Protein AF-G2XHV9-F1 (afdb_monomer)

pLDDT: mean 75.75, std 23.92, range [23.5, 98.88]

Organism: Verticillium dahliae (strain VdLs.17 / ATCC MYA-4575 / FGSC 10137) (NCBI:txid498257)

Nearest PDB structures (foldseek):
  3bu7-assembly1_B  TM=8.803E-01  e=2.864E-28  unclassified
  2d40-assembly1_A  TM=8.297E-01  e=6.440E-25  Escherichia coli O157:H7
  8ch4-assembly1_C  TM=7.086E-01  e=7.562E-09  Bradyrhizobium sp. JS329
  3ibm-assembly1_A  TM=8.107E-01  e=2.939E-05  Halorhodospira halophila SL1
  6a55-assembly1_B  TM=5.838E-01  e=1.700E-05  Candidatus Pelagibacter ubique HTCC1062

Sequence (527 aa):
MGSYISTEAHTQAADDSETKEMQDFLSELPSQHLEPLWSQMNVMVPPSPNPTAKAHMWKYAEALPQLQKAGALVPEERAERRVLMLVNPSMQSPYTTDTIYGGLQLVNPGETAPAHRHLAFACRFIIDGEGFTAVEGKKMPL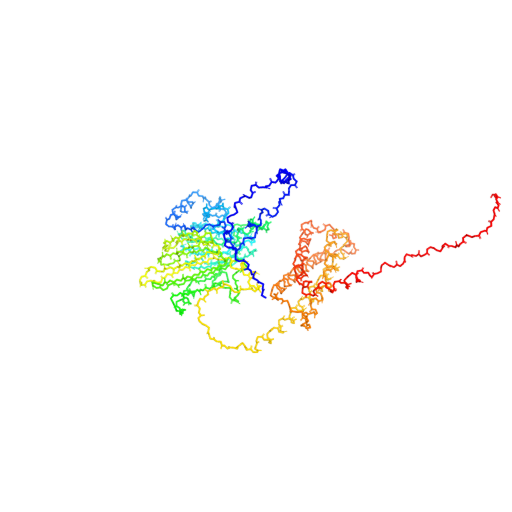VRGDVVTTPIWHWHDHGNESREPVIWLDMLNLPLFRFAPVHFAEGYADPRYPSTPCDPCEWRHPWAPVEEALNAAAGPHAVHHYRNADGRPLSTTLGVQAERLAPGAEAASRDSCSYIYHCYEGTGRTEVETPAGEKSVFRWTARDTFAVPAWSSVRHVNESPDQRAYLVACHDAFLSDAPKAIGRRTTSIYRQRDGSNANMAEIVGLVASSIALAQVVGKIGGGVLKLKRMWDEVKDVPEAIQDLFKRLELILPMVARIARDIETGATLFEDMEAVESCILSCQQVISDEATMMNDLIVQIDATKRARRVRDFVRVALKRDVLERHEKKLEVMIQILLPVHSEYSRFVGYPNLRRWVQVADVRSGPAPRLSRRPLSSICQPRDM

Solvent-accessible surface area (backbone atoms only — not comparable to full-atom values): 29843 Å² total; per-residue (Å²): 141,80,84,80,80,81,84,74,79,80,78,72,68,79,72,96,70,73,48,69,67,53,52,54,53,61,67,52,29,60,84,72,78,43,81,69,59,86,86,40,44,69,78,79,60,50,98,57,71,80,62,71,30,46,71,46,74,50,55,37,86,68,47,48,64,53,52,53,49,45,65,74,71,53,55,60,96,80,28,74,66,54,58,52,68,48,54,20,93,71,52,57,84,68,22,26,33,78,48,38,22,39,26,47,34,54,41,47,51,73,39,64,32,48,14,27,28,30,57,51,40,36,39,32,40,32,66,40,52,38,32,35,42,30,46,76,33,38,28,27,79,41,48,61,61,17,40,39,54,45,57,62,65,40,45,32,27,36,37,13,87,44,91,48,54,22,34,30,42,42,42,27,45,51,33,46,37,74,76,46,86,74,71,51,73,48,75,48,97,46,60,61,64,77,60,45,84,34,82,89,44,88,49,54,47,63,33,67,69,52,50,54,53,43,69,69,42,73,73,51,52,31,78,47,72,57,53,35,96,86,68,44,66,74,45,77,55,45,45,44,36,40,34,34,28,32,44,62,21,70,49,74,52,56,46,76,32,34,36,42,37,33,26,66,38,42,43,29,36,38,40,37,34,39,66,87,66,53,72,47,75,47,78,44,43,55,60,20,34,34,30,41,31,30,46,21,40,38,33,42,32,25,69,32,86,82,46,58,25,32,39,34,34,42,30,34,44,51,62,55,43,69,58,54,82,63,85,63,90,75,72,85,72,95,68,91,86,86,86,83,84,90,65,84,66,65,66,62,58,56,62,57,53,37,52,56,49,24,56,52,44,53,48,43,54,54,43,54,54,50,50,49,54,61,50,70,70,44,55,84,63,56,67,70,54,54,51,49,50,55,53,46,62,69,46,42,67,52,50,57,46,52,23,50,28,36,60,68,65,76,44,78,64,95,55,56,64,61,49,47,52,39,51,52,51,44,41,49,55,47,51,56,49,51,49,54,51,49,52,50,50,50,55,58,62,71,63,75,68,82,92,65,63,64,74,48,59,65,74,67,57,48,68,7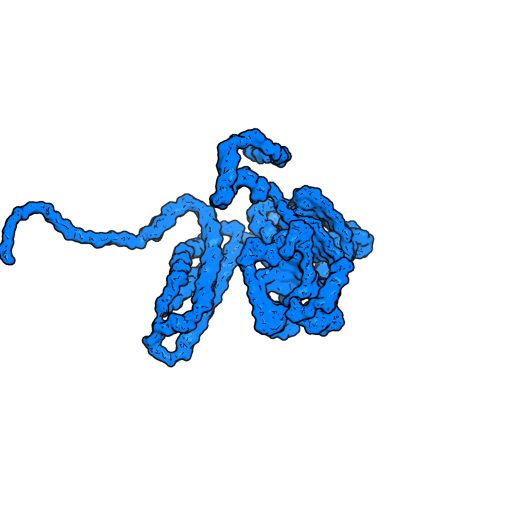3,55,53,54,50,53,44,53,51,52,50,50,43,51,62,49,49,47,58,57,49,54,52,51,52,59,72,71,36,74,84,59,51,75,62,57,68,59,69,77,66,79,70,87,66,80,76,82,78,77,83,76,76,86,88,79,87,82,81,90,85,82,88,134

Structure (mmCIF, N/CA/C/O backbone):
data_AF-G2XHV9-F1
#
_entry.id   AF-G2XHV9-F1
#
loop_
_atom_site.group_PDB
_atom_site.id
_atom_site.type_symbol
_atom_site.label_atom_id
_atom_site.label_alt_id
_atom_site.label_comp_id
_atom_site.label_asym_id
_atom_site.label_entity_id
_atom_site.label_seq_id
_atom_site.pdbx_PDB_ins_code
_atom_site.Cartn_x
_atom_site.Cartn_y
_atom_site.Cartn_z
_atom_site.occupancy
_atom_site.B_iso_or_equiv
_atom_site.auth_seq_id
_atom_site.auth_comp_id
_atom_site.auth_asym_id
_atom_site.auth_atom_id
_atom_site.pdbx_PDB_model_num
ATOM 1 N N . MET A 1 1 ? -6.909 1.057 45.673 1.00 31.86 1 MET A N 1
ATOM 2 C CA . MET A 1 1 ? -8.167 1.424 44.991 1.00 31.86 1 MET A CA 1
ATOM 3 C C . MET A 1 1 ? -8.098 2.908 44.678 1.00 31.86 1 MET A C 1
ATOM 5 O O . MET A 1 1 ? -8.356 3.709 45.561 1.00 31.86 1 MET A O 1
ATOM 9 N N . GLY A 1 2 ? -7.635 3.271 43.482 1.00 26.59 2 GLY A N 1
ATOM 10 C CA . GLY A 1 2 ? -7.676 4.647 42.986 1.00 26.59 2 GLY A CA 1
ATOM 11 C C . GLY A 1 2 ? -8.672 4.682 41.837 1.00 26.59 2 GLY A C 1
ATOM 12 O O . GLY A 1 2 ? -8.455 4.009 40.832 1.00 26.59 2 GLY A O 1
ATOM 13 N N . SER A 1 3 ? -9.800 5.356 42.038 1.00 26.56 3 SER A N 1
ATOM 14 C CA . SER A 1 3 ? -10.865 5.499 41.050 1.00 26.56 3 SER A CA 1
ATOM 15 C C . SER A 1 3 ? -10.399 6.414 39.920 1.00 26.56 3 SER A C 1
ATOM 17 O O . SER A 1 3 ? -10.171 7.601 40.144 1.00 26.56 3 SER A O 1
ATOM 19 N N . TYR A 1 4 ? -10.279 5.870 38.711 1.00 28.48 4 TYR A N 1
ATOM 20 C CA . TYR A 1 4 ? -10.262 6.684 37.501 1.00 28.48 4 TYR A CA 1
ATOM 21 C C . TYR A 1 4 ? -11.660 7.278 37.326 1.00 28.48 4 TYR A C 1
ATOM 23 O O . TYR A 1 4 ? -12.638 6.541 37.210 1.00 28.48 4 TYR A O 1
ATOM 31 N N . ILE A 1 5 ? -11.749 8.604 37.384 1.00 32.09 5 ILE A N 1
ATOM 32 C CA . ILE A 1 5 ? -12.979 9.346 37.119 1.00 32.09 5 ILE A CA 1
ATOM 33 C C . ILE A 1 5 ? -13.310 9.164 35.635 1.00 32.09 5 ILE A C 1
ATOM 35 O O . ILE A 1 5 ? -12.487 9.455 34.769 1.00 32.09 5 ILE A O 1
ATOM 39 N N . SER A 1 6 ? -14.503 8.641 35.361 1.00 29.41 6 SER A N 1
ATOM 40 C CA . SER A 1 6 ? -15.098 8.570 34.031 1.00 29.41 6 SER A CA 1
ATOM 41 C C . SER A 1 6 ? -15.374 9.982 33.520 1.00 29.41 6 SER A C 1
ATOM 43 O O . SER A 1 6 ? -16.179 10.705 34.106 1.00 29.41 6 SER A O 1
ATOM 45 N N . THR A 1 7 ? -14.733 10.379 32.427 1.00 33.97 7 THR A N 1
ATOM 46 C CA . THR A 1 7 ? -15.060 11.606 31.697 1.00 33.97 7 THR A CA 1
ATOM 47 C C . THR A 1 7 ? -16.247 11.353 30.771 1.00 33.97 7 THR A C 1
ATOM 49 O O . THR A 1 7 ? -16.101 11.169 29.566 1.00 33.97 7 THR A O 1
ATOM 52 N N . GLU A 1 8 ? -17.449 11.347 31.344 1.00 32.28 8 GLU A N 1
ATOM 53 C CA . GLU A 1 8 ? -18.640 11.719 30.583 1.00 32.28 8 GLU A CA 1
ATOM 54 C C . GLU A 1 8 ? -18.649 13.247 30.427 1.00 32.28 8 GLU A C 1
ATOM 56 O O . GLU A 1 8 ? -18.565 13.981 31.407 1.00 32.28 8 GLU A O 1
ATOM 61 N N . ALA A 1 9 ? -18.715 13.704 29.175 1.00 36.19 9 ALA A N 1
ATOM 62 C CA . ALA A 1 9 ? -19.190 15.022 28.756 1.00 36.19 9 ALA A CA 1
ATOM 63 C C . ALA A 1 9 ? -18.717 16.245 29.577 1.00 36.19 9 ALA A C 1
ATOM 65 O O . ALA A 1 9 ? -19.517 16.932 30.208 1.00 36.19 9 ALA A O 1
ATOM 66 N N . HIS A 1 10 ? -17.447 16.631 29.433 1.00 32.66 10 HIS A N 1
ATOM 67 C CA . HIS A 1 10 ? -17.104 18.055 29.494 1.00 32.66 10 HIS A CA 1
ATOM 68 C C . HIS A 1 10 ? -17.181 18.646 28.085 1.00 32.66 10 HIS A C 1
ATOM 70 O O . HIS A 1 10 ? -16.179 18.891 27.422 1.00 32.66 10 HIS A O 1
ATOM 76 N N . THR A 1 11 ? -18.410 18.902 27.630 1.00 33.50 11 THR A N 1
ATOM 77 C CA . THR A 1 11 ? -18.680 20.097 26.824 1.00 33.50 11 THR A CA 1
ATOM 78 C C . THR A 1 11 ? -18.222 21.276 27.668 1.00 33.50 11 THR A C 1
ATOM 80 O O . THR A 1 11 ? -18.921 21.708 28.585 1.00 33.50 11 THR A O 1
ATOM 83 N N . GLN A 1 12 ? -16.990 21.717 27.440 1.00 36.91 12 GLN A N 1
ATOM 84 C CA . GLN A 1 12 ? -16.448 22.894 28.087 1.00 36.91 12 GLN A CA 1
ATOM 85 C C . GLN A 1 12 ? -17.166 24.086 27.461 1.00 36.91 12 GLN A C 1
ATOM 87 O O . GLN A 1 12 ? -16.832 24.552 26.374 1.00 36.91 12 GLN A O 1
ATOM 92 N N . ALA A 1 13 ? -18.225 24.525 28.141 1.00 33.50 13 ALA A N 1
ATOM 93 C CA . ALA A 1 13 ? -18.545 25.936 28.167 1.00 33.50 13 ALA A CA 1
ATOM 94 C C . ALA A 1 13 ? -17.228 26.666 28.457 1.00 33.50 13 ALA A C 1
ATOM 96 O O . ALA A 1 13 ? -16.530 26.313 29.412 1.00 33.50 13 ALA A O 1
ATOM 97 N N . ALA A 1 14 ? -16.857 27.599 27.583 1.00 39.34 14 ALA A N 1
ATOM 98 C CA . ALA A 1 14 ? -15.828 28.571 27.895 1.00 39.34 14 ALA A CA 1
ATOM 99 C C . ALA A 1 14 ? -16.180 29.169 29.262 1.00 39.34 14 ALA A C 1
ATOM 101 O O . ALA A 1 14 ? -17.298 29.645 29.461 1.00 39.34 14 ALA A O 1
ATOM 102 N N . ASP A 1 15 ? -15.276 29.032 30.225 1.00 43.84 15 ASP A N 1
ATOM 103 C CA . ASP A 1 15 ? -15.422 29.702 31.504 1.00 43.84 15 ASP A CA 1
ATOM 104 C C . ASP A 1 15 ? -15.222 31.195 31.216 1.00 43.84 15 ASP A C 1
ATOM 106 O O . ASP A 1 15 ? -14.114 31.629 30.900 1.00 43.84 15 ASP A O 1
ATOM 110 N N . ASP A 1 16 ? -16.311 31.964 31.243 1.00 46.97 16 ASP A N 1
ATOM 111 C CA . ASP A 1 16 ? -16.383 33.413 30.989 1.00 46.97 16 ASP A CA 1
ATOM 112 C C . ASP A 1 16 ? -15.660 34.244 32.085 1.00 46.97 16 ASP A C 1
ATOM 114 O O . ASP A 1 16 ? -16.070 35.350 32.439 1.00 46.97 16 ASP A O 1
ATOM 118 N N . SER A 1 17 ? -14.565 33.729 32.654 1.00 50.34 17 SER A N 1
ATOM 119 C CA . SER A 1 17 ? -13.788 34.376 33.714 1.00 50.34 17 SER A CA 1
ATOM 120 C C . SER A 1 17 ? -12.277 34.415 33.441 1.00 50.34 17 SER A C 1
ATOM 122 O O . SER A 1 17 ? -11.476 34.488 34.377 1.00 50.34 17 SER A O 1
ATOM 124 N N . GLU A 1 18 ? -11.835 34.408 32.182 1.00 62.56 18 GLU A N 1
ATOM 125 C CA . GLU A 1 18 ? -10.449 34.805 31.910 1.00 62.56 18 GLU A CA 1
ATOM 126 C C . GLU A 1 18 ? -10.270 36.282 32.269 1.00 62.56 18 GLU A C 1
ATOM 128 O O . GLU A 1 18 ? -10.924 37.175 31.724 1.00 62.56 18 GLU A O 1
ATOM 133 N N . THR A 1 19 ? -9.395 36.551 33.239 1.00 84.06 19 THR A N 1
ATOM 134 C CA . THR A 1 19 ? -9.033 37.921 33.590 1.00 84.06 19 THR A CA 1
ATOM 135 C C . THR A 1 19 ? -8.434 38.602 32.363 1.00 84.06 19 THR A C 1
ATOM 137 O O . THR A 1 19 ? -7.754 37.969 31.556 1.00 84.06 19 THR A O 1
ATOM 140 N N . LYS A 1 20 ? -8.635 39.916 32.232 1.00 88.12 20 LYS A N 1
ATOM 141 C CA . LYS A 1 20 ? -7.999 40.698 31.162 1.00 88.12 20 LYS A CA 1
ATOM 142 C C . LYS A 1 20 ? -6.480 40.471 31.111 1.00 88.12 20 LYS A C 1
ATOM 144 O O . LYS A 1 20 ? -5.914 40.373 30.036 1.00 88.12 20 LYS A O 1
ATOM 149 N N . GLU A 1 21 ? -5.852 40.312 32.274 1.00 88.88 21 GLU A N 1
ATOM 150 C CA . GLU A 1 21 ? -4.434 39.961 32.400 1.00 88.88 21 GLU A CA 1
ATOM 151 C C . GLU A 1 21 ? -4.088 38.616 31.736 1.00 88.88 21 GLU A C 1
ATOM 153 O O . GLU A 1 21 ? -3.082 38.529 31.038 1.00 88.88 21 GLU A O 1
ATOM 158 N N . MET A 1 22 ? -4.927 37.585 31.895 1.00 87.69 22 MET A N 1
ATOM 159 C CA . MET A 1 22 ? -4.749 36.301 31.208 1.00 87.69 22 MET A CA 1
ATOM 160 C C . MET A 1 22 ? -4.929 36.451 29.694 1.00 87.69 22 MET A C 1
ATOM 162 O O . MET A 1 22 ? -4.123 35.922 28.938 1.00 87.69 22 MET A O 1
ATOM 166 N N . GLN A 1 23 ? -5.935 37.201 29.238 1.00 88.81 23 GLN A N 1
ATOM 167 C CA . GLN A 1 23 ? -6.163 37.432 27.804 1.00 88.81 23 GLN A CA 1
ATOM 168 C C . GLN A 1 23 ? -5.002 38.191 27.153 1.00 88.81 23 GLN A C 1
ATOM 170 O O . GLN A 1 23 ? -4.518 37.781 26.097 1.00 88.81 23 GLN A O 1
ATOM 175 N N . ASP A 1 24 ? -4.528 39.256 27.804 1.00 91.12 24 ASP A N 1
ATOM 176 C CA . ASP A 1 24 ? -3.383 40.044 27.351 1.00 91.12 24 ASP A CA 1
ATOM 177 C C . ASP A 1 24 ? -2.138 39.136 27.274 1.00 91.12 24 ASP A C 1
ATOM 179 O O . ASP A 1 24 ? -1.532 39.025 26.206 1.00 91.12 24 ASP A O 1
ATOM 183 N N . PHE A 1 25 ? -1.845 38.365 28.332 1.00 92.44 25 PHE A N 1
ATOM 184 C CA . PHE A 1 25 ? -0.762 37.373 28.348 1.00 92.44 25 PHE A CA 1
ATOM 185 C C . PHE A 1 25 ? -0.865 36.357 27.199 1.00 92.44 25 PHE A C 1
ATOM 187 O O . PHE A 1 25 ? 0.096 36.178 26.452 1.00 92.44 25 PHE A O 1
ATOM 194 N N . LEU A 1 26 ? -2.024 35.710 27.019 1.00 91.69 26 LEU A N 1
ATOM 195 C CA . LEU A 1 26 ? -2.246 34.711 25.967 1.00 91.69 26 LEU A CA 1
ATOM 196 C C . LEU A 1 26 ? -2.085 35.306 24.560 1.00 91.69 26 LEU A C 1
ATOM 198 O O . LEU A 1 26 ? -1.590 34.622 23.665 1.00 91.69 26 LEU A O 1
ATOM 202 N N . SER A 1 27 ? -2.465 36.573 24.364 1.00 91.56 27 SER A N 1
ATOM 203 C CA . SER A 1 27 ? -2.354 37.267 23.075 1.00 91.56 27 SER A CA 1
ATOM 204 C C . SER A 1 27 ? -0.915 37.637 22.691 1.00 91.56 27 SER A C 1
ATOM 206 O O . SER A 1 27 ? -0.607 37.762 21.504 1.00 91.56 27 SER A O 1
ATOM 208 N N . GLU A 1 28 ? -0.015 37.768 23.671 1.00 94.31 28 GLU A N 1
ATOM 209 C CA . GLU A 1 28 ? 1.398 38.090 23.446 1.00 94.31 28 GLU A CA 1
ATOM 210 C C . GLU A 1 28 ? 2.224 36.864 23.027 1.00 94.31 28 GLU A C 1
ATOM 212 O O . GLU A 1 28 ? 3.191 37.000 22.269 1.00 94.31 28 GLU A O 1
ATOM 217 N N . LEU A 1 29 ? 1.848 35.664 23.485 1.00 94.12 29 LEU A N 1
ATOM 218 C CA . LEU A 1 29 ? 2.612 34.427 23.272 1.00 94.12 29 LEU A CA 1
ATOM 219 C C . LEU A 1 29 ? 2.889 34.100 21.788 1.00 94.12 29 LEU A C 1
ATOM 221 O O . LEU A 1 29 ? 4.047 33.795 21.473 1.00 94.12 29 LEU A O 1
ATOM 225 N N . PRO A 1 30 ? 1.929 34.227 20.843 1.00 93.38 30 PRO A N 1
ATOM 226 C CA . PRO A 1 30 ? 2.179 33.918 19.434 1.00 93.38 30 PRO A CA 1
ATOM 227 C C . PRO A 1 30 ? 3.277 34.780 18.800 1.00 93.38 30 PRO A C 1
ATOM 229 O O . PRO A 1 30 ? 4.016 34.295 17.943 1.00 93.38 30 PRO A O 1
ATOM 232 N N . SER A 1 31 ? 3.447 36.034 19.248 1.00 94.06 31 SER A N 1
ATOM 233 C CA . SER A 1 31 ? 4.520 36.922 18.763 1.00 94.06 31 SER A CA 1
ATOM 234 C C . SER A 1 31 ? 5.926 36.429 19.134 1.00 94.06 31 SER A C 1
ATOM 236 O O . SER A 1 31 ? 6.909 36.810 18.502 1.00 94.06 31 SER A O 1
ATOM 238 N N . GLN A 1 32 ? 6.009 35.549 20.135 1.00 94.75 32 GLN A N 1
ATOM 239 C CA . GLN A 1 32 ? 7.228 34.901 20.613 1.00 94.75 32 GLN A CA 1
ATOM 240 C C . GLN A 1 32 ? 7.308 33.427 20.192 1.00 94.75 32 GLN A C 1
ATOM 242 O O . GLN A 1 32 ? 8.205 32.716 20.640 1.00 94.75 32 GLN A O 1
ATOM 247 N N . HIS A 1 33 ? 6.389 32.959 19.340 1.00 92.25 33 HIS A N 1
ATOM 248 C CA . HIS A 1 33 ? 6.264 31.552 18.946 1.00 92.25 33 HIS A CA 1
ATOM 249 C C . HIS A 1 33 ? 6.003 30.605 20.130 1.00 92.25 33 HIS A C 1
ATOM 251 O O . HIS A 1 33 ? 6.520 29.487 20.172 1.00 92.25 33 HIS A O 1
ATOM 257 N N . LEU A 1 34 ? 5.205 31.058 21.099 1.00 92.25 34 LEU A N 1
ATOM 258 C CA . LEU A 1 34 ? 4.772 30.271 22.248 1.00 92.25 34 LEU A CA 1
ATOM 259 C C . LEU A 1 34 ? 3.267 30.003 22.168 1.00 92.25 34 LEU A C 1
ATOM 261 O O . LEU A 1 34 ? 2.492 30.878 21.789 1.00 92.25 34 LEU A O 1
ATOM 265 N N . GLU A 1 35 ? 2.860 28.803 22.581 1.00 89.31 35 GLU A N 1
ATOM 266 C CA . GLU A 1 35 ? 1.457 28.429 22.745 1.00 89.31 35 GLU A CA 1
ATOM 267 C C . GLU A 1 35 ? 1.265 27.647 24.055 1.00 89.31 35 GLU A C 1
ATOM 269 O O . GLU A 1 35 ? 2.100 26.808 24.414 1.00 89.31 35 GLU A O 1
ATOM 274 N N . PRO A 1 36 ? 0.185 27.909 24.802 1.00 88.12 36 PRO A N 1
ATOM 275 C CA . PRO A 1 36 ? -0.050 27.265 26.083 1.00 88.12 36 PRO A CA 1
ATOM 276 C C . PRO A 1 36 ? -0.655 25.871 25.908 1.00 88.12 36 PRO A C 1
ATOM 278 O O . PRO A 1 36 ? -1.793 25.714 25.479 1.00 88.12 36 PRO A O 1
ATOM 281 N N . LEU A 1 37 ? 0.074 24.835 26.330 1.00 82.62 37 LEU A N 1
ATOM 282 C CA . LEU A 1 37 ? -0.390 23.447 26.218 1.00 82.62 37 LEU A CA 1
ATOM 283 C C . LEU A 1 37 ? -1.713 23.189 26.966 1.00 82.62 37 LEU A C 1
ATOM 285 O O . LEU A 1 37 ? -2.532 22.403 26.496 1.00 82.62 37 LEU A O 1
ATOM 289 N N . TRP A 1 38 ? -1.956 23.851 28.104 1.00 83.25 38 TRP A N 1
ATOM 290 C CA . TRP A 1 38 ? -3.166 23.633 28.912 1.00 83.25 38 TRP A CA 1
ATOM 291 C C . TRP A 1 38 ? -4.467 24.024 28.197 1.00 83.25 38 TRP A C 1
ATOM 293 O O . TRP A 1 38 ? -5.509 23.473 28.542 1.00 83.25 38 TRP A O 1
ATOM 303 N N . SER A 1 39 ? -4.421 24.894 27.180 1.00 79.75 39 SER A N 1
ATOM 304 C CA . SER A 1 39 ? -5.587 25.205 26.339 1.00 79.75 39 SER A CA 1
ATOM 305 C C . SER A 1 39 ? -5.765 24.232 25.164 1.00 79.75 39 SER A C 1
ATOM 307 O O . SER A 1 39 ? -6.807 24.245 24.514 1.00 79.75 39 SER A O 1
ATOM 309 N N . GLN A 1 40 ? -4.783 23.355 24.911 1.00 73.62 40 GLN A N 1
ATOM 310 C CA . GLN A 1 40 ? -4.738 22.430 23.768 1.00 73.62 40 GLN A CA 1
ATOM 311 C C . GLN A 1 40 ? -4.677 20.944 24.176 1.00 73.62 40 GLN A C 1
ATOM 313 O O . GLN A 1 40 ? -4.574 20.070 23.315 1.00 73.62 40 GLN A O 1
ATOM 318 N N . MET A 1 41 ? -4.759 20.617 25.472 1.00 76.00 41 MET A N 1
ATOM 319 C CA . MET A 1 41 ? -4.564 19.247 25.981 1.00 76.00 41 MET A CA 1
ATOM 320 C C . MET A 1 41 ? -5.463 18.203 25.309 1.00 76.00 41 MET A C 1
ATOM 322 O O . MET A 1 41 ? -4.981 17.138 24.931 1.00 76.00 41 MET A O 1
ATOM 326 N N . ASN A 1 42 ? -6.748 18.514 25.117 1.00 71.44 42 ASN A N 1
ATOM 327 C CA . ASN A 1 42 ? -7.709 17.581 24.515 1.00 71.44 42 ASN A CA 1
ATOM 328 C C . ASN A 1 42 ? -7.435 17.322 23.026 1.00 71.44 42 ASN A C 1
ATOM 330 O O . ASN A 1 42 ? -7.799 16.268 22.510 1.00 71.44 42 ASN A O 1
ATOM 334 N N . VAL A 1 43 ? -6.796 18.276 22.343 1.00 70.50 43 VAL A N 1
ATOM 335 C CA . VAL A 1 43 ? -6.401 18.155 20.934 1.00 70.50 43 VAL A CA 1
ATOM 336 C C . VAL A 1 43 ? -5.098 17.364 20.817 1.00 70.50 43 VAL A C 1
ATOM 338 O O . VAL A 1 43 ? -4.979 16.498 19.956 1.00 70.50 43 VAL A O 1
ATOM 341 N N . MET A 1 44 ? -4.140 17.624 21.711 1.00 71.19 44 MET A N 1
ATOM 342 C CA . MET A 1 44 ? -2.815 16.999 21.685 1.00 71.19 44 MET A CA 1
ATOM 343 C C . MET A 1 44 ? -2.798 15.565 22.229 1.00 71.19 44 MET A C 1
ATOM 345 O O . MET A 1 44 ? -1.976 14.757 21.800 1.00 71.19 44 MET A O 1
ATOM 349 N N . VAL A 1 45 ? -3.678 15.238 23.181 1.00 75.38 45 VAL A N 1
ATOM 350 C CA . VAL A 1 45 ? -3.732 13.926 23.847 1.00 75.38 45 VAL A CA 1
ATOM 351 C C . VAL A 1 45 ? -5.186 13.439 23.919 1.00 75.38 45 VAL A C 1
ATOM 353 O O . VAL A 1 45 ? -5.793 13.433 24.994 1.00 75.38 45 VAL A O 1
ATOM 356 N N . PRO A 1 46 ? -5.790 13.054 22.780 1.00 75.94 46 PRO A N 1
ATOM 357 C CA . PRO A 1 46 ? -7.171 12.596 22.766 1.00 75.94 46 PRO A CA 1
ATOM 358 C C . PRO A 1 46 ? -7.311 11.213 23.439 1.00 75.94 46 PRO A C 1
ATOM 360 O O . PRO A 1 46 ? -6.386 10.397 23.393 1.00 75.94 46 PRO A O 1
ATOM 363 N N . PRO A 1 47 ? -8.479 10.892 24.030 1.00 72.94 47 PRO A N 1
ATOM 364 C CA . PRO A 1 47 ? -8.727 9.602 24.689 1.00 72.94 47 PRO A CA 1
ATOM 365 C C . PRO A 1 47 ? -8.826 8.417 23.711 1.00 72.94 47 PRO A C 1
ATOM 367 O O . PRO A 1 47 ? -8.802 7.259 24.128 1.00 72.94 47 PRO A O 1
ATOM 370 N N . SER A 1 48 ? -8.954 8.696 22.413 1.00 73.25 48 SER A N 1
ATOM 371 C CA . SER A 1 48 ? -8.976 7.717 21.328 1.00 73.25 48 SER A CA 1
ATOM 372 C C . SER A 1 48 ? -8.332 8.304 20.071 1.00 73.25 48 SER A C 1
ATOM 374 O O . SER A 1 48 ? -8.310 9.530 19.935 1.00 73.25 48 SER A O 1
ATOM 376 N N . PRO A 1 49 ? -7.864 7.467 19.124 1.00 81.25 49 PRO A N 1
ATOM 377 C CA . PRO A 1 49 ? -7.390 7.949 17.832 1.00 81.25 49 PRO A CA 1
ATOM 378 C C . PRO A 1 49 ? -8.411 8.873 17.159 1.00 81.25 49 PRO A C 1
ATOM 380 O O . PRO A 1 49 ? -9.610 8.586 17.161 1.00 81.25 49 PRO A O 1
ATOM 383 N N . ASN A 1 50 ? -7.918 9.971 16.590 1.00 83.31 50 ASN A N 1
ATOM 384 C CA . ASN A 1 50 ? -8.713 10.992 15.915 1.00 83.31 50 ASN A CA 1
ATOM 385 C C . ASN A 1 50 ? -8.185 11.179 14.479 1.00 83.31 50 ASN A C 1
ATOM 387 O O . ASN A 1 50 ? -7.443 12.130 14.231 1.00 83.31 50 ASN A O 1
ATOM 391 N N . PRO A 1 51 ? -8.451 10.224 13.566 1.00 91.19 51 PRO A N 1
ATOM 392 C CA . PRO A 1 51 ? -7.943 10.296 12.199 1.00 91.19 51 PRO A CA 1
ATOM 393 C C . PRO A 1 51 ? -8.557 11.477 11.441 1.00 91.19 51 PRO A C 1
ATOM 395 O O . PRO A 1 51 ? -9.735 11.793 11.610 1.00 91.19 51 PRO A O 1
ATOM 398 N N . THR A 1 52 ? -7.767 12.097 10.564 1.00 93.31 52 THR A N 1
ATOM 399 C CA . THR A 1 52 ? -8.254 13.150 9.660 1.00 93.31 52 THR A CA 1
ATOM 400 C C . THR A 1 52 ? -9.018 12.540 8.492 1.00 93.31 52 THR A C 1
ATOM 402 O O . THR A 1 52 ? -9.983 13.132 7.997 1.00 93.31 52 THR A O 1
ATOM 405 N N . ALA A 1 53 ? -8.598 11.356 8.033 1.00 96.00 53 ALA A N 1
ATOM 406 C CA . ALA A 1 53 ? -9.257 10.641 6.954 1.00 96.00 53 ALA A CA 1
ATOM 407 C C . ALA A 1 53 ? -10.706 10.297 7.317 1.00 96.00 53 ALA A C 1
ATOM 409 O O . ALA A 1 53 ? -11.003 9.828 8.417 1.00 96.00 53 ALA A O 1
ATOM 410 N N . LYS A 1 54 ? -11.610 10.462 6.350 1.00 96.75 54 LYS A N 1
ATOM 411 C CA . LYS A 1 54 ? -12.980 9.951 6.436 1.00 96.75 54 LYS A CA 1
ATOM 412 C C . LYS A 1 54 ? -13.101 8.585 5.782 1.00 96.75 54 LYS A C 1
ATOM 414 O O . LYS A 1 54 ? -12.336 8.244 4.880 1.00 96.75 54 LYS A O 1
ATOM 419 N N . ALA A 1 55 ? -14.096 7.812 6.209 1.00 98.25 55 ALA A N 1
ATOM 420 C CA . ALA A 1 55 ? -14.482 6.617 5.476 1.00 98.25 55 ALA A CA 1
ATOM 421 C C . ALA A 1 55 ? -14.990 7.039 4.088 1.00 98.25 55 ALA A C 1
ATOM 423 O O . ALA A 1 55 ? -15.861 7.903 3.979 1.00 98.25 55 ALA A O 1
ATOM 424 N N . HIS A 1 56 ? -14.439 6.459 3.023 1.00 98.69 56 HIS A N 1
ATOM 425 C CA . HIS A 1 56 ? -14.784 6.852 1.656 1.00 98.69 56 HIS A CA 1
ATOM 426 C C . HIS A 1 56 ? -14.606 5.697 0.670 1.00 98.69 56 HIS A C 1
ATOM 428 O O . HIS A 1 56 ? -13.736 4.854 0.868 1.00 98.69 56 HIS A O 1
ATOM 434 N N . MET A 1 57 ? -15.407 5.665 -0.397 1.00 98.75 57 MET A N 1
ATOM 435 C CA . MET A 1 57 ? -15.348 4.634 -1.436 1.00 98.75 57 MET A CA 1
ATOM 436 C C . MET A 1 57 ? -15.204 5.266 -2.818 1.00 98.75 57 MET A C 1
ATOM 438 O O . MET A 1 57 ? -15.940 6.187 -3.162 1.00 98.75 57 MET A O 1
ATOM 442 N N . TRP A 1 58 ? -14.313 4.696 -3.625 1.00 98.75 58 TRP A N 1
ATOM 443 C CA . TRP A 1 58 ? -14.133 4.999 -5.038 1.00 98.75 58 TRP A CA 1
ATOM 444 C C . TRP A 1 58 ? -14.688 3.848 -5.874 1.00 98.75 58 TRP A C 1
ATOM 446 O O . TRP A 1 58 ? -14.231 2.705 -5.773 1.00 98.75 58 TRP A O 1
ATOM 456 N N . LYS A 1 59 ? -15.679 4.159 -6.713 1.00 98.56 59 LYS A N 1
ATOM 457 C CA . LYS A 1 59 ? -16.272 3.198 -7.641 1.00 98.56 59 LYS A CA 1
ATOM 458 C C . LYS A 1 59 ? -15.360 2.970 -8.835 1.00 98.56 59 LYS A C 1
ATOM 460 O O . LYS A 1 59 ? -15.016 3.913 -9.549 1.00 98.56 59 LYS A O 1
ATOM 465 N N . TYR A 1 60 ? -15.030 1.713 -9.114 1.00 98.31 60 TYR A N 1
ATOM 466 C CA . TYR A 1 60 ? -14.161 1.397 -10.249 1.00 98.31 60 TYR A CA 1
ATOM 467 C C . TYR A 1 60 ? -14.800 1.777 -11.586 1.00 98.31 60 TYR A C 1
ATOM 469 O O . TYR A 1 60 ? -14.134 2.320 -12.463 1.00 98.31 60 TYR A O 1
ATOM 477 N N . ALA A 1 61 ? -16.114 1.574 -11.709 1.00 97.88 61 ALA A N 1
ATOM 478 C CA . ALA A 1 61 ? -16.882 1.956 -12.893 1.00 97.88 61 ALA A CA 1
ATOM 479 C C . ALA A 1 61 ? -16.827 3.469 -13.195 1.00 97.88 61 ALA A C 1
ATOM 481 O O . ALA A 1 61 ? -16.968 3.867 -14.348 1.00 97.88 61 ALA A O 1
ATOM 482 N N . GLU A 1 62 ? -16.600 4.306 -12.179 1.00 98.19 62 GLU A N 1
ATOM 483 C CA . GLU A 1 62 ? -16.461 5.760 -12.328 1.00 98.19 62 GLU A CA 1
ATOM 484 C C . GLU A 1 62 ? -15.005 6.166 -12.601 1.00 98.19 62 GLU A C 1
ATOM 486 O O . GLU A 1 62 ? -14.747 7.079 -13.390 1.00 98.19 62 GLU A O 1
ATOM 491 N N . ALA A 1 63 ? -14.044 5.467 -11.987 1.00 97.69 63 ALA A N 1
ATOM 492 C CA . ALA A 1 63 ? -12.618 5.736 -12.148 1.00 97.69 63 ALA A CA 1
ATOM 493 C C . ALA A 1 63 ? -12.058 5.253 -13.498 1.00 97.69 63 ALA A C 1
ATOM 495 O O . ALA A 1 63 ? -11.221 5.935 -14.094 1.00 97.69 63 ALA A O 1
ATOM 496 N N . LEU A 1 64 ? -12.522 4.107 -14.010 1.00 97.38 64 LEU A N 1
ATOM 497 C CA . LEU A 1 64 ? -11.989 3.480 -15.224 1.00 97.38 64 LEU A CA 1
ATOM 498 C C . LEU A 1 64 ? -12.048 4.397 -16.464 1.00 97.38 64 LEU A C 1
ATOM 500 O O . LEU A 1 64 ? -11.012 4.550 -17.115 1.00 97.38 64 LEU A O 1
ATOM 504 N N . PRO A 1 65 ? -13.169 5.079 -16.784 1.00 98.00 65 PRO A N 1
ATOM 505 C CA . PRO A 1 65 ? -13.197 6.013 -17.910 1.00 98.00 65 PRO A CA 1
ATOM 506 C C . PRO A 1 65 ? -12.194 7.167 -17.766 1.00 98.00 65 PRO A C 1
ATOM 508 O O . PRO A 1 65 ? -11.645 7.635 -18.763 1.00 98.00 65 PRO A O 1
ATOM 511 N N . GLN A 1 66 ? -11.921 7.623 -16.536 1.00 97.69 66 GLN A N 1
ATOM 512 C CA . GLN A 1 66 ? -10.925 8.671 -16.285 1.00 97.69 66 GLN A CA 1
ATOM 513 C C . GLN A 1 66 ? -9.498 8.146 -16.463 1.00 97.69 66 GLN A C 1
ATOM 515 O O . GLN A 1 66 ? -8.672 8.843 -17.050 1.00 97.69 66 GLN A O 1
ATOM 520 N N . LEU A 1 67 ? -9.215 6.912 -16.026 1.00 95.25 67 LEU A N 1
ATOM 521 C CA . LEU A 1 67 ? -7.929 6.245 -16.259 1.00 95.25 67 LEU A CA 1
ATOM 522 C C . LEU A 1 67 ? -7.658 6.063 -17.751 1.00 95.25 67 LEU A C 1
ATOM 524 O O . LEU A 1 67 ? -6.586 6.422 -18.228 1.00 95.25 67 LEU A O 1
ATOM 528 N N . GLN A 1 68 ? -8.643 5.571 -18.503 1.00 95.25 68 GLN A N 1
ATOM 529 C CA . GLN A 1 68 ? -8.539 5.402 -19.954 1.00 95.25 68 GLN A CA 1
ATOM 530 C C . GLN A 1 68 ? -8.331 6.745 -20.660 1.00 95.25 68 GLN A C 1
ATOM 532 O O . GLN A 1 68 ? -7.476 6.870 -21.537 1.00 95.25 68 GLN A O 1
ATOM 537 N N . LYS A 1 69 ? -9.066 7.781 -20.239 1.00 96.00 69 LYS A N 1
ATOM 538 C CA . LYS A 1 69 ? -8.890 9.140 -20.757 1.00 96.00 69 LYS A CA 1
ATOM 539 C C . LYS A 1 69 ? -7.490 9.681 -20.462 1.00 96.00 69 LYS A C 1
ATOM 541 O O . LYS A 1 69 ? -6.863 10.232 -21.361 1.00 96.00 69 LYS A O 1
ATOM 546 N N . ALA A 1 70 ? -6.976 9.505 -19.245 1.00 93.88 70 ALA A N 1
ATOM 547 C CA . ALA A 1 70 ? -5.593 9.850 -18.920 1.00 93.88 70 ALA A CA 1
ATOM 548 C C . ALA A 1 70 ? -4.610 9.064 -19.801 1.00 93.88 70 ALA A C 1
ATOM 550 O O . ALA A 1 70 ? -3.654 9.643 -20.312 1.00 93.88 70 ALA A O 1
ATOM 551 N N . GLY A 1 71 ? -4.898 7.779 -20.035 1.00 91.94 71 GLY A N 1
ATOM 552 C CA . GLY A 1 71 ? -4.142 6.878 -20.902 1.00 91.94 71 GLY A CA 1
ATOM 553 C C . GLY A 1 71 ? -3.996 7.368 -22.340 1.00 91.94 71 GLY A C 1
ATOM 554 O O . GLY A 1 71 ? -2.959 7.135 -22.951 1.00 91.94 71 GLY A O 1
ATOM 555 N N . ALA A 1 72 ? -5.002 8.074 -22.859 1.00 92.06 72 ALA A N 1
ATOM 556 C CA . ALA A 1 72 ? -4.986 8.650 -24.201 1.00 92.06 72 ALA A CA 1
ATOM 557 C C . ALA A 1 72 ? -4.402 10.075 -24.261 1.00 92.06 72 ALA A C 1
ATOM 559 O O . ALA A 1 72 ? -3.918 10.493 -25.310 1.00 92.06 72 ALA A O 1
ATOM 560 N N . LEU A 1 73 ? -4.485 10.846 -23.169 1.00 91.69 73 LEU A N 1
ATOM 561 C CA . LEU A 1 73 ? -4.127 12.272 -23.157 1.00 91.69 73 LEU A CA 1
ATOM 562 C C . LEU A 1 73 ? -2.716 12.567 -22.643 1.00 91.69 73 LEU A C 1
ATOM 564 O O . LEU A 1 73 ? -2.140 13.590 -23.014 1.00 91.69 73 LEU A O 1
ATOM 568 N N . VAL A 1 74 ? -2.183 11.730 -21.753 1.00 87.75 74 VAL A N 1
ATOM 569 C CA . VAL A 1 74 ? -0.910 11.983 -21.074 1.00 87.75 74 VAL A CA 1
ATOM 570 C C . VAL A 1 74 ? 0.124 10.988 -21.595 1.00 87.75 74 VAL A C 1
ATOM 572 O O . VAL A 1 74 ? 0.087 9.836 -21.166 1.00 87.75 74 VAL A O 1
ATOM 575 N N . PRO A 1 75 ? 1.027 11.385 -22.508 1.00 75.69 75 PRO A N 1
ATOM 576 C CA . PRO A 1 75 ? 2.027 10.473 -23.060 1.00 75.69 75 PRO A CA 1
ATOM 577 C C . PRO A 1 75 ? 3.005 10.003 -21.973 1.00 75.69 75 PRO A C 1
ATOM 579 O O . PRO A 1 75 ? 3.204 10.705 -20.977 1.00 75.69 75 PRO A O 1
ATOM 582 N N . GLU A 1 76 ? 3.592 8.821 -22.163 1.00 71.00 76 GLU A N 1
ATOM 583 C CA . GLU A 1 76 ? 4.522 8.182 -21.219 1.00 71.00 76 GLU A CA 1
ATOM 584 C C . GLU A 1 76 ? 5.654 9.126 -20.797 1.00 71.00 76 GLU A C 1
ATOM 586 O O . GLU A 1 76 ? 5.909 9.297 -19.610 1.00 71.00 76 GLU A O 1
ATOM 591 N N . GLU A 1 77 ? 6.263 9.845 -21.743 1.00 66.38 77 GLU A N 1
ATOM 592 C CA . GLU A 1 77 ? 7.417 10.713 -21.477 1.00 66.38 77 GLU A CA 1
ATOM 593 C C . GLU A 1 77 ? 7.073 11.913 -20.580 1.00 66.38 77 GLU A C 1
ATOM 595 O O . GLU A 1 77 ? 7.964 12.583 -20.057 1.00 66.38 77 GLU A O 1
ATOM 600 N N . ARG A 1 78 ? 5.779 12.218 -20.413 1.00 59.91 78 ARG A N 1
ATOM 601 C CA . ARG A 1 78 ? 5.277 13.276 -19.521 1.00 59.91 78 ARG A CA 1
ATOM 602 C C . ARG A 1 78 ? 4.717 12.743 -18.205 1.00 59.91 78 ARG A C 1
ATOM 604 O O . ARG A 1 78 ? 4.371 13.548 -17.343 1.00 59.91 78 ARG A O 1
ATOM 611 N N . ALA A 1 79 ? 4.609 11.429 -18.048 1.00 59.47 79 ALA A N 1
ATOM 612 C CA . ALA A 1 79 ? 4.127 10.787 -16.840 1.00 59.47 79 ALA A CA 1
ATOM 613 C C . ALA A 1 79 ? 5.169 9.776 -16.364 1.00 59.47 79 ALA A C 1
ATOM 615 O O . ALA A 1 79 ? 5.122 8.620 -16.765 1.00 59.47 79 ALA A O 1
ATOM 616 N N . GLU A 1 80 ? 6.055 10.180 -15.442 1.00 64.44 80 GLU A N 1
ATOM 617 C CA . GLU A 1 80 ? 6.932 9.226 -14.735 1.00 64.44 80 GLU A CA 1
ATOM 618 C C . GLU A 1 80 ? 6.121 8.023 -14.211 1.00 64.44 80 GLU A C 1
ATOM 620 O O . GLU A 1 80 ? 6.558 6.877 -14.301 1.00 64.44 80 GLU A O 1
ATOM 625 N N . ARG A 1 81 ? 4.886 8.276 -13.746 1.00 75.50 81 ARG A N 1
ATOM 626 C CA . ARG A 1 81 ? 3.827 7.272 -13.571 1.00 75.50 81 ARG A CA 1
ATOM 627 C C . ARG A 1 81 ? 2.456 7.875 -13.894 1.00 75.50 81 ARG A C 1
ATOM 629 O O . ARG A 1 81 ? 2.106 8.936 -13.375 1.00 75.50 81 ARG A O 1
ATOM 636 N N . ARG A 1 82 ? 1.642 7.190 -14.708 1.00 90.69 82 ARG A N 1
ATOM 637 C CA . ARG A 1 82 ? 0.255 7.597 -15.004 1.00 90.69 82 ARG A CA 1
ATOM 638 C C . ARG A 1 82 ? -0.705 7.020 -13.959 1.00 90.69 82 ARG A C 1
ATOM 640 O O . ARG A 1 82 ? -1.252 5.933 -14.135 1.00 90.69 82 ARG A O 1
ATOM 647 N N . VAL A 1 83 ? -0.893 7.758 -12.865 1.00 94.25 83 VAL A N 1
ATOM 648 C CA . VAL A 1 83 ? -1.690 7.323 -11.706 1.00 94.25 83 VAL A CA 1
ATOM 649 C C . VAL A 1 83 ? -2.796 8.323 -11.391 1.00 94.25 83 VAL A C 1
ATOM 651 O O . VAL A 1 83 ? -2.550 9.528 -11.346 1.00 94.25 83 VAL A O 1
ATOM 654 N N . LEU A 1 84 ? -4.004 7.829 -11.112 1.00 96.69 84 LEU A N 1
ATOM 655 C CA . LEU A 1 84 ? -5.039 8.608 -10.433 1.00 96.69 84 LEU A CA 1
ATOM 656 C C . LEU A 1 84 ? -5.011 8.279 -8.940 1.00 96.69 84 LEU A C 1
ATOM 658 O O . LEU A 1 84 ? -5.347 7.168 -8.529 1.00 96.69 84 LEU A O 1
ATOM 662 N N . MET A 1 85 ? -4.584 9.252 -8.135 1.00 98.00 85 MET A N 1
ATOM 663 C CA . MET A 1 85 ? -4.519 9.122 -6.678 1.00 98.00 85 MET A CA 1
ATOM 664 C C . MET A 1 85 ? -5.931 9.056 -6.086 1.00 98.00 85 MET A C 1
ATOM 666 O O . MET A 1 85 ? -6.790 9.874 -6.420 1.00 98.00 85 MET A O 1
ATOM 670 N N . LEU A 1 86 ? -6.161 8.122 -5.167 1.00 98.62 86 LEU A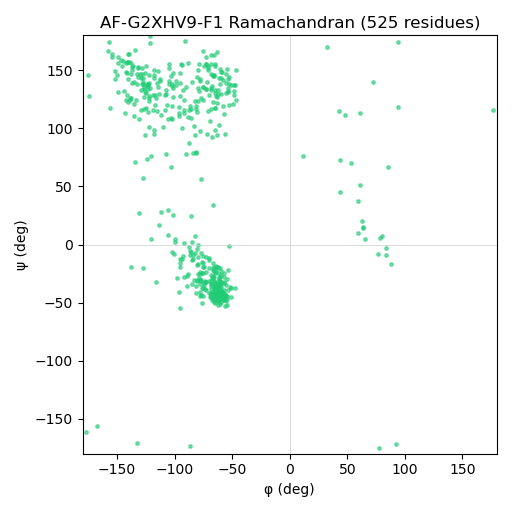 N 1
ATOM 671 C CA . LEU A 1 86 ? -7.411 7.991 -4.423 1.00 98.62 86 LEU A CA 1
ATOM 672 C C . LEU A 1 86 ? -7.385 8.949 -3.227 1.00 98.62 86 LEU A C 1
ATOM 674 O O . LEU A 1 86 ? -7.064 8.561 -2.107 1.00 98.62 86 LEU A O 1
ATOM 678 N N . VAL A 1 87 ? -7.646 10.232 -3.474 1.00 98.56 87 VAL A N 1
ATOM 679 C CA . VAL A 1 87 ? -7.529 11.282 -2.449 1.00 98.56 87 VAL A CA 1
ATOM 680 C C . VAL A 1 87 ? -8.750 11.288 -1.535 1.00 98.56 87 VAL A C 1
ATOM 682 O O . VAL A 1 87 ? -9.881 11.423 -2.006 1.00 98.56 87 VAL A O 1
ATOM 685 N N . ASN A 1 88 ? -8.524 11.151 -0.228 1.00 98.44 88 ASN A N 1
ATOM 686 C CA . ASN A 1 88 ? -9.576 11.209 0.781 1.00 98.44 88 ASN A CA 1
ATOM 687 C C . ASN A 1 88 ? -10.256 12.592 0.771 1.00 98.44 88 ASN A C 1
ATOM 689 O O . ASN A 1 88 ? -9.550 13.599 0.793 1.00 98.44 88 ASN A O 1
ATOM 693 N N . PRO A 1 89 ? -11.597 12.693 0.784 1.00 97.38 89 PRO A N 1
ATOM 694 C CA . PRO A 1 89 ? -12.296 13.976 0.648 1.00 97.38 89 PRO A CA 1
ATOM 695 C C . PRO A 1 89 ? -12.044 14.976 1.786 1.00 97.38 89 PRO A C 1
ATOM 697 O O . PRO A 1 89 ? -12.320 16.162 1.613 1.00 97.38 89 PRO A O 1
ATOM 700 N N . SER A 1 90 ? -11.553 14.534 2.948 1.00 96.62 90 SER A N 1
ATOM 701 C CA . SER A 1 90 ? -11.167 15.424 4.053 1.00 96.62 90 SER A CA 1
ATOM 702 C C . SER A 1 90 ? -9.695 15.845 4.021 1.00 96.62 90 SER A C 1
ATOM 704 O O . SER A 1 90 ? -9.251 16.563 4.915 1.00 96.62 90 SER A O 1
ATOM 706 N N . MET A 1 91 ? -8.926 15.404 3.023 1.00 96.44 91 MET A N 1
ATOM 707 C CA . MET A 1 91 ? -7.479 15.590 2.962 1.00 96.44 91 MET A CA 1
ATOM 708 C C . MET A 1 91 ? -7.034 16.055 1.571 1.00 96.44 91 MET A C 1
ATOM 710 O O . MET A 1 91 ? -7.785 16.034 0.599 1.00 96.44 91 MET A O 1
ATOM 714 N N . GLN A 1 92 ? -5.785 16.503 1.469 1.00 95.00 92 GLN A N 1
ATOM 715 C CA . GLN A 1 92 ? -5.160 16.811 0.181 1.00 95.00 92 GLN A CA 1
ATOM 716 C C . GLN A 1 92 ? -4.424 15.583 -0.374 1.00 95.00 92 GLN A C 1
ATOM 718 O O . GLN A 1 92 ? -4.313 14.550 0.279 1.00 95.00 92 GLN A O 1
ATOM 723 N N . SER A 1 93 ? -3.885 15.657 -1.588 1.00 93.44 93 SER A N 1
ATOM 724 C CA . SER A 1 93 ? -2.931 14.637 -2.038 1.00 93.44 93 SER A CA 1
ATOM 725 C C . SER A 1 93 ? -1.689 14.634 -1.126 1.00 93.44 93 SER A C 1
ATOM 727 O O . SER A 1 93 ? -1.236 15.720 -0.749 1.00 93.44 93 SER A O 1
ATOM 729 N N . PRO A 1 94 ? -1.080 13.476 -0.814 1.00 94.44 94 PRO A N 1
ATOM 730 C CA . PRO A 1 94 ? -1.305 12.157 -1.411 1.00 94.44 94 PRO A CA 1
ATOM 731 C C . PRO A 1 94 ? -2.098 11.195 -0.491 1.00 94.44 94 PRO A C 1
ATOM 733 O O . PRO A 1 94 ? -1.860 9.992 -0.511 1.00 94.44 94 PRO A O 1
ATOM 736 N N . TYR A 1 95 ? -2.984 11.698 0.370 1.00 97.25 95 TYR A N 1
ATOM 737 C CA . TYR A 1 95 ? -3.577 10.906 1.455 1.00 97.25 95 TYR A CA 1
ATOM 738 C C . TYR A 1 95 ? -4.826 10.130 1.001 1.00 97.25 95 TYR A C 1
ATOM 740 O O . TYR A 1 95 ? -5.826 10.740 0.622 1.00 97.25 95 TYR A O 1
ATOM 748 N N . THR A 1 96 ? -4.795 8.796 1.084 1.00 98.44 96 THR A N 1
ATOM 749 C CA . THR A 1 96 ? -6.001 7.942 0.997 1.00 98.44 96 THR A CA 1
ATOM 750 C C . THR A 1 96 ? -6.511 7.602 2.395 1.00 98.44 96 THR A C 1
ATOM 752 O O . THR A 1 96 ? -7.712 7.687 2.664 1.00 98.44 96 THR A O 1
ATOM 755 N N . THR A 1 97 ? -5.576 7.312 3.301 1.00 97.56 97 THR A N 1
ATOM 756 C CA . THR A 1 97 ? -5.720 7.451 4.755 1.00 97.56 97 THR A CA 1
ATOM 757 C C . THR A 1 97 ? -4.627 8.399 5.271 1.00 97.56 97 THR A C 1
ATOM 759 O O . THR A 1 97 ? -3.802 8.883 4.490 1.00 97.56 97 THR A O 1
ATOM 762 N N . ASP A 1 98 ? -4.585 8.667 6.578 1.00 94.12 98 ASP A N 1
ATOM 763 C CA . ASP A 1 98 ? -3.550 9.505 7.202 1.00 94.12 98 ASP A CA 1
ATOM 764 C C . ASP A 1 98 ? -2.109 9.000 6.944 1.00 94.12 98 ASP A C 1
ATOM 766 O O . ASP A 1 98 ? -1.160 9.784 6.954 1.00 94.12 98 ASP A O 1
ATOM 770 N N . THR A 1 99 ? -1.938 7.704 6.674 1.00 94.06 99 THR A N 1
ATOM 771 C CA . THR A 1 99 ? -0.636 7.011 6.592 1.00 94.06 99 THR A CA 1
ATOM 772 C C . THR A 1 99 ? -0.438 6.222 5.293 1.00 94.06 99 THR A C 1
ATOM 774 O O . THR A 1 99 ? 0.709 5.948 4.927 1.00 94.06 99 THR A O 1
ATOM 777 N N . ILE A 1 100 ? -1.519 5.876 4.581 1.00 97.75 100 ILE A N 1
ATOM 778 C CA . ILE A 1 100 ? -1.493 5.039 3.376 1.00 97.75 100 ILE A CA 1
ATOM 779 C C . ILE A 1 100 ? -1.905 5.864 2.151 1.00 97.75 100 ILE A C 1
ATOM 781 O O . ILE A 1 100 ? -2.935 6.543 2.129 1.00 97.75 100 ILE A O 1
ATOM 785 N N . TYR A 1 101 ? -1.083 5.788 1.110 1.00 98.38 101 TYR A N 1
ATOM 786 C CA . TYR A 1 101 ? -1.393 6.237 -0.241 1.00 98.38 101 TYR A CA 1
ATOM 787 C C . TYR A 1 101 ? -2.014 5.089 -1.028 1.00 98.38 101 TYR A C 1
ATOM 789 O O . TYR A 1 101 ? -1.479 3.984 -1.013 1.00 98.38 101 TYR A O 1
ATOM 797 N N . GLY A 1 102 ? -3.086 5.382 -1.754 1.00 98.50 102 GLY A N 1
ATOM 798 C CA . GLY A 1 102 ? -3.716 4.529 -2.748 1.00 98.50 102 GLY A CA 1
ATOM 799 C C . GLY A 1 102 ? -3.775 5.240 -4.099 1.00 98.50 102 GLY A C 1
ATOM 800 O O . GLY A 1 102 ? -4.125 6.420 -4.174 1.00 98.50 102 GLY A O 1
ATOM 801 N N . GLY A 1 103 ? -3.481 4.533 -5.185 1.00 98.19 103 GLY A N 1
ATOM 802 C CA . GLY A 1 103 ? -3.622 5.077 -6.534 1.00 98.19 103 GLY A CA 1
ATOM 803 C C . GLY A 1 103 ? -3.911 3.997 -7.561 1.00 98.19 103 GLY A C 1
ATOM 804 O O . GLY A 1 103 ? -3.374 2.899 -7.470 1.00 98.19 103 GLY A O 1
ATOM 805 N N . LEU A 1 104 ? -4.764 4.300 -8.536 1.00 98.38 104 LEU A N 1
ATOM 806 C CA . LEU A 1 104 ? -4.983 3.418 -9.678 1.00 98.38 104 LEU A CA 1
ATOM 807 C C . LEU A 1 104 ? -4.026 3.821 -10.794 1.00 98.38 104 LEU A C 1
ATOM 809 O O . LEU A 1 104 ? -4.108 4.941 -11.304 1.00 98.38 104 LEU A O 1
ATOM 813 N N . GLN A 1 105 ? -3.115 2.924 -11.151 1.00 96.81 105 GLN A N 1
ATOM 814 C CA . GLN A 1 105 ? -2.152 3.145 -12.224 1.00 96.81 105 GLN A CA 1
ATOM 815 C C . GLN A 1 105 ? -2.555 2.350 -13.462 1.00 96.81 105 GLN A C 1
ATOM 817 O O . GLN A 1 105 ? -3.005 1.211 -13.352 1.00 96.81 105 GLN A O 1
ATOM 822 N N . LEU A 1 106 ? -2.383 2.965 -14.633 1.00 95.75 106 LEU A N 1
ATOM 823 C CA . LEU A 1 106 ? -2.607 2.350 -15.938 1.00 95.75 106 LEU A CA 1
ATOM 824 C C . LEU A 1 106 ? -1.325 2.433 -16.768 1.00 95.75 106 LEU A C 1
ATOM 826 O O . LEU A 1 106 ? -0.713 3.498 -16.847 1.00 95.75 106 LEU A O 1
ATOM 830 N N . VAL A 1 107 ? -0.949 1.326 -17.411 1.00 95.31 107 VAL A N 1
ATOM 831 C CA . VAL A 1 107 ? 0.167 1.270 -18.372 1.00 95.31 107 VAL A CA 1
ATOM 832 C C . VAL A 1 107 ? -0.352 0.699 -19.692 1.00 95.31 107 VAL A C 1
ATOM 834 O O . VAL A 1 107 ? -0.830 -0.439 -19.731 1.00 95.31 107 VAL A O 1
ATOM 837 N N . ASN A 1 108 ? -0.302 1.489 -20.768 1.00 95.75 108 ASN A N 1
ATOM 838 C CA . ASN A 1 108 ? -0.754 1.058 -22.095 1.00 95.75 108 ASN A CA 1
ATOM 839 C C . ASN A 1 108 ? 0.224 0.047 -22.715 1.00 95.75 108 ASN A C 1
ATOM 841 O O . ASN A 1 108 ? 1.391 -0.000 -22.324 1.00 95.75 108 ASN A O 1
ATOM 845 N N . PRO A 1 109 ? -0.216 -0.716 -23.730 1.00 95.38 109 PRO A N 1
ATOM 846 C CA . PRO A 1 109 ? 0.664 -1.565 -24.527 1.00 95.38 109 PRO A CA 1
ATOM 847 C C . PRO A 1 109 ? 1.917 -0.832 -25.020 1.00 95.38 109 PRO A C 1
ATOM 849 O O . PRO A 1 109 ? 1.824 0.231 -25.632 1.00 95.38 109 PRO A O 1
ATOM 852 N N . GLY A 1 110 ? 3.083 -1.425 -24.773 1.00 93.19 110 GLY A N 1
ATOM 853 C CA . GLY A 1 110 ? 4.390 -0.898 -25.163 1.00 93.19 110 GLY A CA 1
ATOM 854 C C . GLY A 1 110 ? 5.000 0.124 -24.200 1.00 93.19 110 GLY A C 1
ATOM 855 O O . GLY A 1 110 ? 6.173 0.451 -24.371 1.00 93.19 110 GLY A O 1
ATOM 856 N N . GLU A 1 111 ? 4.261 0.606 -23.194 1.00 93.38 111 GLU A N 1
ATOM 857 C CA . GLU A 1 111 ? 4.754 1.664 -22.306 1.00 93.38 111 GLU A CA 1
ATOM 858 C C . GLU A 1 111 ? 5.715 1.155 -21.218 1.00 93.38 111 GLU A C 1
ATOM 860 O O . GLU A 1 111 ? 5.619 0.025 -20.712 1.00 93.38 111 GLU A O 1
ATOM 865 N N . THR A 1 112 ? 6.631 2.040 -20.817 1.00 91.75 112 THR A N 1
ATOM 866 C CA . THR A 1 112 ? 7.559 1.872 -19.694 1.00 91.75 112 THR A CA 1
ATOM 867 C C . THR A 1 112 ? 7.301 2.906 -18.595 1.00 91.75 112 THR A C 1
ATOM 869 O O . THR A 1 112 ? 7.349 4.104 -18.818 1.00 91.75 112 THR A O 1
ATOM 872 N N . ALA A 1 113 ? 7.101 2.458 -17.355 1.00 92.00 113 ALA A N 1
ATOM 873 C CA . ALA A 1 113 ? 7.249 3.333 -16.192 1.00 92.00 113 ALA A CA 1
ATOM 874 C C . ALA A 1 113 ? 8.726 3.299 -15.751 1.00 92.00 113 ALA A C 1
ATOM 876 O O . ALA A 1 113 ? 9.180 2.216 -15.357 1.00 92.00 113 ALA A O 1
ATOM 877 N N . PRO A 1 114 ? 9.475 4.419 -15.825 1.00 93.50 114 PRO A N 1
ATOM 878 C CA . PRO A 1 114 ? 10.930 4.415 -15.694 1.00 93.50 114 PRO A CA 1
ATOM 879 C C . PRO A 1 114 ? 11.474 3.890 -14.362 1.00 93.50 114 PRO A C 1
ATOM 881 O O . PRO A 1 114 ? 10.862 4.057 -13.302 1.00 93.50 114 PRO A O 1
ATOM 884 N N . ALA A 1 115 ? 12.675 3.318 -14.426 1.00 96.06 115 ALA A N 1
ATOM 885 C CA . ALA A 1 115 ? 13.396 2.774 -13.287 1.00 96.06 115 ALA A CA 1
ATOM 886 C C . ALA A 1 115 ? 13.799 3.835 -12.261 1.00 96.06 115 ALA A C 1
ATOM 888 O O . ALA A 1 115 ? 14.412 4.855 -12.578 1.00 96.06 115 ALA A O 1
ATOM 889 N N . HIS A 1 116 ? 13.493 3.559 -10.998 1.00 95.25 116 HIS A N 1
ATOM 890 C CA . HIS A 1 116 ? 13.892 4.384 -9.863 1.00 95.25 116 HIS A CA 1
ATOM 891 C C . HIS A 1 116 ? 13.901 3.566 -8.570 1.00 95.25 116 HIS A C 1
ATOM 893 O O . HIS A 1 116 ? 13.498 2.404 -8.538 1.00 95.25 116 HIS A O 1
ATOM 899 N N . ARG A 1 117 ? 14.366 4.178 -7.484 1.00 93.50 117 ARG A N 1
ATOM 900 C CA . ARG A 1 117 ? 14.257 3.651 -6.122 1.00 93.50 117 ARG A CA 1
ATOM 901 C C . ARG A 1 117 ? 13.865 4.759 -5.161 1.00 93.50 117 ARG A C 1
ATOM 903 O O . ARG A 1 117 ? 14.172 5.925 -5.394 1.00 93.50 117 ARG A O 1
ATOM 910 N N . HIS A 1 118 ? 13.200 4.403 -4.072 1.00 92.56 118 HIS A N 1
ATOM 911 C CA . HIS A 1 118 ? 12.800 5.352 -3.038 1.00 92.56 118 HIS A CA 1
ATOM 912 C C . HIS A 1 118 ? 12.635 4.667 -1.682 1.00 92.56 118 HIS A C 1
ATOM 914 O O . HIS A 1 118 ? 12.552 3.440 -1.603 1.00 92.56 118 HIS A O 1
ATOM 920 N N . LEU A 1 119 ? 12.594 5.457 -0.605 1.00 87.75 119 LEU A N 1
ATOM 921 C CA . LEU A 1 119 ? 12.399 4.915 0.745 1.00 87.75 119 LEU A CA 1
ATOM 922 C C . LEU A 1 119 ? 10.965 4.470 1.034 1.00 87.75 119 LEU A C 1
ATOM 924 O O . LEU A 1 119 ? 10.754 3.690 1.960 1.00 87.75 119 LEU A O 1
ATOM 928 N N . ALA A 1 120 ? 9.982 4.942 0.266 1.00 90.06 120 ALA A N 1
ATOM 929 C CA . ALA A 1 120 ? 8.630 4.426 0.392 1.00 90.06 120 ALA A CA 1
ATOM 930 C C . ALA A 1 120 ? 8.586 2.940 0.010 1.00 90.06 120 ALA A C 1
ATOM 932 O O . ALA A 1 120 ? 9.039 2.554 -1.067 1.00 90.06 120 ALA A O 1
ATOM 933 N N . PHE A 1 121 ? 8.031 2.116 0.896 1.00 95.06 121 PHE A N 1
ATOM 934 C CA . PHE A 1 121 ? 7.619 0.763 0.554 1.00 95.06 121 PHE A CA 1
ATOM 935 C C . PHE A 1 121 ? 6.372 0.851 -0.326 1.00 95.06 121 PHE A C 1
ATOM 937 O O . PHE A 1 121 ? 5.479 1.658 -0.046 1.00 95.06 121 PHE A O 1
ATOM 944 N N . ALA A 1 122 ? 6.293 0.002 -1.351 1.00 96.81 122 ALA A N 1
ATOM 945 C CA . ALA A 1 122 ? 5.083 -0.141 -2.146 1.00 96.81 122 ALA A CA 1
ATOM 946 C C . ALA A 1 122 ? 4.680 -1.602 -2.309 1.00 96.81 122 ALA A C 1
ATOM 948 O O . ALA A 1 122 ? 5.521 -2.489 -2.473 1.00 96.81 122 ALA A O 1
ATOM 949 N N . CYS A 1 123 ? 3.375 -1.819 -2.364 1.00 96.94 123 CYS A N 1
ATOM 950 C CA . CYS A 1 123 ? 2.779 -3.040 -2.875 1.00 96.94 123 CYS A CA 1
ATOM 951 C C . CYS A 1 123 ? 1.730 -2.696 -3.933 1.00 96.94 123 CYS A C 1
ATOM 953 O O . CYS A 1 123 ? 1.152 -1.609 -3.931 1.00 96.94 123 CYS A O 1
ATOM 955 N N . ARG A 1 124 ? 1.532 -3.617 -4.872 1.00 98.19 124 ARG A N 1
ATOM 956 C CA . ARG A 1 124 ? 0.636 -3.468 -6.015 1.00 98.19 124 ARG A CA 1
ATOM 957 C C . ARG A 1 124 ? -0.302 -4.645 -6.049 1.00 98.19 124 ARG A C 1
ATOM 959 O O . ARG A 1 124 ? 0.169 -5.778 -6.047 1.00 98.19 124 ARG A O 1
ATOM 966 N N . PHE A 1 125 ? -1.595 -4.370 -6.101 1.00 98.69 125 PHE A N 1
ATOM 967 C CA . PHE A 1 125 ? -2.603 -5.392 -6.329 1.00 98.69 125 PHE A CA 1
ATOM 968 C C . PHE A 1 125 ? -3.085 -5.325 -7.776 1.00 98.69 125 PHE A C 1
ATOM 970 O O . PHE A 1 125 ? -3.591 -4.285 -8.206 1.00 98.69 125 PHE A O 1
ATOM 977 N N . ILE A 1 126 ? -2.899 -6.403 -8.537 1.00 98.56 126 ILE A N 1
ATOM 978 C CA . ILE A 1 126 ? -3.164 -6.402 -9.980 1.00 98.56 126 ILE A CA 1
ATOM 979 C C . ILE A 1 126 ? -4.658 -6.596 -10.242 1.00 98.56 126 ILE A C 1
ATOM 981 O O . ILE A 1 126 ? -5.239 -7.618 -9.877 1.00 98.56 126 ILE A O 1
ATOM 985 N N . ILE A 1 127 ? -5.280 -5.609 -10.892 1.00 98.25 127 ILE A N 1
ATOM 986 C CA . ILE A 1 127 ? -6.731 -5.559 -11.095 1.00 98.25 127 ILE A CA 1
ATOM 987 C C . ILE A 1 127 ? -7.097 -6.146 -12.458 1.00 98.25 127 ILE A C 1
ATOM 989 O O . ILE A 1 127 ? -7.912 -7.063 -12.521 1.00 98.25 127 ILE A O 1
ATOM 993 N N . ASP A 1 128 ? -6.504 -5.639 -13.538 1.00 95.62 128 ASP A N 1
ATOM 994 C CA . ASP A 1 128 ? -6.818 -6.043 -14.913 1.00 95.62 128 ASP A CA 1
ATOM 995 C C . ASP A 1 128 ? -5.576 -6.017 -15.805 1.00 95.62 128 ASP A C 1
ATOM 997 O O . ASP A 1 128 ? -4.655 -5.235 -15.573 1.00 95.62 128 ASP A O 1
ATOM 1001 N N . GLY A 1 129 ? -5.593 -6.835 -16.858 1.00 94.56 129 GLY A N 1
ATOM 1002 C CA . GLY A 1 129 ? -4.545 -6.889 -17.876 1.00 94.56 129 GLY A CA 1
ATOM 1003 C C . GLY A 1 129 ? -3.285 -7.641 -17.449 1.00 94.56 129 GLY A C 1
ATOM 1004 O O . GLY A 1 129 ? -3.215 -8.241 -16.375 1.00 94.56 129 GLY A O 1
ATOM 1005 N N . GLU A 1 130 ? -2.291 -7.608 -18.333 1.00 93.88 130 GLU A N 1
ATOM 1006 C CA . GLU A 1 130 ? -1.001 -8.277 -18.173 1.00 93.88 130 GLU A CA 1
ATOM 1007 C C . GLU A 1 130 ? 0.132 -7.273 -18.382 1.00 93.88 130 GLU A C 1
ATOM 1009 O O . GLU A 1 130 ? 0.072 -6.389 -19.237 1.00 93.88 130 GLU A O 1
ATOM 1014 N N . GLY A 1 131 ? 1.198 -7.422 -17.609 1.00 96.19 131 GLY A N 1
ATOM 1015 C CA . GLY A 1 131 ? 2.374 -6.569 -17.703 1.00 96.19 131 GLY A CA 1
ATOM 1016 C C . GLY A 1 131 ? 3.531 -7.168 -16.928 1.00 96.19 131 GLY A C 1
ATOM 1017 O O . GLY A 1 131 ? 3.566 -8.371 -16.673 1.00 96.19 131 GLY A O 1
ATOM 1018 N N . PHE A 1 132 ? 4.475 -6.332 -16.519 1.00 97.56 132 PHE A N 1
ATOM 1019 C CA . PHE A 1 132 ? 5.553 -6.759 -15.642 1.00 97.56 132 PHE A CA 1
ATOM 1020 C C . PHE A 1 132 ? 5.969 -5.673 -14.655 1.00 97.56 132 PHE A C 1
ATOM 1022 O O . PHE A 1 132 ? 5.793 -4.476 -14.883 1.00 97.56 132 PHE A O 1
ATOM 1029 N N . THR A 1 133 ? 6.582 -6.119 -13.564 1.00 98.00 133 THR A N 1
ATOM 1030 C CA . THR A 1 133 ? 7.392 -5.285 -12.676 1.00 98.00 133 THR A CA 1
ATOM 1031 C C . THR A 1 133 ? 8.765 -5.920 -12.543 1.00 98.00 133 THR A C 1
ATOM 1033 O O . THR A 1 133 ? 8.867 -7.117 -12.279 1.00 98.00 133 THR A O 1
ATOM 1036 N N . ALA A 1 134 ? 9.818 -5.133 -12.731 1.00 98.06 134 ALA A N 1
ATOM 1037 C CA . ALA A 1 134 ? 11.182 -5.546 -12.443 1.00 98.06 134 ALA A CA 1
ATOM 1038 C C . ALA A 1 134 ? 11.627 -4.957 -11.104 1.00 98.06 134 ALA A C 1
ATOM 1040 O O . ALA A 1 134 ? 11.383 -3.781 -10.850 1.00 98.06 134 ALA A O 1
ATOM 1041 N N . VAL A 1 135 ? 12.265 -5.767 -10.257 1.00 97.94 135 VAL A N 1
ATOM 1042 C CA . VAL A 1 135 ? 12.859 -5.335 -8.979 1.00 97.94 135 VAL A CA 1
ATOM 1043 C C . VAL A 1 135 ? 14.255 -5.928 -8.874 1.00 97.94 135 VAL A C 1
ATOM 1045 O O . VAL A 1 135 ? 14.401 -7.137 -9.040 1.00 97.94 135 VAL A O 1
ATOM 1048 N N . GLU A 1 136 ? 15.279 -5.096 -8.672 1.00 96.12 136 GLU A N 1
ATOM 1049 C CA . GLU A 1 136 ? 16.698 -5.512 -8.612 1.00 96.12 136 GLU A CA 1
ATOM 1050 C C . GLU A 1 136 ? 17.082 -6.516 -9.716 1.00 96.12 136 GLU A C 1
ATOM 1052 O O . GLU A 1 136 ? 17.695 -7.560 -9.489 1.00 96.12 136 GLU A O 1
ATOM 1057 N N . GLY A 1 137 ? 16.641 -6.231 -10.941 1.00 95.06 137 GLY A N 1
ATOM 1058 C CA . GLY A 1 137 ? 16.934 -7.054 -12.111 1.00 95.06 137 GLY A CA 1
ATOM 1059 C C . GLY A 1 137 ? 16.109 -8.339 -12.255 1.00 95.06 137 GLY A C 1
ATOM 1060 O O . GLY A 1 137 ? 16.339 -9.105 -13.194 1.00 95.06 137 GLY A O 1
ATOM 1061 N N . LYS A 1 138 ? 15.110 -8.582 -11.400 1.00 97.88 138 LYS A N 1
ATOM 1062 C CA . LYS A 1 138 ? 14.171 -9.708 -11.536 1.00 97.88 138 LYS A CA 1
ATOM 1063 C C . LYS A 1 138 ? 12.839 -9.222 -12.089 1.00 97.88 138 LYS A C 1
ATOM 1065 O O . LYS A 1 138 ? 12.076 -8.553 -11.395 1.00 97.88 138 LYS A O 1
ATOM 1070 N N . LYS A 1 139 ? 12.566 -9.557 -13.347 1.00 98.00 139 LYS A N 1
ATOM 1071 C CA . LYS A 1 139 ? 11.362 -9.165 -14.083 1.00 98.00 139 LYS A CA 1
ATOM 1072 C C . LYS A 1 139 ? 10.245 -10.183 -13.862 1.00 98.00 139 LYS A C 1
ATOM 1074 O O . LYS A 1 139 ? 10.313 -11.297 -14.373 1.00 98.00 139 LYS A O 1
ATOM 1079 N N . MET A 1 140 ? 9.219 -9.784 -13.123 1.00 97.81 140 MET A N 1
ATOM 1080 C CA . MET A 1 140 ? 8.086 -10.624 -12.730 1.00 97.81 140 MET A CA 1
ATOM 1081 C C . MET A 1 140 ? 6.846 -10.273 -13.554 1.00 97.81 140 MET A C 1
ATOM 1083 O O . MET A 1 140 ? 6.582 -9.080 -13.744 1.00 97.81 140 MET A O 1
ATOM 1087 N N . PRO A 1 141 ? 6.061 -11.262 -14.012 1.00 97.50 141 PRO A N 1
ATOM 1088 C CA . PRO A 1 141 ? 4.797 -10.986 -14.682 1.00 97.50 141 PRO A CA 1
ATOM 1089 C C . PRO A 1 141 ? 3.772 -10.410 -13.694 1.00 97.50 141 PRO A C 1
ATOM 1091 O O . PRO A 1 141 ? 3.748 -10.776 -12.518 1.00 97.50 141 PRO A O 1
ATOM 1094 N N . LEU A 1 142 ? 2.914 -9.517 -14.184 1.00 97.31 142 LEU A N 1
ATOM 1095 C CA . LEU A 1 142 ? 1.731 -9.038 -13.473 1.00 97.31 142 LEU A CA 1
ATOM 1096 C C . LEU A 1 142 ? 0.529 -9.858 -13.931 1.00 97.31 142 LEU A C 1
ATOM 1098 O O . LEU A 1 142 ? 0.180 -9.823 -15.110 1.00 97.31 142 LEU A O 1
ATOM 1102 N N . VAL A 1 143 ? -0.089 -10.579 -12.998 1.00 95.69 143 VAL A N 1
ATOM 1103 C CA . VAL A 1 143 ? -1.274 -11.410 -13.238 1.00 95.69 143 VAL A CA 1
ATOM 1104 C C . VAL A 1 143 ? -2.376 -10.967 -12.286 1.00 95.69 143 VAL A C 1
ATOM 1106 O O . VAL A 1 143 ? -2.104 -10.676 -11.123 1.00 95.69 143 VAL A O 1
ATOM 1109 N N . ARG A 1 144 ? -3.617 -10.888 -12.779 1.00 96.94 144 ARG A N 1
ATOM 1110 C CA . ARG A 1 144 ? -4.789 -10.484 -11.989 1.00 96.94 144 ARG A CA 1
ATOM 1111 C C . ARG A 1 144 ? -4.858 -11.239 -10.654 1.00 96.94 144 ARG A C 1
ATOM 1113 O O . ARG A 1 144 ? -4.762 -12.461 -10.627 1.00 96.94 144 ARG A O 1
ATOM 1120 N N . GLY A 1 145 ? -5.078 -10.488 -9.577 1.00 98.00 145 GLY A N 1
ATOM 1121 C CA . GLY A 1 145 ? -5.163 -10.995 -8.207 1.00 98.00 145 GLY A CA 1
ATOM 1122 C C . GLY A 1 145 ? -3.821 -11.069 -7.476 1.00 98.00 145 GLY A C 1
ATOM 1123 O O . GLY A 1 145 ? -3.808 -11.161 -6.250 1.00 98.00 145 GLY A O 1
ATOM 1124 N N . ASP A 1 146 ? -2.692 -11.009 -8.182 1.00 98.06 146 ASP A N 1
ATOM 1125 C CA . ASP A 1 146 ? -1.388 -11.084 -7.530 1.00 98.06 146 ASP A CA 1
ATOM 1126 C C . ASP A 1 146 ? -1.085 -9.815 -6.728 1.00 98.06 146 ASP A C 1
ATOM 1128 O O . ASP A 1 146 ? -1.479 -8.698 -7.088 1.00 98.06 146 ASP A O 1
ATOM 1132 N N . VAL A 1 147 ? -0.301 -9.996 -5.664 1.00 98.50 147 VAL A N 1
ATOM 1133 C CA . VAL A 1 147 ? 0.371 -8.901 -4.964 1.00 98.50 147 VAL A CA 1
ATOM 1134 C C . VAL A 1 147 ? 1.831 -8.868 -5.398 1.00 98.50 147 VAL A C 1
ATOM 1136 O O . VAL A 1 147 ? 2.536 -9.870 -5.294 1.00 98.50 147 VAL A O 1
ATOM 1139 N N . VAL A 1 148 ? 2.310 -7.710 -5.849 1.00 98.06 148 VAL A N 1
ATOM 1140 C CA . VAL A 1 148 ? 3.728 -7.486 -6.168 1.00 98.06 148 VAL A CA 1
ATOM 1141 C C . VAL A 1 148 ? 4.290 -6.387 -5.282 1.00 98.06 148 VAL A C 1
ATOM 1143 O O . VAL A 1 148 ? 3.722 -5.298 -5.200 1.00 98.06 148 VAL A O 1
ATOM 1146 N N . THR A 1 149 ? 5.413 -6.648 -4.621 1.00 97.69 149 THR A N 1
ATOM 1147 C CA . THR A 1 149 ? 6.075 -5.688 -3.735 1.00 97.69 149 THR A CA 1
ATOM 1148 C C . THR A 1 149 ? 7.271 -5.026 -4.411 1.00 97.69 149 THR A C 1
ATOM 1150 O O . THR A 1 149 ? 7.956 -5.610 -5.246 1.00 97.69 149 THR A O 1
ATOM 1153 N N . THR A 1 150 ? 7.528 -3.771 -4.056 1.00 96.62 150 THR A N 1
ATOM 1154 C CA . THR A 1 150 ? 8.810 -3.100 -4.301 1.00 96.62 150 THR A CA 1
ATOM 1155 C C . THR A 1 150 ? 9.339 -2.634 -2.953 1.00 96.62 150 THR A C 1
ATOM 1157 O O . THR A 1 150 ? 8.828 -1.640 -2.419 1.00 96.62 150 THR A O 1
ATOM 1160 N N . PRO A 1 151 ? 10.301 -3.373 -2.369 1.00 93.44 151 PRO A N 1
ATOM 1161 C CA . PRO A 1 151 ? 10.856 -3.044 -1.069 1.00 93.44 151 PRO A CA 1
ATOM 1162 C C . PRO A 1 151 ? 11.574 -1.696 -1.047 1.00 93.44 151 PRO A C 1
ATOM 1164 O O . PRO A 1 151 ? 11.918 -1.109 -2.076 1.00 93.44 151 PRO A O 1
ATOM 1167 N N . ILE A 1 152 ? 11.835 -1.231 0.171 1.00 90.94 152 ILE A N 1
ATOM 1168 C CA . ILE A 1 152 ? 12.542 0.020 0.441 1.00 90.94 152 ILE A CA 1
ATOM 1169 C C . ILE A 1 152 ? 13.901 0.014 -0.270 1.00 90.94 152 ILE A C 1
ATOM 1171 O O . ILE A 1 152 ? 14.678 -0.929 -0.135 1.00 90.94 152 ILE A O 1
ATOM 1175 N N . TRP A 1 153 ? 14.198 1.092 -0.996 1.00 92.75 153 TRP A N 1
ATOM 1176 C CA . TRP A 1 153 ? 15.497 1.357 -1.628 1.00 92.75 153 TRP A CA 1
ATOM 1177 C C . TRP A 1 153 ? 15.959 0.367 -2.713 1.00 92.75 153 TRP A C 1
ATOM 1179 O O . TRP A 1 153 ? 17.144 0.333 -3.040 1.00 92.75 153 TRP A O 1
ATOM 1189 N N . HIS A 1 154 ? 15.030 -0.386 -3.304 1.00 94.88 154 HIS A N 1
ATOM 1190 C CA . HIS A 1 154 ? 15.315 -1.279 -4.429 1.00 94.88 154 HIS A CA 1
ATOM 1191 C C . HIS A 1 154 ? 15.010 -0.598 -5.770 1.00 94.88 154 HIS A C 1
ATOM 1193 O O . HIS A 1 154 ? 13.992 0.094 -5.899 1.00 94.88 154 HIS A O 1
ATOM 1199 N N . TRP A 1 155 ? 15.870 -0.800 -6.770 1.00 97.25 155 TRP A N 1
ATOM 1200 C CA . TRP A 1 155 ? 15.604 -0.392 -8.149 1.00 97.25 155 TRP A CA 1
ATOM 1201 C C . TRP A 1 155 ? 14.390 -1.127 -8.684 1.00 97.25 155 TRP A C 1
ATOM 1203 O O . TRP A 1 155 ? 14.322 -2.355 -8.600 1.00 97.25 155 TRP A O 1
ATOM 1213 N N . HIS A 1 156 ? 13.446 -0.384 -9.249 1.00 97.75 156 HIS A N 1
ATOM 1214 C CA . HIS A 1 156 ? 12.266 -0.975 -9.845 1.00 97.75 156 HIS A CA 1
ATOM 1215 C C . HIS A 1 156 ? 11.699 -0.163 -11.005 1.00 97.75 156 HIS A C 1
ATOM 1217 O O . HIS A 1 156 ? 11.717 1.067 -10.985 1.00 97.75 156 HIS A O 1
ATOM 1223 N N . ASP A 1 157 ? 11.152 -0.879 -11.985 1.00 96.75 157 ASP A N 1
ATOM 1224 C CA . ASP A 1 157 ? 10.438 -0.349 -13.147 1.00 96.75 157 ASP A CA 1
ATOM 1225 C C . ASP A 1 157 ? 9.225 -1.220 -13.493 1.00 96.75 157 ASP A C 1
ATOM 1227 O O . ASP A 1 157 ? 9.093 -2.357 -13.028 1.00 96.75 157 ASP A O 1
ATOM 1231 N N . HIS A 1 158 ? 8.317 -0.673 -14.302 1.00 96.25 158 HIS A N 1
ATOM 1232 C CA . HIS A 1 158 ? 7.095 -1.368 -14.720 1.00 96.25 158 HIS A CA 1
ATOM 1233 C C . HIS A 1 158 ? 6.910 -1.265 -16.220 1.00 96.25 158 HIS A C 1
ATOM 1235 O O . HIS A 1 158 ? 7.380 -0.323 -16.857 1.00 96.25 158 HIS A O 1
ATOM 1241 N N . GLY A 1 159 ? 6.247 -2.237 -16.823 1.00 95.00 159 GLY A N 1
ATOM 1242 C CA . GLY A 1 159 ? 6.022 -2.212 -18.257 1.00 95.00 159 GLY A CA 1
ATOM 1243 C C . GLY A 1 159 ? 4.849 -3.049 -18.690 1.00 95.00 159 GLY A C 1
ATOM 1244 O O . GLY A 1 159 ? 4.347 -3.886 -17.940 1.00 95.00 159 GLY A O 1
ATOM 1245 N N . ASN A 1 160 ? 4.444 -2.828 -19.931 1.00 95.75 160 ASN A N 1
ATOM 1246 C CA . ASN A 1 160 ? 3.399 -3.605 -20.563 1.00 95.75 160 ASN A CA 1
ATOM 1247 C C . ASN A 1 160 ? 3.865 -4.074 -21.944 1.00 95.75 160 ASN A C 1
ATOM 1249 O O . ASN A 1 160 ? 3.969 -3.295 -22.884 1.00 95.75 160 ASN A O 1
ATOM 1253 N N . GLU A 1 161 ? 4.145 -5.369 -22.051 1.00 95.50 161 GLU A N 1
ATOM 1254 C CA . GLU A 1 161 ? 4.518 -6.037 -23.308 1.00 95.50 161 GLU A CA 1
ATOM 1255 C C . GLU A 1 161 ? 3.332 -6.781 -23.940 1.00 95.50 161 GLU A C 1
ATOM 1257 O O . GLU A 1 161 ? 3.490 -7.482 -24.940 1.00 95.50 161 GLU A O 1
ATOM 1262 N N . SER A 1 162 ? 2.144 -6.647 -23.346 1.00 95.31 162 SER A N 1
ATOM 1263 C CA . SER A 1 162 ? 0.910 -7.249 -23.831 1.00 95.31 162 SER A CA 1
ATOM 1264 C C . SER A 1 162 ? 0.219 -6.349 -24.868 1.00 95.31 162 SER A C 1
ATOM 1266 O O . SER A 1 162 ? 0.771 -5.350 -25.334 1.00 95.31 162 SER A O 1
ATOM 1268 N N . ARG A 1 163 ? -0.995 -6.736 -25.280 1.00 95.88 163 ARG A N 1
ATOM 1269 C CA . ARG A 1 163 ? -1.806 -6.009 -26.273 1.00 95.88 163 ARG A CA 1
ATOM 1270 C C . ARG A 1 163 ? -2.911 -5.153 -25.665 1.00 95.88 163 ARG A C 1
ATOM 1272 O O . ARG A 1 163 ? -3.515 -4.379 -26.396 1.00 95.88 163 ARG A O 1
ATOM 1279 N N . GLU A 1 164 ? -3.150 -5.273 -24.364 1.00 95.06 164 GLU A N 1
ATOM 1280 C CA . GLU A 1 164 ? -4.200 -4.545 -23.651 1.00 95.06 164 GLU A CA 1
ATOM 1281 C C . GLU A 1 164 ? -3.592 -3.764 -22.477 1.00 95.06 164 GLU A C 1
ATOM 1283 O O . GLU A 1 164 ? -2.543 -4.157 -21.963 1.00 95.06 164 GLU A O 1
ATOM 1288 N N . PRO A 1 165 ? -4.196 -2.652 -22.028 1.00 95.25 165 PRO A N 1
ATOM 1289 C CA . PRO A 1 165 ? -3.720 -1.939 -20.848 1.00 95.25 165 PRO A CA 1
ATOM 1290 C C . PRO A 1 165 ? -3.732 -2.817 -19.591 1.00 95.25 165 PRO A C 1
ATOM 1292 O O . PRO A 1 165 ? -4.663 -3.591 -19.372 1.00 95.25 165 PRO A O 1
ATOM 1295 N N . VAL A 1 166 ? -2.728 -2.634 -18.733 1.00 97.12 166 VAL A N 1
ATOM 1296 C CA . VAL A 1 166 ? -2.692 -3.218 -17.386 1.00 97.12 166 VAL A CA 1
ATOM 1297 C C . VAL A 1 166 ? -3.047 -2.149 -16.358 1.00 97.12 166 VAL A C 1
ATOM 1299 O O . VAL A 1 166 ? -2.615 -0.999 -16.478 1.00 97.12 166 VAL A O 1
ATOM 1302 N N . ILE A 1 167 ? -3.860 -2.522 -15.368 1.00 98.00 167 ILE A N 1
ATOM 1303 C CA . ILE A 1 167 ? -4.324 -1.648 -14.290 1.00 98.00 167 ILE A CA 1
ATOM 1304 C C . ILE A 1 167 ? -4.077 -2.326 -12.945 1.00 98.00 167 ILE A C 1
ATOM 1306 O O . ILE A 1 167 ? -4.440 -3.488 -12.741 1.00 98.00 167 ILE A O 1
ATOM 1310 N N . TRP A 1 168 ? -3.512 -1.583 -11.999 1.00 98.50 168 TRP A N 1
ATOM 1311 C CA . TRP A 1 168 ? -3.313 -2.046 -10.628 1.00 98.50 168 TRP A CA 1
ATOM 1312 C C . TRP A 1 168 ? -3.612 -0.953 -9.603 1.00 98.50 168 TRP A C 1
ATOM 1314 O O . TRP A 1 168 ? -3.684 0.234 -9.929 1.00 98.50 168 TRP A O 1
ATOM 1324 N N . LEU A 1 169 ? -3.785 -1.375 -8.351 1.00 98.75 169 LEU A N 1
ATOM 1325 C CA . LEU A 1 169 ? -3.841 -0.499 -7.186 1.00 98.75 169 LEU A CA 1
ATOM 1326 C C . LEU A 1 169 ? -2.456 -0.434 -6.535 1.00 98.75 169 LEU A C 1
ATOM 1328 O O . LEU A 1 169 ? -1.987 -1.433 -5.990 1.00 98.75 169 LEU A O 1
ATOM 1332 N N . ASP A 1 170 ? -1.818 0.732 -6.580 1.00 98.31 170 ASP A N 1
ATOM 1333 C CA . ASP A 1 170 ? -0.620 1.044 -5.801 1.00 98.31 170 ASP A CA 1
ATOM 1334 C C . ASP A 1 170 ? -1.008 1.375 -4.360 1.00 98.31 170 ASP A C 1
ATOM 1336 O O . ASP A 1 170 ? -1.890 2.203 -4.131 1.00 98.31 170 ASP A O 1
ATOM 1340 N N . MET A 1 171 ? -0.317 0.768 -3.394 1.00 98.25 171 MET A N 1
ATOM 1341 C CA . MET A 1 171 ? -0.466 1.034 -1.962 1.00 98.25 171 MET A CA 1
ATOM 1342 C C . MET A 1 171 ? 0.907 1.290 -1.337 1.00 98.25 171 MET A C 1
ATOM 1344 O O . MET A 1 171 ? 1.782 0.419 -1.355 1.00 98.25 171 MET A O 1
ATOM 1348 N N . LEU A 1 172 ? 1.118 2.512 -0.839 1.00 97.44 172 LEU A N 1
ATOM 1349 C CA . LEU A 1 172 ? 2.417 2.999 -0.360 1.00 97.44 172 LEU A CA 1
ATOM 1350 C C . LEU A 1 172 ? 2.303 3.658 1.012 1.00 97.44 172 LEU A C 1
ATOM 1352 O O . LEU A 1 172 ? 1.302 4.295 1.325 1.00 97.44 172 LEU A O 1
ATOM 1356 N N . ASN A 1 173 ? 3.389 3.637 1.784 1.00 94.31 173 ASN A N 1
ATOM 1357 C CA . ASN A 1 173 ? 3.516 4.432 3.012 1.00 94.31 173 ASN A CA 1
ATOM 1358 C C . ASN A 1 173 ? 4.017 5.866 2.744 1.00 94.31 173 ASN A C 1
ATOM 1360 O O . ASN A 1 173 ? 4.607 6.504 3.615 1.00 94.31 173 ASN A O 1
ATOM 1364 N N . LEU A 1 174 ? 3.802 6.374 1.525 1.00 92.75 174 LEU A N 1
ATOM 1365 C CA . LEU A 1 174 ? 4.245 7.697 1.082 1.00 92.75 174 LEU A CA 1
ATOM 1366 C C . LEU A 1 174 ? 3.793 8.847 2.014 1.00 92.75 174 LEU A C 1
ATOM 1368 O O . LEU A 1 174 ? 4.612 9.734 2.273 1.00 92.75 174 LEU A O 1
ATOM 1372 N N . PRO A 1 175 ? 2.560 8.850 2.572 1.00 93.81 175 PRO A N 1
ATOM 1373 C CA . PRO A 1 175 ? 2.115 9.880 3.511 1.00 93.81 175 PRO A CA 1
ATOM 1374 C C . PRO A 1 175 ? 2.996 10.042 4.752 1.00 93.81 175 PRO A C 1
ATOM 1376 O O . PRO A 1 175 ? 3.175 11.165 5.225 1.00 93.81 175 PRO A O 1
ATOM 1379 N N . LEU A 1 176 ? 3.617 8.961 5.243 1.00 86.00 176 LEU A N 1
ATOM 1380 C CA . LEU A 1 176 ? 4.507 9.029 6.408 1.00 86.00 176 LEU A CA 1
ATOM 1381 C C . LEU A 1 176 ? 5.686 9.967 6.172 1.00 86.00 176 LEU A C 1
ATOM 1383 O O . LEU A 1 176 ? 6.119 10.655 7.092 1.00 86.00 176 LEU A O 1
ATOM 1387 N N . PHE A 1 177 ? 6.171 10.053 4.934 1.00 84.19 177 PHE A N 1
ATOM 1388 C CA . PHE A 1 177 ? 7.298 10.918 4.616 1.00 84.19 177 PHE A CA 1
ATOM 1389 C C . PHE A 1 177 ? 6.916 12.387 4.385 1.00 84.19 177 PHE A C 1
ATOM 1391 O O . PHE A 1 177 ? 7.784 13.247 4.235 1.00 84.19 177 PHE A O 1
ATOM 1398 N N . ARG A 1 178 ? 5.613 12.697 4.355 1.00 80.12 178 ARG A N 1
ATOM 1399 C CA . ARG A 1 178 ? 5.118 14.078 4.456 1.00 80.12 178 ARG A CA 1
ATOM 1400 C C . ARG A 1 178 ? 5.096 14.547 5.907 1.00 80.12 178 ARG A C 1
ATOM 1402 O O . ARG A 1 178 ? 5.299 15.731 6.149 1.00 80.12 178 ARG A O 1
ATOM 1409 N N . PHE A 1 179 ? 4.866 13.625 6.841 1.00 77.75 179 PHE A N 1
ATOM 1410 C CA . PHE A 1 179 ? 4.957 13.884 8.275 1.00 77.75 179 PHE A CA 1
ATOM 1411 C C . PHE A 1 179 ? 6.418 13.953 8.744 1.00 77.75 179 PHE A C 1
ATOM 1413 O O . PHE A 1 179 ? 6.825 14.926 9.371 1.00 77.75 179 PHE A O 1
ATOM 1420 N N . ALA A 1 180 ? 7.225 12.949 8.394 1.00 75.75 180 ALA A N 1
ATOM 1421 C CA . ALA A 1 180 ? 8.656 12.907 8.670 1.00 75.75 180 ALA A CA 1
ATOM 1422 C C . ALA A 1 180 ? 9.436 13.172 7.370 1.00 75.75 180 ALA A C 1
ATOM 1424 O O . ALA A 1 180 ? 9.468 12.287 6.514 1.00 75.75 180 ALA A O 1
ATOM 1425 N N . PRO A 1 181 ? 10.086 14.340 7.191 1.00 74.81 181 PRO A N 1
ATOM 1426 C CA . PRO A 1 181 ? 10.709 14.743 5.926 1.00 74.81 181 PRO A CA 1
ATOM 1427 C C . PRO A 1 181 ? 12.053 14.031 5.679 1.00 74.81 181 PRO A C 1
ATOM 1429 O O . PRO A 1 181 ? 13.093 14.655 5.493 1.00 74.81 181 PRO A O 1
ATOM 1432 N N . VAL A 1 182 ? 12.028 12.700 5.688 1.00 77.94 182 VAL A N 1
ATOM 1433 C CA . VAL A 1 182 ? 13.175 11.808 5.487 1.00 77.94 182 VAL A CA 1
ATOM 1434 C C . VAL A 1 182 ? 13.046 11.003 4.193 1.00 77.94 182 VAL A C 1
ATOM 1436 O O . VAL A 1 182 ? 13.727 9.998 4.040 1.00 77.94 182 VAL A O 1
ATOM 1439 N N . HIS A 1 183 ? 12.173 11.406 3.258 1.00 80.62 183 HIS A N 1
ATOM 1440 C CA . HIS A 1 183 ? 12.022 10.718 1.971 1.00 80.62 183 HIS A CA 1
ATOM 1441 C C . HIS A 1 183 ? 13.262 10.908 1.094 1.00 80.62 183 HIS A C 1
ATOM 1443 O O . HIS A 1 183 ? 13.694 12.037 0.867 1.00 80.62 183 HIS A O 1
ATOM 1449 N N . PHE A 1 184 ? 13.764 9.820 0.516 1.00 82.62 184 PHE A N 1
ATOM 1450 C CA . PHE A 1 184 ? 14.747 9.864 -0.562 1.00 82.62 184 PHE A CA 1
ATOM 1451 C C . PHE A 1 184 ? 14.191 9.126 -1.777 1.00 82.62 184 PHE A C 1
ATOM 1453 O O . PHE A 1 184 ? 13.492 8.121 -1.623 1.00 82.62 184 PHE A O 1
ATOM 1460 N N . ALA A 1 185 ? 14.535 9.616 -2.964 1.00 88.44 185 ALA A N 1
ATOM 1461 C CA . ALA A 1 185 ? 14.274 8.971 -4.241 1.00 88.44 185 ALA A CA 1
ATOM 1462 C C . ALA A 1 185 ? 15.462 9.199 -5.184 1.00 88.44 185 ALA A C 1
ATOM 1464 O O . ALA A 1 185 ? 16.135 10.228 -5.101 1.00 88.44 185 ALA A O 1
ATOM 1465 N N . GLU A 1 186 ? 15.716 8.239 -6.065 1.00 90.75 186 GLU A N 1
ATOM 1466 C CA . GLU A 1 186 ? 16.780 8.289 -7.064 1.00 90.75 186 GLU A CA 1
ATOM 1467 C C . GLU A 1 186 ? 16.280 7.652 -8.361 1.00 90.75 186 GLU A C 1
ATOM 1469 O O . GLU A 1 186 ? 15.812 6.512 -8.353 1.00 90.75 186 GLU A O 1
ATOM 1474 N N . GLY A 1 187 ? 16.359 8.398 -9.463 1.00 93.12 187 GLY A N 1
ATOM 1475 C CA . GLY A 1 187 ? 16.082 7.884 -10.803 1.00 93.12 187 GLY A CA 1
ATOM 1476 C C . GLY A 1 187 ? 17.282 7.119 -11.350 1.00 93.12 187 GLY A C 1
ATOM 1477 O O . GLY A 1 187 ? 18.430 7.483 -11.087 1.00 93.12 187 GLY A O 1
ATOM 1478 N N . TYR A 1 188 ? 17.022 6.058 -12.106 1.00 95.25 188 TYR A N 1
ATOM 1479 C CA . TYR A 1 188 ? 18.071 5.362 -12.839 1.00 95.25 188 TYR A CA 1
ATOM 1480 C C . TYR A 1 188 ? 18.420 6.137 -14.118 1.00 95.25 188 TYR A C 1
ATOM 1482 O O . TYR A 1 188 ? 17.610 6.915 -14.619 1.00 95.25 188 TYR A O 1
ATOM 1490 N N . ALA A 1 189 ? 19.639 5.958 -14.636 1.00 94.06 189 ALA A N 1
ATOM 1491 C CA . ALA A 1 189 ? 20.095 6.697 -15.817 1.00 94.06 189 ALA A CA 1
ATOM 1492 C C . ALA A 1 189 ? 19.296 6.336 -17.082 1.00 94.06 189 ALA A C 1
ATOM 1494 O O . ALA A 1 189 ? 19.014 7.208 -17.901 1.00 94.06 189 ALA A O 1
ATOM 1495 N N . ASP A 1 190 ? 18.918 5.064 -17.208 1.00 94.06 190 ASP A N 1
ATOM 1496 C CA . ASP A 1 190 ? 18.091 4.547 -18.293 1.00 94.06 190 ASP A CA 1
ATOM 1497 C C . ASP A 1 190 ? 16.650 4.290 -17.811 1.00 94.06 190 ASP A C 1
ATOM 1499 O O . ASP A 1 190 ? 16.439 3.999 -16.631 1.00 94.06 190 ASP A O 1
ATOM 1503 N N . PRO A 1 191 ? 15.638 4.297 -18.704 1.00 91.56 191 PRO A N 1
ATOM 1504 C CA . PRO A 1 191 ? 14.255 3.990 -18.326 1.00 91.56 191 PRO A CA 1
ATOM 1505 C C . PRO A 1 191 ? 14.055 2.585 -17.743 1.00 91.56 191 PRO A C 1
ATOM 1507 O O . PRO A 1 191 ? 13.054 2.331 -17.082 1.00 91.56 191 PRO A O 1
ATOM 1510 N N . ARG A 1 192 ? 14.981 1.655 -17.994 1.00 94.94 192 ARG A N 1
ATOM 1511 C CA . ARG A 1 192 ? 14.922 0.272 -17.515 1.00 94.94 192 ARG A CA 1
ATOM 1512 C C . ARG A 1 192 ? 16.140 -0.044 -16.673 1.00 94.94 192 ARG A C 1
ATOM 1514 O O . ARG A 1 192 ? 17.265 0.213 -17.099 1.00 94.94 192 ARG A O 1
ATOM 1521 N N . TYR A 1 193 ? 15.918 -0.685 -15.532 1.00 95.56 193 TYR A N 1
ATOM 1522 C CA . TYR A 1 193 ? 17.001 -1.339 -14.823 1.00 95.56 193 TYR A CA 1
ATOM 1523 C C . TYR A 1 193 ? 17.273 -2.698 -15.496 1.00 95.56 193 TYR A C 1
ATOM 1525 O O . TYR A 1 193 ? 16.315 -3.419 -15.807 1.00 95.56 193 TYR A O 1
ATOM 1533 N N . PRO A 1 194 ? 18.540 -3.080 -15.760 1.00 96.69 194 PRO A N 1
ATOM 1534 C CA . PRO A 1 194 ? 18.851 -4.350 -16.410 1.00 96.69 194 PRO A CA 1
ATOM 1535 C C . PRO A 1 194 ? 18.190 -5.523 -15.684 1.00 96.69 194 PRO A C 1
ATOM 1537 O O . PRO A 1 194 ? 18.445 -5.743 -14.502 1.00 96.69 194 PRO A O 1
ATOM 1540 N N . SER A 1 195 ? 17.331 -6.269 -16.382 1.00 97.06 195 SER A N 1
ATOM 1541 C CA . SER A 1 195 ? 16.531 -7.325 -15.764 1.00 97.06 195 SER A CA 1
ATOM 1542 C C . SER A 1 195 ? 16.356 -8.562 -16.639 1.00 97.06 195 SER A C 1
ATOM 1544 O O . SER A 1 195 ? 16.457 -8.514 -17.865 1.00 97.06 195 SER A O 1
ATOM 1546 N N . THR A 1 196 ? 16.096 -9.695 -15.985 1.00 97.56 196 THR A N 1
ATOM 1547 C CA . THR A 1 196 ? 15.805 -10.991 -16.614 1.00 97.56 196 THR A CA 1
ATOM 1548 C C . THR A 1 196 ? 14.486 -11.556 -16.085 1.00 97.56 196 THR A C 1
ATOM 1550 O O . THR A 1 196 ? 14.146 -11.288 -14.929 1.00 97.56 196 THR A O 1
ATOM 1553 N N . PRO A 1 197 ? 13.719 -12.310 -16.898 1.00 97.62 197 PRO A N 1
ATOM 1554 C CA . PRO A 1 197 ? 12.481 -12.943 -16.443 1.00 97.62 197 PRO A CA 1
ATOM 1555 C C . PRO A 1 197 ? 12.692 -13.807 -15.193 1.00 97.62 197 PRO A C 1
ATOM 1557 O O . PRO A 1 197 ? 13.643 -14.585 -15.129 1.00 97.62 197 PRO A O 1
ATOM 1560 N N . CYS A 1 198 ? 11.799 -13.682 -14.213 1.00 96.44 198 CYS A N 1
ATOM 1561 C CA . CYS A 1 198 ? 11.855 -14.408 -12.949 1.00 96.44 198 CYS A CA 1
ATOM 1562 C C . CYS A 1 198 ? 10.443 -14.787 -12.483 1.00 96.44 198 CYS A C 1
ATOM 1564 O O . CYS A 1 198 ? 9.638 -13.918 -12.146 1.00 96.44 198 CYS A O 1
ATOM 1566 N N . ASP A 1 199 ? 10.157 -16.091 -12.476 1.00 91.19 199 ASP A N 1
ATOM 1567 C CA . ASP A 1 199 ? 8.926 -16.678 -11.948 1.00 91.19 199 ASP A CA 1
ATOM 1568 C C . ASP A 1 199 ? 9.183 -18.153 -11.557 1.00 91.19 199 ASP A C 1
ATOM 1570 O O . ASP A 1 199 ? 9.560 -18.939 -12.432 1.00 91.19 199 ASP A O 1
ATOM 1574 N N . PRO A 1 200 ? 9.053 -18.556 -10.277 1.00 90.56 200 PRO A N 1
ATOM 1575 C CA . PRO A 1 200 ? 8.670 -17.739 -9.124 1.00 90.56 200 PRO A CA 1
ATOM 1576 C C . PRO A 1 200 ? 9.745 -16.709 -8.745 1.00 90.56 200 PRO A C 1
ATOM 1578 O O . PRO A 1 200 ? 10.933 -16.899 -9.004 1.00 90.56 200 PRO A O 1
ATOM 1581 N N . CYS A 1 201 ? 9.322 -15.626 -8.093 1.00 93.44 201 CYS A N 1
ATOM 1582 C CA . CYS A 1 201 ? 10.195 -14.564 -7.595 1.00 93.44 201 CYS A CA 1
ATOM 1583 C C . CYS A 1 201 ? 9.765 -14.135 -6.187 1.00 93.44 201 CYS A C 1
ATOM 1585 O O . CYS A 1 201 ? 8.585 -14.191 -5.858 1.00 93.44 201 CYS A O 1
ATOM 1587 N N . GLU A 1 202 ? 10.710 -13.677 -5.367 1.00 92.94 202 GLU A N 1
ATOM 1588 C CA . GLU A 1 202 ? 10.487 -13.364 -3.947 1.00 92.94 202 GLU A CA 1
ATOM 1589 C C . GLU A 1 202 ? 9.518 -12.195 -3.695 1.00 92.94 202 GLU A C 1
ATOM 1591 O O . GLU A 1 202 ? 8.891 -12.145 -2.641 1.00 92.94 202 GLU A O 1
ATOM 1596 N N . TRP A 1 203 ? 9.369 -11.284 -4.663 1.00 96.31 203 TRP A N 1
ATOM 1597 C CA . TRP A 1 203 ? 8.523 -10.090 -4.538 1.00 96.31 203 TRP A CA 1
ATOM 1598 C C . TRP A 1 203 ? 7.155 -10.228 -5.207 1.00 96.31 203 TRP A C 1
ATOM 1600 O O . TRP A 1 203 ? 6.373 -9.276 -5.204 1.00 96.31 203 TRP A O 1
ATOM 1610 N N . ARG A 1 204 ? 6.855 -11.394 -5.788 1.00 97.12 204 ARG A N 1
ATOM 1611 C CA . ARG A 1 204 ? 5.545 -11.717 -6.353 1.00 97.12 204 ARG A CA 1
ATOM 1612 C C . ARG A 1 204 ? 4.858 -12.734 -5.453 1.00 97.12 204 ARG A C 1
ATOM 1614 O O . ARG A 1 204 ? 5.406 -13.794 -5.171 1.00 97.12 204 ARG A O 1
ATOM 1621 N N . HIS A 1 205 ? 3.625 -12.435 -5.071 1.00 97.81 205 HIS A N 1
ATOM 1622 C CA . HIS A 1 205 ? 2.778 -13.296 -4.257 1.00 97.81 205 HIS A CA 1
ATOM 1623 C C . HIS A 1 205 ? 1.532 -13.667 -5.075 1.00 97.81 205 HIS A C 1
ATOM 1625 O O . HIS A 1 205 ? 0.615 -12.845 -5.184 1.00 97.81 205 HIS A O 1
ATOM 1631 N N . PRO A 1 206 ? 1.511 -14.863 -5.695 1.00 97.44 206 PRO A N 1
ATOM 1632 C CA . PRO A 1 206 ? 0.421 -15.264 -6.576 1.00 97.44 206 PRO A CA 1
ATOM 1633 C C . PRO A 1 206 ? -0.915 -15.439 -5.849 1.00 97.44 206 PRO A C 1
ATOM 1635 O O . PRO A 1 206 ? -0.942 -15.931 -4.720 1.00 97.44 206 PRO A O 1
ATOM 1638 N N . TRP A 1 207 ? -2.025 -15.118 -6.518 1.00 98.06 207 TRP A N 1
ATOM 1639 C CA . TRP A 1 207 ? -3.370 -15.259 -5.941 1.00 98.06 207 TRP A CA 1
ATOM 1640 C C . TRP A 1 207 ? -3.792 -16.711 -5.694 1.00 98.06 207 TRP A C 1
ATOM 1642 O O . TRP A 1 207 ? -4.356 -17.013 -4.647 1.00 98.06 207 TRP A O 1
ATOM 1652 N N . ALA A 1 208 ? -3.520 -17.626 -6.629 1.00 97.69 208 ALA A N 1
ATOM 1653 C CA . ALA A 1 208 ? -4.080 -18.981 -6.572 1.00 97.69 208 ALA A CA 1
ATOM 1654 C C . ALA A 1 208 ? -3.766 -19.737 -5.256 1.00 97.69 208 ALA A C 1
ATOM 1656 O O . ALA A 1 208 ? -4.704 -20.237 -4.633 1.00 97.69 208 ALA A O 1
ATOM 1657 N N . PRO A 1 209 ? -2.518 -19.753 -4.737 1.00 97.75 209 PRO A N 1
ATOM 1658 C CA . PRO A 1 209 ? -2.232 -20.353 -3.429 1.00 97.75 209 PRO A CA 1
ATOM 1659 C C . PRO A 1 209 ? -2.950 -19.661 -2.259 1.00 97.75 209 PRO A C 1
ATOM 1661 O O . PRO A 1 209 ? -3.303 -20.306 -1.270 1.00 97.75 209 PRO A O 1
ATOM 1664 N N . VAL A 1 210 ? -3.166 -18.345 -2.353 1.00 98.31 210 VAL A N 1
ATOM 1665 C CA . VAL A 1 210 ? -3.879 -17.561 -1.333 1.00 98.31 210 VAL A CA 1
ATOM 1666 C C . VAL A 1 210 ? -5.358 -17.924 -1.325 1.00 98.31 210 VAL A C 1
ATOM 1668 O O . VAL A 1 210 ? -5.928 -18.167 -0.261 1.00 98.31 210 VAL A O 1
ATOM 1671 N N . GLU A 1 211 ? -5.974 -18.021 -2.501 1.00 98.56 211 GLU A N 1
ATOM 1672 C CA . GLU A 1 211 ? -7.360 -18.447 -2.654 1.00 98.56 211 GLU A CA 1
ATOM 1673 C C . GLU A 1 211 ? -7.584 -19.866 -2.128 1.00 98.56 211 GLU A C 1
ATOM 1675 O O . GLU A 1 211 ? -8.526 -20.100 -1.368 1.00 98.56 211 GLU A O 1
ATOM 1680 N N . GLU A 1 212 ? -6.703 -20.805 -2.479 1.00 98.56 212 GLU A N 1
ATOM 1681 C CA . GLU A 1 212 ? -6.747 -22.175 -1.966 1.00 98.56 212 GLU A CA 1
ATOM 1682 C C . GLU A 1 212 ? -6.691 -22.196 -0.433 1.00 98.56 212 GLU A C 1
ATOM 1684 O O . GLU A 1 212 ? -7.533 -22.830 0.210 1.00 98.56 212 GLU A O 1
ATOM 1689 N N . ALA A 1 213 ? -5.763 -21.443 0.168 1.00 98.25 213 ALA A N 1
ATOM 1690 C CA . ALA A 1 213 ? -5.638 -21.341 1.620 1.00 98.25 213 ALA A CA 1
ATOM 1691 C C . ALA A 1 213 ? -6.887 -20.721 2.275 1.00 98.25 213 ALA A C 1
ATOM 1693 O O . ALA A 1 213 ? -7.382 -21.232 3.283 1.00 98.25 213 ALA A O 1
ATOM 1694 N N . LEU A 1 214 ? -7.434 -19.649 1.694 1.00 98.50 214 LEU A N 1
ATOM 1695 C CA . LEU A 1 214 ? -8.657 -18.995 2.172 1.00 98.50 214 LEU A CA 1
ATOM 1696 C C . LEU A 1 214 ? -9.886 -19.906 2.076 1.00 98.50 214 LEU A C 1
ATOM 1698 O O . LEU A 1 214 ? -10.764 -19.863 2.944 1.00 98.50 214 LEU A O 1
ATOM 1702 N N . ASN A 1 215 ? -9.963 -20.716 1.022 1.00 98.19 215 ASN A N 1
ATOM 1703 C CA . ASN A 1 215 ? -11.062 -21.646 0.782 1.00 98.19 215 ASN A CA 1
ATOM 1704 C C . ASN A 1 215 ? -10.974 -22.899 1.656 1.00 98.19 215 ASN A C 1
ATOM 1706 O O . ASN A 1 215 ? -12.015 -23.444 2.027 1.00 98.19 215 ASN A O 1
ATOM 1710 N N . ALA A 1 216 ? -9.763 -23.327 2.013 1.00 98.06 216 ALA A N 1
ATOM 1711 C CA . ALA A 1 216 ? -9.529 -24.412 2.960 1.00 98.06 216 ALA A CA 1
ATOM 1712 C C . ALA A 1 216 ? -9.756 -23.990 4.425 1.00 98.06 216 ALA A C 1
ATOM 1714 O O . ALA A 1 216 ? -10.051 -24.835 5.273 1.00 98.06 216 ALA A O 1
ATOM 1715 N N . ALA A 1 217 ? -9.629 -22.697 4.740 1.00 97.25 217 ALA A N 1
ATOM 1716 C CA . ALA A 1 217 ? -9.829 -22.179 6.088 1.00 97.25 217 ALA A CA 1
ATOM 1717 C C . ALA A 1 217 ? -11.286 -22.339 6.567 1.00 97.25 217 ALA A C 1
ATOM 1719 O O . ALA A 1 217 ? -12.247 -21.993 5.875 1.00 97.25 217 ALA A O 1
ATOM 1720 N N . ALA A 1 218 ? -11.447 -22.835 7.795 1.00 94.81 218 ALA A N 1
ATOM 1721 C CA . ALA A 1 218 ? -12.752 -23.083 8.397 1.00 94.81 218 ALA A CA 1
ATOM 1722 C C . ALA A 1 218 ? -13.503 -21.788 8.758 1.00 94.81 218 ALA A C 1
ATOM 1724 O O . ALA A 1 218 ? -12.905 -20.774 9.111 1.00 94.81 218 ALA A O 1
ATOM 1725 N N . GLY A 1 219 ? -14.835 -21.871 8.780 1.00 95.94 219 GLY A N 1
ATOM 1726 C CA . GLY A 1 219 ? -15.716 -20.793 9.233 1.00 95.94 219 GLY A CA 1
ATOM 1727 C C . GLY A 1 219 ? -16.233 -19.887 8.109 1.00 95.94 219 GLY A C 1
ATOM 1728 O O . GLY A 1 219 ? -15.860 -20.038 6.947 1.00 95.94 219 GLY A O 1
ATOM 1729 N N . PRO A 1 220 ? -17.143 -18.952 8.424 1.00 96.44 220 PRO A N 1
ATOM 1730 C CA . PRO A 1 220 ? -17.782 -18.099 7.422 1.00 96.44 220 PRO A CA 1
ATOM 1731 C C . PRO A 1 220 ? -16.860 -16.984 6.904 1.00 96.44 220 PRO A C 1
ATOM 1733 O O . PRO A 1 220 ? -17.016 -16.560 5.761 1.00 96.44 220 PRO A O 1
ATOM 1736 N N . HIS A 1 221 ? -15.862 -16.577 7.691 1.00 98.25 221 HIS A N 1
ATOM 1737 C CA . HIS A 1 221 ? -14.858 -15.568 7.353 1.00 98.25 221 HIS A CA 1
ATOM 1738 C C . HIS A 1 221 ? -13.452 -16.124 7.586 1.00 98.25 221 HIS A C 1
ATOM 1740 O O . HIS A 1 221 ? -13.227 -16.819 8.577 1.00 98.25 221 HIS A O 1
ATOM 1746 N N . ALA A 1 222 ? -12.532 -15.845 6.668 1.00 98.19 222 ALA A N 1
ATOM 1747 C CA . ALA A 1 222 ? -11.126 -16.218 6.775 1.00 98.19 222 ALA A CA 1
ATOM 1748 C C . ALA A 1 222 ? -10.239 -15.060 6.315 1.00 98.19 222 ALA A C 1
ATOM 1750 O O . ALA A 1 222 ? -10.610 -14.343 5.389 1.00 98.19 222 ALA A O 1
ATOM 1751 N N . VAL A 1 223 ? -9.067 -14.918 6.937 1.00 97.62 223 VAL A N 1
ATOM 1752 C CA . VAL A 1 223 ? -8.071 -13.886 6.623 1.00 97.62 223 VAL A CA 1
ATOM 1753 C C . VAL A 1 223 ? -6.727 -14.559 6.362 1.00 97.62 223 VAL A C 1
ATOM 1755 O O . VAL A 1 223 ? -6.300 -15.427 7.123 1.00 97.62 223 VAL A O 1
ATOM 1758 N N . HIS A 1 224 ? -6.063 -14.152 5.289 1.00 97.94 224 HIS A N 1
ATOM 1759 C CA . HIS A 1 224 ? -4.713 -14.541 4.917 1.00 97.94 224 HIS A CA 1
ATOM 1760 C C . HIS A 1 224 ? -3.828 -13.295 4.919 1.00 97.94 224 HIS A C 1
ATOM 1762 O O . HIS A 1 224 ? -4.074 -12.368 4.154 1.00 97.94 224 HIS A O 1
ATOM 1768 N N . HIS A 1 225 ? -2.784 -13.273 5.745 1.00 96.62 225 HIS A N 1
ATOM 1769 C CA . HIS A 1 225 ? -1.791 -12.199 5.724 1.00 96.62 225 HIS A CA 1
ATOM 1770 C C . HIS A 1 225 ? -0.642 -12.578 4.796 1.00 96.62 225 HIS A C 1
ATOM 1772 O O . HIS A 1 225 ? -0.000 -13.610 5.008 1.00 96.62 225 HIS A O 1
ATOM 1778 N N . TYR A 1 226 ? -0.359 -11.729 3.812 1.00 96.31 226 TYR A N 1
ATOM 1779 C CA . TYR A 1 226 ? 0.767 -11.936 2.913 1.00 96.31 226 TYR A CA 1
ATOM 1780 C C . TYR A 1 226 ? 2.085 -11.787 3.677 1.00 96.31 226 TYR A C 1
ATOM 1782 O O . TYR A 1 226 ? 2.262 -10.877 4.494 1.00 96.31 226 TYR A O 1
ATOM 1790 N N . ARG A 1 227 ? 3.015 -12.703 3.412 1.00 93.56 227 ARG A N 1
ATOM 1791 C CA . ARG A 1 227 ? 4.326 -12.791 4.061 1.00 93.56 227 ARG A CA 1
ATOM 1792 C C . ARG A 1 227 ? 5.393 -13.134 3.031 1.00 93.56 227 ARG A C 1
ATOM 1794 O O . ARG A 1 227 ? 5.097 -13.721 1.988 1.00 93.56 227 ARG A O 1
ATOM 1801 N N . ASN A 1 228 ? 6.631 -12.782 3.351 1.00 87.94 228 ASN A N 1
ATOM 1802 C CA . ASN A 1 228 ? 7.796 -13.244 2.610 1.00 87.94 228 ASN A CA 1
ATOM 1803 C C . ASN A 1 228 ? 7.954 -14.763 2.781 1.00 87.94 228 ASN A C 1
ATOM 1805 O O . ASN A 1 228 ? 7.386 -15.365 3.696 1.00 87.94 228 ASN A O 1
ATOM 1809 N N . ALA A 1 229 ? 8.746 -15.391 1.910 1.00 86.75 229 ALA A N 1
ATOM 1810 C CA . ALA A 1 229 ? 8.968 -16.840 1.935 1.00 86.75 229 ALA A CA 1
ATOM 1811 C C . ALA A 1 229 ? 9.574 -17.349 3.262 1.00 86.75 229 ALA A C 1
ATOM 1813 O O . ALA A 1 229 ? 9.402 -18.512 3.615 1.00 86.75 229 ALA A O 1
ATOM 1814 N N . ASP A 1 230 ? 10.252 -16.477 4.011 1.00 84.75 230 ASP A N 1
ATOM 1815 C CA . ASP A 1 230 ? 10.806 -16.745 5.343 1.00 84.75 230 ASP A CA 1
ATOM 1816 C C . ASP A 1 230 ? 9.788 -16.554 6.490 1.00 84.75 230 ASP A C 1
ATOM 1818 O O . ASP A 1 230 ? 10.132 -16.698 7.662 1.00 84.75 230 ASP A O 1
ATOM 1822 N N . GLY A 1 231 ? 8.533 -16.223 6.170 1.00 85.62 231 GLY A N 1
ATOM 1823 C CA . GLY A 1 231 ? 7.452 -15.986 7.125 1.00 85.62 231 GLY A CA 1
ATOM 1824 C C . GLY A 1 231 ? 7.417 -14.574 7.716 1.00 85.62 231 GLY A C 1
ATOM 1825 O O . GLY A 1 231 ? 6.485 -14.254 8.467 1.00 85.62 231 GLY A O 1
ATOM 1826 N N . ARG A 1 232 ? 8.372 -13.698 7.384 1.00 83.69 232 ARG A N 1
ATOM 1827 C CA . ARG A 1 232 ? 8.370 -12.310 7.866 1.00 83.69 232 ARG A CA 1
ATOM 1828 C C . ARG A 1 232 ? 7.283 -11.478 7.173 1.00 83.69 232 ARG A C 1
ATOM 1830 O O . ARG A 1 232 ? 6.864 -11.814 6.061 1.00 83.69 232 ARG A O 1
ATOM 1837 N N . PRO A 1 233 ? 6.799 -10.394 7.807 1.00 86.25 233 PRO A N 1
ATOM 1838 C CA . PRO A 1 233 ? 5.947 -9.417 7.133 1.00 86.25 233 PRO A CA 1
ATOM 1839 C C . PRO A 1 233 ? 6.602 -8.869 5.857 1.00 86.25 233 PRO A C 1
ATOM 1841 O O . PRO A 1 233 ? 7.825 -8.759 5.787 1.00 86.25 233 PRO A O 1
ATOM 1844 N N . LEU A 1 234 ? 5.785 -8.480 4.873 1.00 87.62 234 LEU A N 1
ATOM 1845 C CA . LEU A 1 234 ? 6.270 -7.874 3.623 1.00 87.62 234 LEU A CA 1
ATOM 1846 C C . LEU A 1 234 ? 7.031 -6.557 3.849 1.00 87.62 234 LEU A C 1
ATOM 1848 O O . LEU A 1 234 ? 7.911 -6.198 3.069 1.00 87.62 234 LEU A O 1
ATOM 1852 N N . SER A 1 235 ? 6.670 -5.826 4.904 1.00 88.31 235 SER A N 1
ATOM 1853 C CA . SER A 1 235 ? 7.257 -4.552 5.307 1.00 88.31 235 SER A CA 1
ATOM 1854 C C . SER A 1 235 ? 7.073 -4.346 6.809 1.00 88.31 235 SER A C 1
ATOM 1856 O O . SER A 1 235 ? 6.219 -4.969 7.437 1.00 88.31 235 SER A O 1
ATOM 1858 N N . THR A 1 236 ? 7.861 -3.442 7.382 1.00 81.69 236 THR A N 1
ATOM 1859 C CA . THR A 1 236 ? 7.726 -2.982 8.769 1.00 81.69 236 THR A CA 1
ATOM 1860 C C . THR A 1 236 ? 6.731 -1.829 8.925 1.00 81.69 236 THR A C 1
ATOM 1862 O O . THR A 1 236 ? 6.451 -1.422 10.047 1.00 81.69 236 THR A O 1
ATOM 1865 N N . THR A 1 237 ? 6.196 -1.280 7.828 1.00 82.25 237 THR A N 1
ATOM 1866 C CA . THR A 1 237 ? 5.270 -0.131 7.863 1.00 82.25 237 THR A CA 1
ATOM 1867 C C . THR A 1 237 ? 3.872 -0.453 7.353 1.00 82.25 237 THR A C 1
ATOM 1869 O O . THR A 1 237 ? 2.908 0.117 7.856 1.00 82.25 237 THR A O 1
ATOM 1872 N N . LEU A 1 238 ? 3.748 -1.363 6.384 1.00 92.88 238 LEU A N 1
ATOM 1873 C CA . LEU A 1 238 ? 2.472 -1.780 5.804 1.00 92.88 238 LEU A CA 1
ATOM 1874 C C . LEU A 1 238 ? 2.341 -3.301 5.813 1.00 92.88 238 LEU A C 1
ATOM 1876 O O . LEU A 1 238 ? 3.284 -4.020 5.485 1.00 92.88 238 LEU A O 1
ATOM 1880 N N . GLY A 1 239 ? 1.150 -3.777 6.157 1.00 94.38 239 GLY A N 1
ATOM 1881 C CA . GLY A 1 239 ? 0.724 -5.154 5.953 1.00 94.38 239 GLY A CA 1
ATOM 1882 C C . GLY A 1 239 ? -0.250 -5.253 4.786 1.00 94.38 239 GLY A C 1
ATOM 1883 O O . GLY A 1 239 ? -0.973 -4.302 4.488 1.00 94.38 239 GLY A O 1
ATOM 1884 N N . VAL A 1 240 ? -0.272 -6.414 4.133 1.00 97.44 240 VAL A N 1
ATOM 1885 C CA . VAL A 1 240 ? -1.268 -6.751 3.111 1.00 97.44 240 VAL A CA 1
ATOM 1886 C C . VAL A 1 240 ? -1.965 -8.035 3.534 1.00 97.44 240 VAL A C 1
ATOM 1888 O O . VAL A 1 240 ? -1.316 -8.982 3.988 1.00 97.44 240 VAL A O 1
ATOM 1891 N N . GLN A 1 241 ? -3.280 -8.084 3.369 1.00 97.56 241 GLN A N 1
ATOM 1892 C CA . GLN A 1 241 ? -4.087 -9.266 3.641 1.00 97.56 241 GLN A CA 1
ATOM 1893 C C . GLN A 1 241 ? -5.135 -9.495 2.558 1.00 97.56 241 GLN A C 1
ATOM 1895 O O . GLN A 1 241 ? -5.539 -8.572 1.860 1.00 97.56 241 GLN A O 1
ATOM 1900 N N . ALA A 1 242 ? -5.578 -10.737 2.433 1.00 98.69 242 ALA A N 1
ATOM 1901 C CA . ALA A 1 242 ? -6.758 -11.120 1.684 1.00 98.69 242 ALA A CA 1
ATOM 1902 C C . ALA A 1 242 ? -7.770 -11.758 2.630 1.00 98.69 242 ALA A C 1
ATOM 1904 O O . ALA A 1 242 ? -7.407 -12.452 3.577 1.00 98.69 242 ALA A O 1
ATOM 1905 N N . GLU A 1 243 ? -9.045 -11.542 2.367 1.00 98.50 243 GLU A N 1
ATOM 1906 C CA . GLU A 1 243 ? -10.148 -12.028 3.173 1.00 98.50 243 GLU A CA 1
ATOM 1907 C C . GLU A 1 243 ? -11.155 -12.743 2.295 1.00 98.50 243 GLU A C 1
ATOM 1909 O O . GLU A 1 243 ? -11.436 -12.305 1.182 1.00 98.50 243 GLU A O 1
ATOM 1914 N N . ARG A 1 244 ? -11.745 -13.814 2.821 1.00 98.69 244 ARG A N 1
ATOM 1915 C CA . ARG A 1 244 ? -12.855 -14.527 2.193 1.00 98.69 244 ARG A CA 1
ATOM 1916 C C . ARG A 1 244 ? -14.081 -14.446 3.085 1.00 98.69 244 ARG A C 1
ATOM 1918 O O . ARG A 1 244 ? -14.033 -14.864 4.240 1.00 98.69 244 ARG A O 1
ATOM 1925 N N . LEU A 1 245 ? -15.207 -14.038 2.510 1.00 98.75 245 LEU A N 1
ATOM 1926 C CA . LEU A 1 245 ? -16.539 -14.147 3.103 1.00 98.75 245 LEU A CA 1
ATOM 1927 C C . LEU A 1 245 ? -17.327 -15.245 2.380 1.00 98.75 245 LEU A C 1
ATOM 1929 O O . LEU A 1 245 ? -17.394 -15.282 1.151 1.00 98.75 245 LEU A O 1
ATOM 1933 N N . ALA A 1 246 ? -17.910 -16.174 3.137 1.00 98.56 246 ALA A N 1
ATOM 1934 C CA . ALA A 1 246 ? -18.815 -17.190 2.598 1.00 98.56 246 ALA A CA 1
ATOM 1935 C C . ALA A 1 246 ? -20.121 -16.528 2.119 1.00 98.56 246 ALA A C 1
ATOM 1937 O O . ALA A 1 246 ? -20.389 -15.386 2.501 1.00 98.56 246 ALA A O 1
ATOM 1938 N N . PRO A 1 247 ? -20.933 -17.201 1.289 1.00 98.38 247 PRO A N 1
ATOM 1939 C CA . PRO A 1 247 ? -22.241 -16.677 0.908 1.00 98.38 247 PRO A CA 1
ATOM 1940 C C . PRO A 1 247 ? -23.088 -16.321 2.139 1.00 98.38 247 PRO A C 1
ATOM 1942 O O . PRO A 1 247 ? -23.152 -17.101 3.092 1.00 98.38 247 PRO A O 1
ATOM 1945 N N . GLY A 1 248 ? -23.673 -15.122 2.153 1.00 97.81 248 GLY A N 1
ATOM 1946 C CA . GLY A 1 248 ? -24.454 -14.589 3.276 1.00 97.81 248 GLY A CA 1
ATOM 1947 C C . GLY A 1 248 ? -23.672 -14.319 4.571 1.00 97.81 248 GLY A C 1
ATOM 1948 O O . GLY A 1 248 ? -24.284 -14.000 5.590 1.00 97.81 248 GLY A O 1
ATOM 1949 N N . ALA A 1 249 ? -22.345 -14.480 4.577 1.00 98.12 249 ALA A N 1
ATOM 1950 C CA . ALA A 1 249 ? -21.535 -14.294 5.773 1.00 98.12 249 ALA A CA 1
ATOM 1951 C C . ALA A 1 249 ? -21.357 -12.821 6.137 1.00 98.12 249 ALA A C 1
ATOM 1953 O O . ALA A 1 249 ? -21.314 -11.936 5.279 1.00 98.12 249 ALA A O 1
ATOM 1954 N N . GLU A 1 250 ? -21.129 -12.596 7.426 1.00 97.94 250 GLU A N 1
ATOM 1955 C CA . GLU A 1 250 ? -20.767 -11.300 7.973 1.00 97.94 250 GLU A CA 1
ATOM 1956 C C . GLU A 1 250 ? -19.506 -11.416 8.830 1.00 97.94 250 GLU A C 1
ATOM 1958 O O . GLU A 1 250 ? -19.288 -12.432 9.496 1.00 97.94 250 GLU A O 1
ATOM 1963 N N . ALA A 1 251 ? -18.693 -10.364 8.835 1.00 96.56 251 ALA A N 1
ATOM 1964 C CA . ALA A 1 251 ? -17.500 -10.256 9.662 1.00 96.56 251 ALA A CA 1
ATOM 1965 C C . ALA A 1 251 ? -17.404 -8.847 10.239 1.00 96.56 251 ALA A C 1
ATOM 1967 O O . ALA A 1 251 ? -17.450 -7.876 9.488 1.00 96.56 251 ALA A O 1
ATOM 1968 N N . ALA A 1 252 ? -17.277 -8.737 11.561 1.00 94.56 252 ALA A N 1
ATOM 1969 C CA . ALA A 1 252 ? -17.128 -7.462 12.248 1.00 94.56 252 ALA A CA 1
ATOM 1970 C C . ALA A 1 252 ? -15.756 -7.358 12.918 1.00 94.56 252 ALA A C 1
ATOM 1972 O O . ALA A 1 252 ? -15.282 -8.320 13.527 1.00 94.56 252 ALA A O 1
ATOM 1973 N N . SER A 1 253 ? -15.136 -6.187 12.828 1.00 91.50 253 SER A N 1
ATOM 1974 C CA . SER A 1 253 ? -13.819 -5.907 13.395 1.00 91.50 253 SER A CA 1
ATOM 1975 C C . SER A 1 253 ? -13.697 -4.441 13.819 1.00 91.50 253 SER A C 1
ATOM 1977 O O . SER A 1 253 ? -14.475 -3.578 13.419 1.00 91.50 253 SER A O 1
ATOM 1979 N N . ARG A 1 254 ? -12.718 -4.160 14.676 1.00 90.00 254 ARG A N 1
ATOM 1980 C CA . ARG A 1 254 ? -12.255 -2.811 15.007 1.00 90.00 254 ARG A CA 1
ATOM 1981 C C . ARG A 1 254 ? -10.779 -2.913 15.341 1.00 90.00 254 ARG A C 1
ATOM 1983 O O . ARG A 1 254 ? -10.402 -3.772 16.138 1.00 90.00 254 ARG A O 1
ATOM 1990 N N . ASP A 1 255 ? -9.967 -2.047 14.755 1.00 83.06 255 ASP A N 1
ATOM 1991 C CA . ASP A 1 255 ? -8.519 -2.065 14.946 1.00 83.06 255 ASP A CA 1
ATOM 1992 C C . ASP A 1 255 ? -7.963 -0.642 15.054 1.00 83.06 255 ASP A C 1
ATOM 1994 O O . ASP A 1 255 ? -8.582 0.310 14.592 1.00 83.06 255 ASP A O 1
ATOM 1998 N N . SER A 1 256 ? -6.795 -0.488 15.670 1.00 83.12 256 SER A N 1
ATOM 1999 C CA . SER A 1 256 ? -6.049 0.775 15.754 1.00 83.12 256 SER A CA 1
ATOM 2000 C C . SER A 1 256 ? -5.456 1.226 14.428 1.00 83.12 256 SER A C 1
ATOM 2002 O O . SER A 1 256 ? -5.004 2.362 14.343 1.00 83.12 256 SER A O 1
ATOM 2004 N N . CYS A 1 257 ? -5.450 0.357 13.424 1.00 90.38 257 CYS A N 1
ATOM 2005 C CA . CYS A 1 257 ? -4.905 0.634 12.109 1.00 90.38 257 CYS A CA 1
ATOM 2006 C C . CYS A 1 257 ? -5.967 1.141 11.127 1.00 90.38 257 CYS A C 1
ATOM 2008 O O . CYS A 1 257 ? -7.165 0.887 11.283 1.00 90.38 257 CYS A O 1
ATOM 2010 N N . SER A 1 258 ? -5.514 1.893 10.128 1.00 95.81 258 SER A N 1
ATOM 2011 C CA . SER A 1 258 ? -6.305 2.269 8.961 1.00 95.81 258 SER A CA 1
ATOM 2012 C C . SER A 1 258 ? -6.175 1.211 7.864 1.00 95.81 258 SER A C 1
ATOM 2014 O O . SER A 1 258 ? -5.194 0.467 7.817 1.00 95.81 258 SER A O 1
ATOM 2016 N N . TYR A 1 259 ? -7.168 1.146 6.977 1.00 98.25 259 TYR A N 1
ATOM 2017 C CA . TYR A 1 259 ? -7.192 0.199 5.865 1.00 98.25 259 TYR A CA 1
ATOM 2018 C C . TYR A 1 259 ? -7.529 0.892 4.547 1.00 98.25 259 TYR A C 1
ATOM 2020 O O . TYR A 1 259 ? -8.404 1.757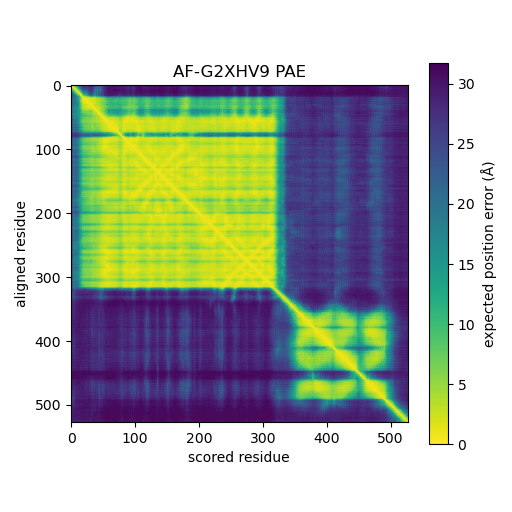 4.489 1.00 98.25 259 TYR A O 1
ATOM 2028 N N . ILE A 1 260 ? -6.909 0.421 3.469 1.00 98.50 260 ILE A N 1
ATOM 2029 C CA . ILE A 1 260 ? -7.441 0.527 2.110 1.00 98.50 260 ILE A CA 1
ATOM 2030 C C . ILE A 1 260 ? -7.878 -0.877 1.706 1.00 98.50 260 ILE A C 1
ATOM 2032 O O . ILE A 1 260 ? -7.037 -1.763 1.591 1.00 98.50 260 ILE A O 1
ATOM 2036 N N . TYR A 1 261 ? -9.176 -1.073 1.489 1.00 98.81 261 TYR A N 1
ATOM 2037 C CA . TYR A 1 261 ? -9.744 -2.312 0.968 1.00 98.81 261 TYR A CA 1
ATOM 2038 C C . TYR A 1 261 ? -10.006 -2.192 -0.527 1.00 98.81 261 TYR A C 1
ATOM 2040 O O . TYR A 1 261 ? -10.518 -1.179 -0.997 1.00 98.81 261 TYR A O 1
ATOM 2048 N N . HIS A 1 262 ? -9.742 -3.267 -1.252 1.00 98.88 262 HIS A N 1
ATOM 2049 C CA . HIS A 1 262 ? -10.103 -3.478 -2.639 1.00 98.88 262 HIS A CA 1
ATOM 2050 C C . HIS A 1 262 ? -10.963 -4.737 -2.748 1.00 98.88 262 HIS A C 1
ATOM 2052 O O . HIS A 1 262 ? -10.599 -5.809 -2.261 1.00 98.88 262 HIS A O 1
ATOM 2058 N N . CYS A 1 263 ? -12.118 -4.618 -3.388 1.00 98.69 263 CYS A N 1
ATOM 2059 C CA . CYS A 1 263 ? -13.047 -5.723 -3.562 1.00 98.69 263 CYS A CA 1
ATOM 2060 C C . CYS A 1 263 ? -12.583 -6.552 -4.753 1.00 98.69 263 CYS A C 1
ATOM 2062 O O . CYS A 1 263 ? -12.904 -6.218 -5.886 1.00 98.69 263 CYS A O 1
ATOM 2064 N N . TYR A 1 264 ? -11.803 -7.607 -4.530 1.00 98.44 264 TYR A N 1
ATOM 2065 C CA . TYR A 1 264 ? -11.257 -8.394 -5.633 1.00 98.44 264 TYR A CA 1
ATOM 2066 C C . TYR A 1 264 ? -12.375 -9.049 -6.457 1.00 98.44 264 TYR A C 1
ATOM 2068 O O . TYR A 1 264 ? -12.449 -8.846 -7.676 1.00 98.44 264 TYR A O 1
ATOM 2076 N N . GLU A 1 265 ? -13.277 -9.767 -5.777 1.00 97.50 265 GLU A N 1
ATOM 2077 C CA . GLU A 1 265 ? -14.408 -10.482 -6.377 1.00 97.50 265 GLU A CA 1
ATOM 2078 C C . GLU A 1 265 ? -15.619 -10.565 -5.436 1.00 97.50 265 GLU A C 1
ATOM 2080 O O . GLU A 1 265 ? -15.496 -10.496 -4.211 1.00 97.50 265 GLU A O 1
ATOM 2085 N N . GLY A 1 266 ? -16.804 -10.735 -6.025 1.00 96.81 266 GLY A N 1
ATOM 2086 C CA . GLY A 1 266 ? -18.081 -10.801 -5.316 1.00 96.81 266 GLY A CA 1
ATOM 2087 C C . GLY A 1 266 ? -18.790 -9.451 -5.177 1.00 96.81 266 GLY A C 1
ATOM 2088 O O . GLY A 1 266 ? -18.415 -8.441 -5.781 1.00 96.81 266 GLY A O 1
ATOM 2089 N N . THR A 1 267 ? -19.865 -9.456 -4.391 1.00 97.69 267 THR A N 1
ATOM 2090 C CA . THR A 1 267 ? -20.709 -8.285 -4.118 1.00 97.69 267 THR A CA 1
ATOM 2091 C C . THR A 1 267 ? -21.132 -8.272 -2.662 1.00 97.69 267 THR A C 1
ATOM 2093 O O . THR A 1 267 ? -21.465 -9.317 -2.098 1.00 97.69 267 THR A O 1
ATOM 2096 N N . GLY A 1 268 ? -21.198 -7.094 -2.062 1.00 98.38 268 GLY A N 1
ATOM 2097 C CA . GLY A 1 268 ? -21.595 -6.992 -0.672 1.00 98.38 268 GLY A CA 1
ATOM 2098 C C . GLY A 1 268 ? -21.678 -5.566 -0.178 1.00 98.38 268 GLY A C 1
ATOM 2099 O O . GLY A 1 268 ? -21.753 -4.608 -0.953 1.00 98.38 268 GLY A O 1
ATOM 2100 N N . ARG A 1 269 ? -21.660 -5.426 1.144 1.00 98.69 269 ARG A N 1
ATOM 2101 C CA . ARG A 1 269 ? -21.574 -4.123 1.791 1.00 98.69 269 ARG A CA 1
ATOM 2102 C C . ARG A 1 269 ? -20.593 -4.116 2.949 1.00 98.69 269 ARG A C 1
ATOM 2104 O O . ARG A 1 269 ? -20.363 -5.136 3.590 1.00 98.69 269 ARG A O 1
ATOM 2111 N N . THR A 1 270 ? -20.046 -2.944 3.228 1.00 98.81 270 THR A N 1
ATOM 2112 C CA . THR A 1 270 ? -19.250 -2.661 4.419 1.00 98.81 270 THR A CA 1
ATOM 2113 C C . THR A 1 270 ? -19.904 -1.518 5.180 1.00 98.81 270 THR A C 1
ATOM 2115 O O . THR A 1 270 ? -20.120 -0.444 4.625 1.00 98.81 270 THR A O 1
ATOM 2118 N N . GLU A 1 271 ? -20.223 -1.749 6.445 1.00 98.75 271 GLU A N 1
ATOM 2119 C CA . GLU A 1 271 ? -20.697 -0.737 7.388 1.00 98.75 271 GLU A CA 1
ATOM 2120 C C . GLU A 1 271 ? -19.484 -0.234 8.185 1.00 98.75 271 GLU A C 1
ATOM 2122 O O . GLU A 1 271 ? -18.723 -1.044 8.713 1.00 98.75 271 GLU A O 1
ATOM 2127 N N . VAL A 1 272 ? -19.279 1.083 8.244 1.00 98.44 272 VAL A N 1
ATOM 2128 C CA . VAL A 1 272 ? -18.161 1.719 8.959 1.00 98.44 272 VAL A CA 1
ATOM 2129 C C . VAL A 1 272 ? -18.704 2.744 9.945 1.00 98.44 272 VAL A C 1
ATOM 2131 O O . VAL A 1 272 ? -19.512 3.587 9.567 1.00 98.44 272 VAL A O 1
ATOM 2134 N N . GLU A 1 273 ? -18.234 2.696 11.188 1.00 96.75 273 GLU A N 1
ATOM 2135 C CA . GLU A 1 273 ? -18.477 3.718 12.209 1.00 96.75 273 GLU A CA 1
ATOM 2136 C C . GLU A 1 273 ? -17.137 4.252 12.723 1.00 96.75 273 GLU A C 1
ATOM 2138 O O . GLU A 1 273 ? -16.349 3.505 13.308 1.00 96.75 273 GLU A O 1
ATOM 2143 N N . THR A 1 274 ? -16.851 5.529 12.464 1.00 93.50 274 THR A N 1
ATOM 2144 C CA . THR A 1 274 ? -15.570 6.161 12.820 1.00 93.50 274 THR A CA 1
ATOM 2145 C C . THR A 1 274 ? -15.481 6.448 14.327 1.00 93.50 274 THR A C 1
ATOM 2147 O O . THR A 1 274 ? -16.499 6.428 15.023 1.00 93.50 274 THR A O 1
ATOM 2150 N N . PRO A 1 275 ? -14.291 6.770 14.875 1.00 86.62 275 PRO A N 1
ATOM 2151 C CA . PRO A 1 275 ? -14.156 7.192 16.275 1.00 86.62 275 PRO A CA 1
ATOM 2152 C C . PRO A 1 275 ? -15.010 8.410 16.649 1.00 86.62 275 PRO A C 1
ATOM 2154 O O . PRO A 1 275 ? -15.428 8.529 17.796 1.00 86.62 275 PRO A O 1
ATOM 2157 N N . ALA A 1 276 ? -15.306 9.277 15.675 1.00 87.69 276 ALA A N 1
ATOM 2158 C CA . ALA A 1 276 ? -16.189 10.430 15.834 1.00 87.69 276 ALA A CA 1
ATOM 2159 C C . ALA A 1 276 ? -17.692 10.070 15.776 1.00 87.69 276 ALA A C 1
ATOM 2161 O O . ALA A 1 276 ? -18.537 10.956 15.878 1.00 87.69 276 ALA A O 1
ATOM 2162 N N . GLY A 1 277 ? -18.040 8.790 15.589 1.00 90.94 277 GLY A N 1
ATOM 2163 C CA . GLY A 1 277 ? -19.420 8.305 15.483 1.00 90.94 277 GLY A CA 1
ATOM 2164 C C . GLY A 1 277 ? -20.064 8.497 14.104 1.00 90.94 277 GLY A C 1
ATOM 2165 O O . GLY A 1 277 ? -21.261 8.249 13.951 1.00 90.94 277 GLY A O 1
ATOM 2166 N N . GLU A 1 278 ? -19.306 8.928 13.089 1.00 94.75 278 GLU A N 1
ATOM 2167 C CA . GLU A 1 278 ? -19.805 9.048 11.712 1.00 94.75 278 GLU A CA 1
ATOM 2168 C C . GLU A 1 278 ? -20.026 7.652 11.124 1.00 94.75 278 GLU A C 1
ATOM 2170 O O . GLU A 1 278 ? -19.127 6.809 11.158 1.00 94.75 278 GLU A O 1
ATOM 2175 N N . LYS A 1 279 ? -21.220 7.410 10.571 1.00 97.56 279 LYS A N 1
ATOM 2176 C CA . LYS A 1 279 ? -21.605 6.117 9.996 1.00 97.56 279 LYS A CA 1
ATOM 2177 C C . LYS A 1 279 ? -21.649 6.191 8.480 1.00 97.56 279 LYS A C 1
ATOM 2179 O O . LYS A 1 279 ? -22.244 7.104 7.916 1.00 97.56 279 LYS A O 1
ATOM 2184 N N . SER A 1 280 ? -21.055 5.204 7.828 1.00 98.06 280 SER A N 1
ATOM 2185 C CA . SER A 1 280 ? -21.042 5.047 6.375 1.00 98.06 280 SER A CA 1
ATOM 2186 C C . SER A 1 280 ? -21.402 3.617 5.993 1.00 98.06 280 SER A C 1
ATOM 2188 O O . SER A 1 280 ? -21.061 2.671 6.701 1.00 98.06 280 SER A O 1
ATOM 2190 N N . VAL A 1 281 ? -22.083 3.450 4.859 1.00 98.56 281 VAL A N 1
ATOM 2191 C CA . VAL A 1 281 ? -22.376 2.134 4.279 1.00 98.56 281 VAL A CA 1
ATOM 2192 C C . VAL A 1 281 ? -21.905 2.124 2.835 1.00 98.56 281 VAL A C 1
ATOM 2194 O O . VAL A 1 281 ? -22.421 2.858 1.995 1.00 98.56 281 VAL A O 1
ATOM 2197 N N . PHE A 1 282 ? -20.937 1.267 2.540 1.00 98.56 282 PHE A N 1
ATOM 2198 C CA . PHE A 1 282 ? -20.379 1.083 1.207 1.00 98.56 282 PHE A CA 1
ATOM 2199 C C . PHE A 1 282 ? -20.940 -0.190 0.606 1.00 98.56 282 PHE A C 1
ATOM 2201 O O . PHE A 1 282 ? -20.585 -1.274 1.049 1.00 98.56 282 PHE A O 1
ATOM 2208 N N . ARG A 1 283 ? -21.813 -0.080 -0.396 1.00 98.62 283 ARG A N 1
ATOM 2209 C CA . ARG A 1 283 ? -22.212 -1.229 -1.220 1.00 98.62 283 ARG A CA 1
ATOM 2210 C C . ARG A 1 283 ? -21.202 -1.383 -2.339 1.00 98.62 283 ARG A C 1
ATOM 2212 O O . ARG A 1 283 ? -21.095 -0.479 -3.167 1.00 98.62 283 ARG A O 1
ATOM 2219 N N . TRP A 1 284 ? -20.481 -2.488 -2.367 1.00 98.50 284 TRP A N 1
ATOM 2220 C CA . TRP A 1 284 ? -19.363 -2.706 -3.273 1.00 98.50 284 TRP A CA 1
ATOM 2221 C C . TRP A 1 284 ? -19.607 -3.885 -4.211 1.00 98.50 284 TRP A C 1
ATOM 2223 O O . TRP A 1 284 ? -20.302 -4.852 -3.891 1.00 98.50 284 TRP A O 1
ATOM 2233 N N . THR A 1 285 ? -19.011 -3.777 -5.391 1.00 98.25 285 THR A N 1
ATOM 2234 C CA . THR A 1 285 ? -18.867 -4.857 -6.369 1.00 98.25 285 THR A CA 1
ATOM 2235 C C . THR A 1 285 ? -17.385 -5.080 -6.657 1.00 98.25 285 THR A C 1
ATOM 2237 O O . THR A 1 285 ? -16.544 -4.294 -6.219 1.00 98.25 285 THR A O 1
ATOM 2240 N N . ALA A 1 286 ? -17.056 -6.123 -7.422 1.00 97.75 286 ALA A N 1
ATOM 2241 C CA . ALA A 1 286 ? -15.689 -6.365 -7.870 1.00 97.75 286 ALA A CA 1
ATOM 2242 C C . ALA A 1 286 ? -15.030 -5.091 -8.443 1.00 97.75 286 ALA A C 1
ATOM 2244 O O . ALA A 1 286 ? -15.633 -4.367 -9.239 1.00 97.75 286 ALA A O 1
ATOM 2245 N N . ARG A 1 287 ? -13.770 -4.884 -8.061 1.00 98.25 287 ARG A N 1
ATOM 2246 C CA . ARG A 1 287 ? -12.853 -3.770 -8.341 1.00 98.25 287 ARG A CA 1
ATOM 2247 C C . ARG A 1 287 ? -13.069 -2.469 -7.562 1.00 98.25 287 ARG A C 1
ATOM 2249 O O . ARG A 1 287 ? -12.212 -1.592 -7.646 1.00 98.25 287 ARG A O 1
ATOM 2256 N N . ASP A 1 288 ? -14.147 -2.320 -6.792 1.00 98.81 288 ASP A N 1
ATOM 2257 C CA . ASP A 1 288 ? -14.329 -1.122 -5.960 1.00 98.81 288 ASP A CA 1
ATOM 2258 C C . ASP A 1 288 ? -13.278 -1.043 -4.842 1.00 98.81 288 ASP A C 1
ATOM 2260 O O . ASP A 1 288 ? -12.902 -2.060 -4.254 1.00 98.81 288 ASP A O 1
ATOM 2264 N N . THR A 1 289 ? -12.849 0.174 -4.505 1.00 98.88 289 THR A N 1
ATOM 2265 C CA . THR A 1 289 ? -11.861 0.428 -3.445 1.00 98.88 289 THR A CA 1
ATOM 2266 C C . THR A 1 289 ? -12.459 1.353 -2.391 1.00 98.88 289 THR A C 1
ATOM 2268 O O . THR A 1 289 ? -13.134 2.322 -2.735 1.00 98.88 289 THR A O 1
ATOM 2271 N N . PHE A 1 290 ? -12.209 1.107 -1.107 1.00 98.81 290 PHE A N 1
ATOM 2272 C CA . PHE A 1 290 ? -12.645 1.995 -0.030 1.00 98.81 290 PHE A CA 1
ATOM 2273 C C . PHE A 1 290 ? -11.605 2.124 1.082 1.00 98.81 290 PHE A C 1
ATOM 2275 O O . PHE A 1 290 ? -10.867 1.191 1.387 1.00 98.81 290 PHE A O 1
ATOM 2282 N N . ALA A 1 291 ? -11.561 3.303 1.694 1.00 98.62 291 ALA A N 1
ATOM 2283 C CA . ALA A 1 291 ? -10.713 3.622 2.829 1.00 98.62 291 ALA A CA 1
ATOM 2284 C C . ALA A 1 291 ? -11.510 3.522 4.133 1.00 98.62 291 ALA A C 1
ATOM 2286 O O . ALA A 1 291 ? -12.640 4.011 4.232 1.00 98.62 291 ALA A O 1
ATOM 2287 N N . VAL A 1 292 ? -10.889 2.924 5.145 1.00 98.38 292 VAL A N 1
ATOM 2288 C CA . VAL A 1 292 ? -11.389 2.845 6.517 1.00 98.38 292 VAL A CA 1
ATOM 2289 C C . VAL A 1 292 ? -10.381 3.547 7.432 1.00 98.38 292 VAL A C 1
ATOM 2291 O O . VAL A 1 292 ? -9.243 3.083 7.546 1.00 98.38 292 VAL A O 1
ATOM 2294 N N . PRO A 1 293 ? -10.763 4.650 8.096 1.00 96.56 293 PRO A N 1
ATOM 2295 C CA . PRO A 1 293 ? -9.890 5.347 9.034 1.00 96.56 293 PRO A CA 1
ATOM 2296 C C . PRO A 1 293 ? -9.545 4.493 10.255 1.00 96.56 293 PRO A C 1
ATOM 2298 O O . PRO A 1 293 ? -10.323 3.622 10.658 1.00 96.56 293 PRO A O 1
ATOM 2301 N N . ALA A 1 294 ? -8.413 4.800 10.887 1.00 93.19 294 ALA A N 1
ATOM 2302 C CA . ALA A 1 294 ? -7.971 4.135 12.107 1.00 93.19 294 ALA A CA 1
ATOM 2303 C C . ALA A 1 294 ? -9.048 4.146 13.205 1.00 93.19 294 ALA A C 1
ATOM 2305 O O . ALA A 1 294 ? -9.785 5.120 13.367 1.00 93.19 294 ALA A O 1
ATOM 2306 N N . TRP A 1 295 ? -9.128 3.066 13.986 1.00 91.62 295 TRP A N 1
ATOM 2307 C CA . TRP A 1 295 ? -10.055 2.925 15.117 1.00 91.62 295 TRP A CA 1
ATOM 2308 C C . TRP A 1 295 ? -11.548 2.929 14.754 1.00 91.62 295 TRP A C 1
ATOM 2310 O O . TRP A 1 295 ? -12.405 3.036 15.64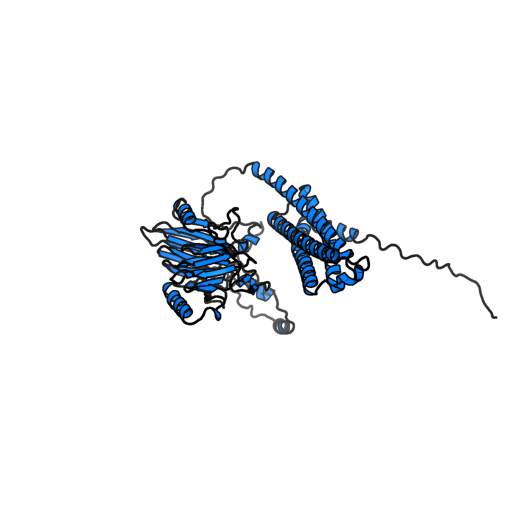2 1.00 91.62 295 TRP A O 1
ATOM 2320 N N . SER A 1 296 ? -11.878 2.746 13.475 1.00 94.62 296 SER A N 1
ATOM 2321 C CA . SER A 1 296 ? -13.259 2.578 13.019 1.00 94.62 296 SER A CA 1
ATOM 2322 C C . SER A 1 296 ? -13.766 1.161 13.294 1.00 94.62 296 SER A C 1
ATOM 2324 O O . SER A 1 296 ? -13.038 0.182 13.125 1.00 94.62 296 SER A O 1
ATOM 2326 N N . SER A 1 297 ? -15.027 1.041 13.707 1.00 95.62 297 SER A N 1
ATOM 2327 C CA . SER A 1 297 ? -15.740 -0.238 13.690 1.00 95.62 297 SER A CA 1
ATOM 2328 C C . SER A 1 297 ? -16.137 -0.558 12.255 1.00 95.62 297 SER A C 1
ATOM 2330 O O . SER A 1 297 ? -16.656 0.309 11.556 1.00 95.62 297 SER A O 1
ATOM 2332 N N . VAL A 1 298 ? -15.929 -1.799 11.834 1.00 97.56 298 VAL A N 1
ATOM 2333 C CA . VAL A 1 298 ? -16.200 -2.283 10.481 1.00 97.56 298 VAL A CA 1
ATOM 2334 C C . VAL A 1 298 ? -17.076 -3.523 10.558 1.00 97.56 298 VAL A C 1
ATOM 2336 O O . VAL A 1 298 ? -16.868 -4.379 11.416 1.00 97.56 298 VAL A O 1
ATOM 2339 N N . ARG A 1 299 ? -18.046 -3.642 9.653 1.00 98.50 299 ARG A N 1
ATOM 2340 C CA . ARG A 1 299 ? -18.789 -4.881 9.413 1.00 98.50 299 ARG A CA 1
ATOM 2341 C C . ARG A 1 299 ? -18.925 -5.129 7.920 1.00 98.50 299 ARG A C 1
ATOM 2343 O O . ARG A 1 299 ? -19.651 -4.414 7.233 1.00 98.50 299 ARG A O 1
ATOM 2350 N N . HIS A 1 300 ? -18.235 -6.148 7.428 1.00 98.62 300 HIS A N 1
ATOM 2351 C CA . HIS A 1 300 ? -18.378 -6.648 6.069 1.00 98.62 300 HIS A CA 1
ATOM 2352 C C . HIS A 1 300 ? -19.529 -7.644 5.999 1.00 98.62 300 HIS A C 1
ATOM 2354 O O . HIS A 1 300 ? -19.688 -8.477 6.891 1.00 98.62 300 HIS A O 1
ATOM 2360 N N . VAL A 1 301 ? -20.306 -7.581 4.925 1.00 98.69 301 VAL A N 1
ATOM 2361 C CA . VAL A 1 301 ? -21.410 -8.496 4.643 1.00 98.69 301 VAL A CA 1
ATOM 2362 C C . VAL A 1 301 ? -21.330 -8.919 3.186 1.00 98.69 301 VAL A C 1
ATOM 2364 O O . VAL A 1 301 ? -21.394 -8.073 2.293 1.00 98.69 301 VAL A O 1
ATOM 2367 N N . ASN A 1 302 ? -21.211 -10.222 2.945 1.00 98.69 302 ASN A N 1
ATOM 2368 C CA . ASN A 1 302 ? -21.382 -10.789 1.615 1.00 98.69 302 ASN A CA 1
ATOM 2369 C C . ASN A 1 302 ? -22.881 -10.931 1.331 1.00 98.69 302 ASN A C 1
ATOM 2371 O O . ASN A 1 302 ? -23.573 -11.703 1.991 1.00 98.69 302 ASN A O 1
ATOM 2375 N N . GLU A 1 303 ? -23.382 -10.172 0.359 1.00 96.94 303 GLU A N 1
ATOM 2376 C CA . GLU A 1 303 ? -24.810 -10.158 0.015 1.00 96.94 303 GLU A CA 1
ATOM 2377 C C . GLU A 1 303 ? -25.186 -11.258 -0.991 1.00 96.94 303 GLU A C 1
ATOM 2379 O O . GLU A 1 303 ? -26.368 -11.445 -1.278 1.00 96.94 303 GLU A O 1
ATOM 2384 N N . SER A 1 304 ? -24.210 -12.007 -1.517 1.00 97.06 304 SER A N 1
ATOM 2385 C CA . SER A 1 304 ? -24.479 -13.130 -2.413 1.00 97.06 304 SER A CA 1
ATOM 2386 C C . SER A 1 304 ? -25.004 -14.357 -1.646 1.00 97.06 304 SER A C 1
ATOM 2388 O O . SER A 1 304 ? -24.440 -14.711 -0.605 1.00 97.06 304 SER A O 1
ATOM 2390 N N . PRO A 1 305 ? -26.051 -15.041 -2.154 1.00 95.69 305 PRO A N 1
ATOM 2391 C CA . PRO A 1 305 ? -26.584 -16.260 -1.546 1.00 95.69 305 PRO A CA 1
ATOM 2392 C C . PRO A 1 305 ? -25.768 -17.520 -1.873 1.00 95.69 305 PRO A C 1
ATOM 2394 O O . PRO A 1 305 ? -25.919 -18.531 -1.191 1.00 95.69 305 PRO A O 1
ATOM 2397 N N . ASP A 1 306 ? -24.918 -17.482 -2.901 1.00 97.31 306 ASP A N 1
ATOM 2398 C CA . ASP A 1 306 ? -24.253 -18.661 -3.466 1.00 97.31 306 ASP A CA 1
ATOM 2399 C C . ASP A 1 306 ? -22.768 -18.454 -3.820 1.00 97.31 306 ASP A C 1
ATOM 2401 O O . ASP A 1 306 ? -22.025 -19.432 -3.905 1.00 97.31 306 ASP A O 1
ATOM 2405 N N . GLN A 1 307 ? -22.304 -17.211 -3.966 1.00 97.88 307 GLN A N 1
ATOM 2406 C CA . GLN A 1 307 ? -20.915 -16.886 -4.299 1.00 97.88 307 GLN A CA 1
ATOM 2407 C C . GLN A 1 307 ? -20.129 -16.404 -3.077 1.00 97.88 307 GLN A C 1
ATOM 2409 O O . GLN A 1 307 ? -20.639 -15.706 -2.197 1.00 97.88 307 GLN A O 1
ATOM 2414 N N . ARG A 1 308 ? -18.845 -16.766 -3.029 1.00 98.31 308 ARG A N 1
ATOM 2415 C CA . ARG A 1 308 ? -17.893 -16.174 -2.080 1.00 98.31 308 ARG A CA 1
ATOM 2416 C C . ARG A 1 308 ? -17.568 -14.745 -2.510 1.00 98.31 308 ARG A C 1
ATOM 2418 O O . ARG A 1 308 ? -17.645 -14.415 -3.690 1.00 98.31 308 ARG A O 1
ATOM 2425 N N . ALA A 1 309 ? -17.166 -13.927 -1.548 1.00 98.69 309 ALA A N 1
ATOM 2426 C CA . ALA A 1 309 ? -16.566 -12.630 -1.820 1.00 98.69 309 ALA A CA 1
ATOM 2427 C C . ALA A 1 309 ? -15.140 -12.594 -1.276 1.00 98.69 309 ALA A C 1
ATOM 2429 O O . ALA A 1 309 ? -14.873 -13.146 -0.202 1.00 98.69 309 ALA A O 1
ATOM 2430 N N . TYR A 1 310 ? -14.256 -11.926 -2.012 1.00 98.81 310 TYR A N 1
ATOM 2431 C CA . TYR A 1 310 ? -12.860 -11.748 -1.647 1.00 98.81 310 TYR A CA 1
ATOM 2432 C C . TYR A 1 310 ? -12.524 -10.265 -1.567 1.00 98.81 310 TYR A C 1
ATOM 2434 O O . TYR A 1 310 ? -12.733 -9.515 -2.523 1.00 98.81 310 TYR A O 1
ATOM 2442 N N . LEU A 1 311 ? -11.984 -9.852 -0.426 1.00 98.75 311 LEU A N 1
ATOM 2443 C CA . LEU A 1 311 ? -11.474 -8.503 -0.207 1.00 98.75 311 LEU A CA 1
ATOM 2444 C C . LEU A 1 311 ? -9.961 -8.583 -0.034 1.00 98.75 311 LEU A C 1
ATOM 2446 O O . LEU A 1 311 ? -9.465 -9.490 0.621 1.00 98.75 311 LEU A O 1
ATOM 2450 N N . VAL A 1 312 ? -9.222 -7.636 -0.593 1.00 98.69 312 VAL A N 1
ATOM 2451 C CA . VAL A 1 312 ? -7.788 -7.468 -0.342 1.00 98.69 312 VAL A CA 1
ATOM 2452 C C . VAL A 1 312 ? -7.598 -6.144 0.365 1.00 98.69 312 VAL A C 1
ATOM 2454 O O . VAL A 1 312 ? -8.224 -5.162 -0.015 1.00 98.69 312 VAL A O 1
ATOM 2457 N N . ALA A 1 313 ? -6.773 -6.103 1.402 1.00 98.06 313 ALA A N 1
ATOM 2458 C CA . ALA A 1 313 ? -6.567 -4.900 2.184 1.00 98.06 313 ALA A CA 1
ATOM 2459 C C . ALA A 1 313 ? -5.087 -4.623 2.416 1.00 98.06 313 ALA A C 1
ATOM 2461 O O . ALA A 1 313 ? -4.325 -5.531 2.744 1.00 98.06 313 ALA A O 1
ATOM 2462 N N . CYS A 1 314 ? -4.700 -3.357 2.298 1.00 98.25 314 CYS A N 1
ATOM 2463 C CA . CYS A 1 314 ? -3.451 -2.841 2.843 1.00 98.25 314 CYS A CA 1
ATOM 2464 C C . CYS A 1 314 ? -3.754 -2.072 4.127 1.00 98.25 314 CYS A C 1
ATOM 2466 O O . CYS A 1 314 ? -4.707 -1.293 4.167 1.00 98.25 314 CYS A O 1
ATOM 2468 N N . HIS A 1 315 ? -2.943 -2.276 5.160 1.00 96.00 315 HIS A N 1
ATOM 2469 C CA . HIS A 1 315 ? -3.146 -1.686 6.479 1.00 96.00 315 HIS A CA 1
ATOM 2470 C C . HIS A 1 315 ? -1.827 -1.253 7.121 1.00 96.00 315 HIS A C 1
ATOM 2472 O O . HIS A 1 315 ? -0.759 -1.768 6.797 1.00 96.00 315 HIS A O 1
ATOM 2478 N N . ASP A 1 316 ? -1.897 -0.319 8.064 1.00 91.31 316 ASP A N 1
ATOM 2479 C CA . ASP A 1 316 ? -0.738 0.272 8.748 1.00 91.31 316 ASP A CA 1
ATOM 2480 C C . ASP A 1 316 ? -0.501 -0.318 10.153 1.00 91.31 316 ASP A C 1
ATOM 2482 O O . ASP A 1 316 ? 0.096 0.319 11.024 1.00 91.31 316 ASP A O 1
ATOM 2486 N N . ALA A 1 317 ? -0.953 -1.560 10.386 1.00 77.31 317 ALA A N 1
ATOM 2487 C CA . ALA A 1 317 ? -0.942 -2.166 11.722 1.00 77.31 317 ALA A CA 1
ATOM 2488 C C . ALA A 1 317 ? 0.436 -2.185 12.375 1.00 77.31 317 ALA A C 1
ATOM 2490 O O . ALA A 1 317 ? 0.509 -1.938 13.570 1.00 77.31 317 ALA A O 1
ATOM 2491 N N . PHE A 1 318 ? 1.518 -2.361 11.615 1.00 64.50 318 PHE A N 1
ATOM 2492 C CA . PHE A 1 318 ? 2.878 -2.370 12.158 1.00 64.50 318 PHE A CA 1
ATOM 2493 C C . PHE A 1 318 ? 3.336 -1.009 12.716 1.00 64.50 318 PHE A C 1
ATOM 2495 O O . PHE A 1 318 ? 4.186 -0.976 13.601 1.00 64.50 318 PHE A O 1
ATOM 2502 N N . LEU A 1 319 ? 2.723 0.108 12.299 1.00 52.00 319 LEU A N 1
ATOM 2503 C CA . LEU A 1 319 ? 2.896 1.407 12.968 1.00 52.00 319 LEU A CA 1
ATOM 2504 C C . LEU A 1 319 ? 2.096 1.474 14.273 1.00 52.00 319 LEU A C 1
ATOM 2506 O O . LEU A 1 319 ? 2.545 2.049 15.262 1.00 52.00 319 LEU A O 1
ATOM 2510 N N . SER A 1 320 ? 0.901 0.880 14.273 1.00 40.16 320 SER A N 1
ATOM 2511 C CA . SER A 1 320 ? -0.016 0.868 15.419 1.00 40.16 320 SER A CA 1
ATOM 2512 C C . SER A 1 320 ? 0.275 -0.233 16.450 1.00 40.16 320 SER A C 1
ATOM 2514 O O . SER A 1 320 ? -0.274 -0.196 17.549 1.00 40.16 320 SER A O 1
ATOM 2516 N N . ASP A 1 321 ? 1.131 -1.197 16.101 1.00 35.00 321 ASP A N 1
ATOM 2517 C CA . ASP A 1 321 ? 1.596 -2.306 16.939 1.00 35.00 321 ASP A CA 1
ATOM 2518 C C . ASP A 1 321 ? 2.939 -1.990 17.612 1.00 35.00 321 ASP A C 1
ATOM 2520 O O . ASP A 1 321 ? 3.287 -2.649 18.589 1.00 35.00 321 ASP A O 1
ATOM 2524 N N . ALA A 1 322 ? 3.633 -0.924 17.191 1.00 32.19 322 ALA A N 1
ATOM 2525 C CA . ALA A 1 322 ? 4.806 -0.392 17.890 1.00 32.19 322 ALA A CA 1
ATOM 2526 C C . ALA A 1 322 ? 4.537 -0.059 19.383 1.00 32.19 322 ALA A C 1
ATOM 2528 O O . ALA A 1 322 ? 5.444 -0.217 20.197 1.00 32.19 322 ALA A O 1
ATOM 2529 N N . PRO A 1 323 ? 3.308 0.315 19.807 1.00 29.61 323 PRO A N 1
ATOM 2530 C CA . PRO A 1 323 ? 2.930 0.395 21.222 1.00 29.61 323 PRO A CA 1
ATOM 2531 C C . PRO A 1 323 ? 2.273 -0.878 21.799 1.00 29.61 323 PRO A C 1
ATOM 2533 O O . PRO A 1 323 ? 2.084 -0.952 23.012 1.00 29.61 323 PRO A O 1
ATOM 2536 N N . LYS A 1 324 ? 1.896 -1.891 20.999 1.00 32.09 324 LYS A N 1
ATOM 2537 C CA . LYS A 1 324 ? 1.152 -3.077 21.494 1.00 32.09 324 LYS A CA 1
ATOM 2538 C C . LYS A 1 324 ? 2.029 -4.137 22.177 1.00 32.09 324 LYS A C 1
ATOM 2540 O O . LYS A 1 324 ? 1.483 -5.067 22.774 1.00 32.09 324 LYS A O 1
ATOM 2545 N N . ALA A 1 325 ? 3.351 -3.955 22.191 1.00 32.34 325 ALA A N 1
ATOM 2546 C CA . ALA A 1 325 ? 4.264 -4.681 23.078 1.00 32.34 325 ALA A CA 1
ATOM 2547 C C . ALA A 1 325 ? 4.290 -4.111 24.516 1.00 32.34 325 ALA A C 1
ATOM 2549 O O . ALA A 1 325 ? 4.765 -4.776 25.433 1.00 32.34 325 ALA A O 1
ATOM 2550 N N . ILE A 1 326 ? 3.688 -2.935 24.751 1.00 32.78 326 ILE A N 1
ATOM 2551 C CA . ILE A 1 326 ? 3.561 -2.301 26.070 1.00 32.78 326 ILE A CA 1
ATOM 2552 C C . ILE A 1 326 ? 2.096 -2.406 26.528 1.00 32.78 326 ILE A C 1
ATOM 2554 O O . ILE A 1 326 ? 1.297 -1.480 26.440 1.00 32.78 326 ILE A O 1
ATOM 2558 N N . GLY A 1 327 ? 1.720 -3.597 26.997 1.00 30.81 327 GLY A N 1
ATOM 2559 C CA . GLY A 1 327 ? 0.620 -3.803 27.945 1.00 30.81 327 GLY A CA 1
ATOM 2560 C C . GLY A 1 327 ? -0.763 -3.219 27.613 1.00 30.81 327 GLY A C 1
ATOM 2561 O O . GLY A 1 327 ? -1.240 -2.362 28.350 1.00 30.81 327 GLY A O 1
ATOM 2562 N N . ARG A 1 328 ? -1.469 -3.770 26.613 1.00 26.70 328 ARG A N 1
ATOM 2563 C CA . ARG A 1 328 ? -2.920 -4.105 26.648 1.00 26.70 328 ARG A CA 1
ATOM 2564 C C . ARG A 1 328 ? -3.363 -4.640 25.283 1.00 26.70 328 ARG A C 1
ATOM 2566 O O . ARG A 1 328 ? -3.401 -3.913 24.298 1.00 26.70 328 ARG A O 1
ATOM 2573 N N . ARG A 1 329 ? -3.782 -5.910 25.232 1.00 26.72 329 ARG A N 1
ATOM 2574 C CA . ARG A 1 329 ? -4.604 -6.405 24.117 1.00 26.72 329 ARG A CA 1
ATOM 2575 C C . ARG A 1 329 ? -5.935 -5.650 24.127 1.00 26.72 329 ARG A C 1
ATOM 2577 O O . ARG A 1 329 ? -6.694 -5.791 25.081 1.00 26.72 329 ARG A O 1
ATOM 2584 N N . THR A 1 330 ? -6.264 -4.964 23.041 1.00 32.12 330 THR A N 1
ATOM 2585 C CA . THR A 1 330 ? -7.660 -4.660 22.679 1.00 32.12 330 THR A CA 1
ATOM 2586 C C . THR A 1 330 ? -7.927 -5.104 21.250 1.00 32.12 330 THR A C 1
ATOM 2588 O O . THR A 1 330 ? -8.342 -4.335 20.398 1.00 32.12 330 THR A O 1
ATOM 2591 N N . THR A 1 331 ? -7.699 -6.390 20.991 1.00 35.03 331 THR A N 1
ATOM 2592 C CA . THR A 1 331 ? -8.446 -7.117 19.963 1.00 35.03 331 THR A CA 1
ATOM 2593 C C . THR A 1 331 ? -9.610 -7.778 20.698 1.00 35.03 331 THR A C 1
ATOM 2595 O O . THR A 1 331 ? -9.418 -8.777 21.393 1.00 35.03 331 THR A O 1
ATOM 2598 N N . SER A 1 332 ? -10.815 -7.204 20.641 1.00 26.33 332 SER A N 1
ATOM 2599 C CA . SER A 1 332 ? -12.005 -7.874 21.177 1.00 26.33 332 SER A CA 1
ATOM 2600 C C . SER A 1 332 ? -12.514 -8.881 20.148 1.00 26.33 332 SER A C 1
ATOM 2602 O O . SER A 1 332 ? -13.459 -8.615 19.412 1.00 26.33 332 SER A O 1
ATOM 2604 N N . ILE A 1 333 ? -11.878 -10.048 20.085 1.00 28.23 333 ILE A N 1
ATOM 2605 C CA . ILE A 1 333 ? -12.495 -11.222 19.466 1.00 28.23 333 ILE A CA 1
ATOM 2606 C C . ILE A 1 333 ? -13.323 -11.876 20.573 1.00 28.23 333 ILE A C 1
ATOM 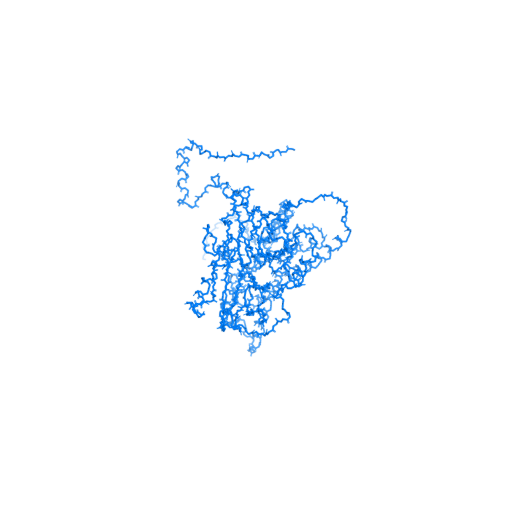2608 O O . ILE A 1 333 ? -12.764 -12.410 21.531 1.00 28.23 333 ILE A O 1
ATOM 2612 N N . TYR A 1 334 ? -14.652 -11.808 20.490 1.00 23.50 334 TYR A N 1
ATOM 2613 C CA . TYR A 1 334 ? -15.523 -12.558 21.397 1.00 23.50 334 TYR A CA 1
ATOM 2614 C C . TYR A 1 334 ? -15.321 -14.064 21.145 1.00 23.50 334 TYR A C 1
ATOM 2616 O O . TYR A 1 334 ? -15.882 -14.632 20.210 1.00 23.50 334 TYR A O 1
ATOM 2624 N N . ARG A 1 335 ? -14.504 -14.729 21.970 1.00 25.80 335 ARG A N 1
ATOM 2625 C CA . ARG A 1 335 ? -14.428 -16.196 22.058 1.00 25.80 335 ARG A CA 1
ATOM 2626 C C . ARG A 1 335 ? -14.253 -16.624 23.516 1.00 25.80 335 ARG A C 1
ATOM 2628 O O . ARG A 1 335 ? -13.388 -16.108 24.220 1.00 25.80 335 ARG A O 1
ATOM 2635 N N . GLN A 1 336 ? -15.111 -17.544 23.960 1.00 25.25 336 GLN A N 1
ATOM 2636 C CA . GLN A 1 336 ? -15.104 -18.137 25.300 1.00 25.25 336 GLN A CA 1
ATOM 2637 C C . GLN A 1 336 ? -13.761 -18.822 25.607 1.00 25.25 336 GLN A C 1
ATOM 2639 O O . GLN A 1 336 ? -13.144 -19.432 24.736 1.00 25.25 336 GLN A O 1
ATOM 2644 N N . ARG A 1 337 ? -13.315 -18.674 26.858 1.00 23.72 337 ARG A N 1
ATOM 2645 C CA . ARG A 1 337 ? -12.050 -19.165 27.418 1.00 23.72 337 ARG A CA 1
ATOM 2646 C C . ARG A 1 337 ? -12.260 -20.545 28.047 1.00 23.72 337 ARG A C 1
ATOM 2648 O O . ARG A 1 337 ? -13.139 -20.655 28.888 1.00 23.72 337 ARG A O 1
ATOM 2655 N N . ASP A 1 338 ? -11.372 -21.489 27.744 1.00 26.58 338 ASP A N 1
ATOM 2656 C CA . ASP A 1 338 ? -10.954 -22.571 28.648 1.00 26.58 338 ASP A CA 1
ATOM 2657 C C . ASP A 1 338 ? -9.423 -22.688 28.566 1.00 26.58 338 ASP A C 1
ATOM 2659 O O . ASP A 1 338 ? -8.831 -22.466 27.507 1.00 26.58 338 ASP A O 1
ATOM 2663 N N . GLY A 1 339 ? -8.766 -22.910 29.709 1.00 29.41 339 GLY A N 1
ATOM 2664 C CA . GLY A 1 339 ? -7.319 -22.748 29.873 1.00 29.41 339 GLY A CA 1
ATOM 2665 C C . GLY A 1 339 ? -6.554 -24.039 30.157 1.00 29.41 339 GLY A C 1
ATOM 2666 O O . GLY A 1 339 ? -7.065 -24.912 30.847 1.00 29.41 339 GLY A O 1
ATOM 2667 N N . SER A 1 340 ? -5.294 -24.097 29.705 1.00 26.55 340 SER A N 1
ATOM 2668 C CA . SER A 1 340 ? -4.191 -24.826 30.361 1.00 26.55 340 SER A CA 1
ATOM 2669 C C . SER A 1 340 ? -2.829 -24.586 29.675 1.00 26.55 340 SER A C 1
ATOM 2671 O O . SER A 1 340 ? -2.703 -24.808 28.477 1.00 26.55 340 SER A O 1
ATOM 2673 N N . ASN A 1 341 ? -1.844 -24.183 30.491 1.00 28.09 341 ASN A N 1
ATOM 2674 C CA . ASN A 1 341 ? -0.382 -24.410 30.473 1.00 28.09 341 ASN A CA 1
ATOM 2675 C C . ASN A 1 341 ? 0.452 -24.213 29.184 1.00 28.09 341 ASN A C 1
ATOM 2677 O O . ASN A 1 341 ? 0.448 -25.050 28.286 1.00 28.09 341 ASN A O 1
ATOM 2681 N N . ALA A 1 342 ? 1.300 -23.173 29.188 1.00 28.69 342 ALA A N 1
ATOM 2682 C CA . ALA A 1 342 ? 2.446 -23.025 28.284 1.00 28.69 342 ALA A CA 1
ATOM 2683 C C . ALA A 1 342 ? 3.633 -23.904 28.739 1.00 28.69 342 ALA A C 1
ATOM 2685 O O . ALA A 1 342 ? 3.872 -24.083 29.935 1.00 28.69 342 ALA A O 1
ATOM 2686 N N . ASN A 1 343 ? 4.342 -24.483 27.766 1.00 30.69 343 ASN A N 1
ATOM 2687 C CA . ASN A 1 343 ? 5.321 -25.562 27.921 1.00 30.69 343 ASN A CA 1
ATOM 2688 C C . ASN A 1 343 ? 6.768 -25.034 28.041 1.00 30.69 343 ASN A C 1
ATOM 2690 O O . ASN A 1 343 ? 7.150 -24.084 27.365 1.00 30.69 343 ASN A O 1
ATOM 2694 N N . MET A 1 344 ? 7.605 -25.741 28.811 1.00 26.78 344 MET A N 1
ATOM 2695 C CA . MET A 1 344 ? 9.042 -25.509 29.102 1.00 26.78 344 MET A CA 1
ATOM 2696 C C . MET A 1 344 ? 9.998 -25.342 27.892 1.00 26.78 344 MET A C 1
ATOM 2698 O O . MET A 1 344 ? 11.192 -25.124 28.082 1.00 26.78 344 MET A O 1
ATOM 2702 N N . ALA A 1 345 ? 9.509 -25.430 26.653 1.00 28.14 345 ALA A N 1
ATOM 2703 C CA . ALA A 1 345 ? 10.306 -25.264 25.437 1.00 28.14 345 ALA A CA 1
ATOM 2704 C C . ALA A 1 345 ? 10.570 -23.785 25.071 1.00 28.14 345 ALA A C 1
ATOM 2706 O O . ALA A 1 345 ? 11.600 -23.495 24.466 1.00 28.14 345 ALA A O 1
ATOM 2707 N N . GLU A 1 346 ? 9.710 -22.843 25.489 1.00 33.06 346 GLU A N 1
ATOM 2708 C CA . GLU A 1 346 ? 9.904 -21.396 25.242 1.00 33.06 346 GLU A CA 1
ATOM 2709 C C . GLU A 1 346 ? 11.106 -20.815 26.006 1.00 33.06 346 GLU A C 1
ATOM 2711 O O . GLU A 1 346 ? 11.766 -19.895 25.530 1.00 33.06 346 GLU A O 1
ATOM 2716 N N . ILE A 1 347 ? 11.451 -21.386 27.165 1.00 29.94 347 ILE A N 1
ATOM 2717 C CA . ILE A 1 347 ? 12.510 -20.847 28.034 1.00 29.94 347 ILE A CA 1
ATOM 2718 C C . ILE A 1 347 ? 13.912 -21.193 27.502 1.00 29.94 347 ILE A C 1
ATOM 2720 O O . ILE A 1 347 ? 14.843 -20.406 27.648 1.00 29.94 347 ILE A O 1
ATOM 2724 N N . VAL A 1 348 ? 14.077 -22.337 26.830 1.00 28.94 348 VAL A N 1
ATOM 2725 C CA . VAL A 1 348 ? 15.381 -22.769 26.291 1.00 28.94 348 VAL A CA 1
ATOM 2726 C C . VAL A 1 348 ? 15.728 -22.041 24.981 1.00 28.94 348 VAL A C 1
ATOM 2728 O O . VAL A 1 348 ? 16.903 -21.787 24.720 1.00 28.94 348 VAL A O 1
ATOM 2731 N N . GLY A 1 349 ? 14.729 -21.625 24.191 1.00 31.16 349 GLY A N 1
ATOM 2732 C CA . GLY A 1 349 ? 14.936 -20.828 22.972 1.00 31.16 349 GLY A CA 1
ATOM 2733 C C . GLY A 1 349 ? 15.438 -19.400 23.234 1.00 31.16 349 GLY A C 1
ATOM 2734 O O . GLY A 1 349 ? 16.232 -18.877 22.455 1.00 31.16 349 GLY A O 1
ATOM 2735 N N . LEU A 1 350 ? 15.055 -18.802 24.369 1.00 33.41 350 LEU A N 1
ATOM 2736 C CA . LEU A 1 350 ? 15.445 -17.440 24.765 1.00 33.41 350 LEU A CA 1
ATOM 2737 C C . LEU A 1 350 ? 16.936 -17.310 25.137 1.00 33.41 350 LEU A C 1
ATOM 2739 O O . LEU A 1 350 ? 17.561 -16.267 24.936 1.00 33.41 350 LEU A O 1
ATOM 2743 N N . VAL A 1 351 ? 17.525 -18.381 25.677 1.00 33.69 351 VAL A N 1
ATOM 2744 C CA . VAL A 1 351 ? 18.931 -18.399 26.122 1.00 33.69 351 VAL A CA 1
ATOM 2745 C C . VAL A 1 351 ? 19.893 -18.544 24.932 1.00 33.69 351 VAL A C 1
ATOM 2747 O O . VAL A 1 351 ? 21.041 -18.114 24.998 1.00 33.69 351 VAL A O 1
ATOM 2750 N N . ALA A 1 352 ? 19.433 -19.099 23.806 1.00 34.06 352 ALA A N 1
ATOM 2751 C CA . ALA A 1 352 ? 20.256 -19.258 22.608 1.00 34.06 352 ALA A CA 1
ATOM 2752 C C . ALA A 1 352 ? 20.347 -17.973 21.756 1.00 34.06 352 ALA A C 1
ATOM 2754 O O . ALA A 1 352 ? 21.417 -17.695 21.211 1.00 34.06 352 ALA A O 1
ATOM 2755 N N . SER A 1 353 ? 19.279 -17.160 21.665 1.00 46.91 353 SER A N 1
ATOM 2756 C CA . SER A 1 353 ? 19.314 -15.899 20.892 1.00 46.91 353 SER A CA 1
ATOM 2757 C C . SER A 1 353 ? 20.110 -14.788 21.592 1.00 46.91 353 SER A C 1
ATOM 2759 O O . SER A 1 353 ? 20.833 -14.033 20.943 1.00 46.91 353 SER A O 1
ATOM 2761 N N . SER A 1 354 ? 20.089 -14.748 22.926 1.00 47.34 354 SER A N 1
ATOM 2762 C CA . SER A 1 354 ? 20.848 -13.780 23.734 1.00 47.34 354 SER A CA 1
ATOM 2763 C C . SER A 1 354 ? 22.372 -13.949 23.606 1.00 47.34 354 SER A C 1
ATOM 2765 O O . SER A 1 354 ? 23.100 -12.954 23.562 1.00 47.34 354 SER A O 1
ATOM 2767 N N . ILE A 1 355 ? 22.868 -15.182 23.439 1.00 49.75 355 ILE A N 1
ATOM 2768 C CA . ILE A 1 355 ? 24.296 -15.461 23.182 1.00 49.75 355 ILE A CA 1
ATOM 2769 C C . ILE A 1 355 ? 24.723 -14.965 21.789 1.00 49.75 355 ILE A C 1
ATOM 2771 O O . ILE A 1 355 ? 25.794 -14.370 21.648 1.00 49.75 355 ILE A O 1
ATOM 2775 N N . ALA A 1 356 ? 23.889 -15.162 20.760 1.00 56.03 356 ALA A N 1
ATOM 2776 C CA . ALA A 1 356 ? 24.155 -14.647 19.415 1.00 56.03 356 ALA A CA 1
ATOM 2777 C C . ALA A 1 356 ? 24.165 -13.107 19.398 1.00 56.03 356 ALA A C 1
ATOM 2779 O O . ALA A 1 356 ? 25.053 -12.494 18.799 1.00 56.03 356 ALA A O 1
ATOM 2780 N N . LEU A 1 357 ? 23.251 -12.483 20.142 1.00 54.53 357 LEU A N 1
ATOM 2781 C CA . LEU A 1 357 ? 23.157 -11.034 20.262 1.00 54.53 357 LEU A CA 1
ATOM 2782 C C . LEU A 1 357 ? 24.369 -10.419 20.982 1.00 54.53 357 LEU A C 1
ATOM 2784 O O . LEU A 1 357 ? 24.933 -9.433 20.508 1.00 54.53 357 LEU A O 1
ATOM 2788 N N . ALA A 1 358 ? 24.849 -11.024 22.072 1.00 57.16 358 ALA A N 1
ATOM 2789 C CA . ALA A 1 358 ? 26.039 -10.548 22.785 1.00 57.16 358 ALA A CA 1
ATOM 2790 C C . ALA A 1 358 ? 27.307 -10.581 21.905 1.00 57.16 358 ALA A C 1
ATOM 2792 O O . ALA A 1 358 ? 28.090 -9.624 21.883 1.00 57.16 358 ALA A O 1
ATOM 2793 N N . GLN A 1 359 ? 27.481 -11.640 21.105 1.00 60.56 359 GLN A N 1
ATOM 2794 C CA . GLN A 1 359 ? 28.571 -11.734 20.124 1.00 60.56 359 GLN A CA 1
ATOM 2795 C C . GLN A 1 359 ? 28.481 -10.632 19.064 1.00 60.56 359 GLN A C 1
ATOM 2797 O O . GLN A 1 359 ? 29.496 -10.086 18.618 1.00 60.56 359 GLN A O 1
ATOM 2802 N N . VAL A 1 360 ? 27.259 -10.296 18.663 1.00 60.38 360 VAL A N 1
ATOM 2803 C CA . VAL A 1 360 ? 26.967 -9.279 17.662 1.00 60.38 360 VAL A CA 1
ATOM 2804 C C . VAL A 1 360 ? 27.283 -7.874 18.204 1.00 60.38 360 VAL A C 1
ATOM 2806 O O . VAL A 1 360 ? 27.969 -7.095 17.535 1.00 60.38 360 VAL A O 1
ATOM 2809 N N . VAL A 1 361 ? 26.939 -7.587 19.458 1.00 62.03 361 VAL A N 1
ATOM 2810 C CA . VAL A 1 361 ? 27.309 -6.336 20.137 1.00 62.03 361 VAL A CA 1
ATOM 2811 C C . VAL A 1 361 ? 28.829 -6.204 20.326 1.00 62.03 361 VAL A C 1
ATOM 2813 O O . VAL A 1 361 ? 29.398 -5.131 20.110 1.00 62.03 361 VAL A O 1
ATOM 2816 N N . GLY A 1 362 ? 29.526 -7.300 20.645 1.00 64.56 362 GLY A N 1
ATOM 2817 C CA . GLY A 1 362 ? 30.993 -7.321 20.725 1.00 64.56 362 GLY A CA 1
ATOM 2818 C C . GLY A 1 362 ? 31.680 -6.964 19.398 1.00 64.56 362 GLY A C 1
ATOM 2819 O O . GLY A 1 362 ? 32.677 -6.233 19.383 1.00 64.56 362 GLY A O 1
ATOM 2820 N N . LYS A 1 363 ? 31.117 -7.410 18.266 1.00 67.06 363 LYS A N 1
ATOM 2821 C CA . LYS A 1 363 ? 31.611 -7.078 16.917 1.00 67.06 363 LYS A CA 1
ATOM 2822 C C . LYS A 1 363 ? 31.435 -5.599 16.564 1.00 67.06 363 LYS A C 1
ATOM 2824 O O . LYS A 1 363 ? 32.316 -5.053 15.905 1.00 67.06 363 LYS A O 1
ATOM 2829 N N . ILE A 1 364 ? 30.371 -4.939 17.035 1.00 66.50 364 ILE A N 1
ATOM 2830 C CA . ILE A 1 364 ? 30.172 -3.487 16.855 1.00 66.50 364 ILE A CA 1
ATOM 2831 C C . ILE A 1 364 ? 31.328 -2.725 17.505 1.00 66.50 364 ILE A C 1
ATOM 2833 O O . ILE A 1 364 ? 31.990 -1.922 16.849 1.00 66.50 364 ILE A O 1
ATOM 2837 N N . GLY A 1 365 ? 31.637 -3.033 18.769 1.00 68.06 365 GLY A N 1
ATOM 2838 C CA . GLY A 1 365 ? 32.737 -2.380 19.481 1.00 68.06 365 GLY A CA 1
ATOM 2839 C C . GLY A 1 365 ? 34.095 -2.583 18.805 1.00 68.06 365 GLY A C 1
ATOM 2840 O O . GLY A 1 365 ? 34.846 -1.626 18.615 1.00 68.06 365 GLY A O 1
ATOM 2841 N N . GLY A 1 366 ? 34.391 -3.812 18.373 1.00 67.56 366 GLY A N 1
ATOM 2842 C CA . GLY A 1 366 ? 35.613 -4.111 17.621 1.00 67.56 366 GLY A CA 1
ATOM 2843 C C . GLY A 1 366 ? 35.678 -3.413 16.256 1.00 67.56 366 GLY A C 1
ATOM 2844 O O . GLY A 1 366 ? 36.740 -2.931 15.861 1.00 67.56 366 GLY A O 1
ATOM 2845 N N . GLY A 1 367 ? 34.548 -3.324 15.552 1.00 67.94 367 GLY A N 1
ATOM 2846 C CA . GLY A 1 367 ? 34.439 -2.694 14.240 1.00 67.94 367 GLY A CA 1
ATOM 2847 C C . GLY A 1 367 ? 34.626 -1.179 14.278 1.00 67.94 367 GLY A C 1
ATOM 2848 O O . GLY A 1 367 ? 35.416 -0.656 13.498 1.00 67.94 367 GLY A O 1
ATOM 2849 N N . VAL A 1 368 ? 34.002 -0.480 15.232 1.00 70.25 368 VAL A N 1
ATOM 2850 C CA . VAL A 1 368 ? 34.195 0.973 15.413 1.00 70.25 368 VAL A CA 1
ATOM 2851 C C . VAL A 1 368 ? 35.647 1.299 15.768 1.00 70.25 368 VAL A C 1
ATOM 2853 O O . VAL A 1 368 ? 36.219 2.232 15.209 1.00 70.25 368 VAL A O 1
ATOM 2856 N N . LEU A 1 369 ? 36.285 0.503 16.635 1.00 75.38 369 LEU A N 1
ATOM 2857 C CA . LEU A 1 369 ? 37.708 0.672 16.955 1.00 75.38 369 LEU A CA 1
ATOM 2858 C C . LEU A 1 369 ? 38.608 0.447 15.736 1.00 75.38 369 LEU A C 1
ATOM 2860 O O . LEU A 1 369 ? 39.608 1.145 15.571 1.00 75.38 369 LEU A O 1
ATOM 2864 N N . LYS A 1 370 ? 38.265 -0.520 14.879 1.00 70.94 370 LYS A N 1
ATOM 2865 C CA . LYS A 1 370 ? 38.985 -0.769 13.628 1.00 70.94 370 LYS A CA 1
ATOM 2866 C C . LYS A 1 370 ? 38.828 0.407 12.660 1.00 70.94 370 LYS A C 1
ATOM 2868 O O . LYS A 1 370 ? 39.839 0.888 12.164 1.00 70.94 370 LYS A O 1
ATOM 2873 N N . LEU A 1 371 ? 37.605 0.899 12.457 1.00 70.44 371 LEU A N 1
ATOM 2874 C CA . LEU A 1 371 ? 37.322 2.072 11.622 1.00 70.44 371 LEU A CA 1
ATOM 2875 C C . LEU A 1 371 ? 38.076 3.307 12.116 1.00 70.44 371 LEU A C 1
ATOM 2877 O O . LEU A 1 371 ? 38.729 3.976 11.322 1.00 70.44 371 LEU A O 1
ATOM 2881 N N . LYS A 1 372 ? 38.065 3.564 13.429 1.00 75.94 372 LYS A N 1
ATOM 2882 C CA . LYS A 1 372 ? 38.823 4.671 14.017 1.00 75.94 372 LYS A CA 1
ATOM 2883 C C . LYS A 1 372 ? 40.318 4.560 13.714 1.00 75.94 372 LYS A C 1
ATOM 2885 O O . LYS A 1 372 ? 40.898 5.524 13.241 1.00 75.94 372 LYS A O 1
ATOM 2890 N N . ARG A 1 373 ? 40.931 3.385 13.905 1.00 75.56 373 ARG A N 1
ATOM 2891 C CA . ARG A 1 373 ? 42.357 3.179 13.577 1.00 75.56 373 ARG A CA 1
ATOM 2892 C C . ARG A 1 373 ? 42.660 3.447 12.106 1.00 75.56 373 ARG A C 1
ATOM 2894 O O . ARG A 1 373 ? 43.681 4.049 11.806 1.00 75.56 373 ARG A O 1
ATOM 2901 N N . MET A 1 374 ? 41.776 3.021 11.205 1.00 69.00 374 MET A N 1
ATOM 2902 C CA . MET A 1 374 ? 41.930 3.289 9.775 1.00 69.00 374 MET A CA 1
ATOM 2903 C C . MET A 1 374 ? 41.827 4.796 9.477 1.00 69.00 374 MET A C 1
ATOM 2905 O O . MET A 1 374 ? 42.547 5.301 8.622 1.00 69.00 374 MET A O 1
ATOM 2909 N N . TRP A 1 375 ? 40.977 5.531 10.201 1.00 72.88 375 TRP A N 1
ATOM 2910 C CA . TRP A 1 375 ? 40.880 6.991 10.109 1.00 72.88 375 TRP A CA 1
ATOM 2911 C C . TRP A 1 375 ? 42.058 7.723 10.762 1.00 72.88 375 TRP A C 1
ATOM 2913 O O . TRP A 1 375 ? 42.472 8.756 10.249 1.00 72.88 375 TRP A O 1
ATOM 2923 N N . ASP A 1 376 ? 42.655 7.183 11.826 1.00 72.81 376 ASP A N 1
ATOM 2924 C CA . ASP A 1 376 ? 43.854 7.746 12.467 1.00 72.81 376 ASP A CA 1
ATOM 2925 C C . ASP A 1 376 ? 45.086 7.698 11.535 1.00 72.81 376 ASP A C 1
ATOM 2927 O O . ASP A 1 376 ? 46.029 8.480 11.689 1.00 72.81 376 ASP A O 1
ATOM 2931 N N . GLU A 1 377 ? 45.088 6.800 10.543 1.00 68.56 377 GLU A N 1
ATOM 2932 C CA . GLU A 1 377 ? 46.112 6.735 9.491 1.00 68.56 377 GLU A CA 1
ATOM 2933 C C . GLU A 1 377 ? 45.942 7.831 8.417 1.00 68.56 377 GLU A C 1
ATOM 2935 O O . GLU A 1 377 ? 46.884 8.126 7.670 1.00 68.56 377 GLU A O 1
ATOM 2940 N N . VAL A 1 378 ? 44.774 8.483 8.364 1.00 68.88 378 VAL A N 1
ATOM 2941 C CA . VAL A 1 378 ? 44.477 9.595 7.453 1.00 68.88 378 VAL A CA 1
ATOM 2942 C C . VAL A 1 378 ? 45.027 10.905 8.031 1.00 68.88 378 VAL A C 1
ATOM 2944 O O . VAL A 1 378 ? 44.681 11.329 9.131 1.00 68.88 378 VAL A O 1
ATOM 2947 N N . LYS A 1 379 ? 45.886 11.597 7.273 1.00 58.47 379 LYS A N 1
ATOM 2948 C CA . LYS A 1 379 ? 46.392 12.928 7.651 1.00 58.47 379 LYS A CA 1
ATOM 2949 C C . LYS A 1 379 ? 45.283 13.978 7.483 1.00 58.47 379 LYS A C 1
ATOM 2951 O O . LYS A 1 379 ? 44.654 14.021 6.430 1.00 58.47 379 LYS A O 1
ATOM 2956 N N . ASP A 1 380 ? 45.106 14.854 8.475 1.00 65.69 380 ASP A N 1
ATOM 2957 C CA . ASP A 1 380 ? 44.114 15.945 8.483 1.00 65.69 380 ASP A CA 1
ATOM 2958 C C . ASP A 1 380 ? 42.642 15.469 8.376 1.00 65.69 380 ASP A C 1
ATOM 2960 O O . ASP A 1 380 ? 41.884 15.959 7.537 1.00 65.69 380 ASP A O 1
ATOM 2964 N N . VAL A 1 381 ? 42.219 14.515 9.220 1.00 70.19 381 VAL A N 1
ATOM 2965 C CA . VAL A 1 381 ? 40.809 14.067 9.313 1.00 70.19 381 VAL A CA 1
ATOM 2966 C C . VAL A 1 381 ? 39.870 15.263 9.554 1.00 70.19 381 VAL A C 1
ATOM 2968 O O . VAL A 1 381 ? 40.152 16.037 10.475 1.00 70.19 381 VAL A O 1
ATOM 2971 N N . PRO A 1 382 ? 38.752 15.405 8.807 1.00 81.00 382 PRO A N 1
ATOM 2972 C CA . PRO A 1 382 ? 37.764 16.457 9.049 1.00 81.00 382 PRO A CA 1
ATOM 2973 C C . PRO A 1 382 ? 37.279 16.487 10.502 1.00 81.00 382 PRO A C 1
ATOM 2975 O O . PRO A 1 382 ? 36.997 15.441 11.087 1.00 81.00 382 PRO A O 1
ATOM 2978 N N . GLU A 1 383 ? 37.137 17.687 11.066 1.00 78.62 383 GLU A N 1
ATOM 2979 C CA . GLU A 1 383 ? 36.729 17.886 12.465 1.00 78.62 383 GLU A CA 1
ATOM 2980 C C . GLU A 1 383 ? 35.381 17.216 12.778 1.00 78.62 383 GLU A C 1
ATOM 2982 O O . GLU A 1 383 ? 35.258 16.551 13.803 1.00 78.62 383 GLU A O 1
ATOM 2987 N N . ALA A 1 384 ? 34.424 17.264 11.844 1.00 78.19 384 ALA A N 1
ATOM 2988 C CA . ALA A 1 384 ? 33.131 16.590 11.974 1.00 78.19 384 ALA A CA 1
ATOM 2989 C C . ALA A 1 384 ? 33.270 15.069 12.178 1.00 78.19 384 ALA A C 1
ATOM 2991 O O . ALA A 1 384 ? 32.675 14.499 13.089 1.00 78.19 384 ALA A O 1
ATOM 2992 N N . ILE A 1 385 ? 34.129 14.406 11.397 1.00 78.94 385 ILE A N 1
ATOM 2993 C CA . ILE A 1 385 ? 34.386 12.963 11.527 1.00 78.94 385 ILE A CA 1
ATOM 2994 C C . ILE A 1 385 ? 35.090 12.658 12.857 1.00 78.94 385 ILE A C 1
ATOM 2996 O O . ILE A 1 385 ? 34.738 11.690 13.535 1.00 78.94 385 ILE A O 1
ATOM 3000 N N . GLN A 1 386 ? 36.042 13.500 13.275 1.00 78.69 386 GLN A N 1
ATOM 3001 C CA . GLN A 1 386 ? 36.688 13.356 14.584 1.00 78.69 386 GLN A CA 1
ATOM 3002 C C . GLN A 1 386 ? 35.675 13.468 15.729 1.00 78.69 386 GLN A C 1
ATOM 3004 O O . GLN A 1 386 ? 35.725 12.684 16.678 1.00 78.69 386 GLN A O 1
ATOM 3009 N N . ASP A 1 387 ? 34.742 14.412 15.643 1.00 80.00 387 ASP A N 1
ATOM 3010 C CA . ASP A 1 387 ? 33.708 14.617 16.653 1.00 80.00 387 ASP A CA 1
ATOM 3011 C C . ASP A 1 387 ? 32.699 13.469 16.701 1.00 80.00 387 ASP A C 1
ATOM 3013 O O . ASP A 1 387 ? 32.285 13.060 17.789 1.00 80.00 387 ASP A O 1
ATOM 3017 N N . LEU A 1 388 ? 32.359 12.878 15.555 1.00 81.31 388 LEU A N 1
ATOM 3018 C CA . LEU A 1 388 ? 31.530 11.674 15.500 1.00 81.31 388 LEU A CA 1
ATOM 3019 C C . LEU A 1 388 ? 32.233 10.478 16.152 1.00 81.31 388 LEU A C 1
ATOM 3021 O O . LEU A 1 388 ? 31.617 9.778 16.958 1.00 81.31 388 LEU A O 1
ATOM 3025 N N . PHE A 1 389 ? 33.534 10.282 15.915 1.00 80.88 389 PHE A N 1
ATOM 3026 C CA . PHE A 1 389 ? 34.296 9.250 16.625 1.00 80.88 389 PHE A CA 1
ATOM 3027 C C . PHE A 1 389 ? 34.380 9.509 18.131 1.00 80.88 389 PHE A C 1
ATOM 3029 O O . PHE A 1 389 ? 34.196 8.568 18.900 1.00 80.88 389 PHE A O 1
ATOM 3036 N N . LYS A 1 390 ? 34.571 10.759 18.577 1.00 80.31 390 LYS A N 1
ATOM 3037 C CA . LYS A 1 390 ? 34.516 11.100 20.013 1.00 80.31 390 LYS A CA 1
ATOM 3038 C C . LYS A 1 390 ? 33.157 10.741 20.619 1.00 80.31 390 LYS A C 1
ATOM 3040 O O . LYS A 1 390 ? 33.104 10.179 21.708 1.00 80.31 390 LYS A O 1
ATOM 3045 N N . ARG A 1 391 ? 32.051 11.025 19.921 1.00 78.06 391 ARG A N 1
ATOM 3046 C CA . ARG A 1 391 ? 30.696 10.650 20.373 1.00 78.06 391 ARG A CA 1
ATOM 3047 C C . ARG A 1 391 ? 30.524 9.136 20.451 1.00 78.06 391 ARG A C 1
ATOM 3049 O O . ARG A 1 391 ? 29.986 8.636 21.435 1.00 78.06 391 ARG A O 1
ATOM 3056 N N . LEU A 1 392 ? 31.022 8.401 19.462 1.00 77.69 392 LEU A N 1
ATOM 3057 C CA . LEU A 1 392 ? 31.000 6.940 19.475 1.00 77.69 392 LEU A CA 1
ATOM 3058 C C . LEU A 1 392 ? 31.817 6.368 20.636 1.00 77.69 392 LEU A C 1
ATOM 3060 O O . LEU A 1 392 ? 31.349 5.458 21.312 1.00 77.69 392 LEU A O 1
ATOM 3064 N N . GLU A 1 393 ? 32.984 6.935 20.939 1.00 78.88 393 GLU A N 1
ATOM 3065 C CA . GLU A 1 393 ? 33.804 6.524 22.086 1.00 78.88 393 GLU A CA 1
ATOM 3066 C C . GLU A 1 393 ? 33.102 6.700 23.435 1.00 78.88 393 GLU A C 1
ATOM 3068 O O . GLU A 1 393 ? 33.357 5.920 24.352 1.00 78.88 393 GLU A O 1
ATOM 3073 N N . LEU A 1 394 ? 32.188 7.666 23.558 1.00 77.56 394 LEU A N 1
ATOM 3074 C CA . LEU A 1 394 ? 31.356 7.826 24.754 1.00 77.56 394 LEU A CA 1
ATOM 3075 C C . LEU A 1 394 ? 30.277 6.736 24.862 1.00 77.56 394 LEU A C 1
ATOM 3077 O O . LEU A 1 394 ? 29.921 6.323 25.965 1.00 77.56 394 LEU A O 1
ATOM 3081 N N . ILE A 1 395 ? 29.775 6.249 23.725 1.00 71.81 395 ILE A N 1
ATOM 3082 C CA . ILE A 1 395 ? 28.687 5.264 23.646 1.00 71.81 395 ILE A CA 1
ATOM 3083 C C . ILE A 1 395 ? 29.223 3.823 23.767 1.00 71.81 395 ILE A C 1
ATOM 3085 O O . ILE A 1 395 ? 28.585 2.965 24.382 1.00 71.81 395 ILE A O 1
ATOM 3089 N N . LEU A 1 396 ? 30.422 3.543 23.245 1.00 71.94 396 LEU A N 1
ATOM 3090 C CA . LEU A 1 396 ? 31.012 2.198 23.184 1.00 71.94 396 LEU A CA 1
ATOM 3091 C C . LEU A 1 396 ? 31.125 1.463 24.538 1.00 71.94 396 LEU A C 1
ATOM 3093 O O . LEU A 1 396 ? 30.771 0.281 24.593 1.00 71.94 396 LEU A O 1
ATOM 3097 N N . PRO A 1 397 ? 31.564 2.093 25.650 1.00 74.69 397 PRO A N 1
ATOM 3098 C CA . PRO A 1 397 ? 31.605 1.433 26.956 1.00 74.69 397 PRO A CA 1
ATOM 3099 C C . PRO A 1 397 ? 30.228 0.964 27.439 1.00 74.69 397 PRO A C 1
ATOM 3101 O O . PRO A 1 397 ? 30.137 -0.013 28.186 1.00 74.69 397 PRO A O 1
ATOM 3104 N N . MET A 1 398 ? 29.161 1.642 27.007 1.00 71.38 398 MET A N 1
ATOM 3105 C CA . MET A 1 398 ? 27.785 1.282 27.341 1.00 71.38 398 MET A CA 1
ATOM 3106 C C . MET A 1 398 ? 27.302 0.110 26.510 1.00 71.38 398 MET A C 1
ATOM 3108 O O . MET A 1 398 ? 26.777 -0.842 27.070 1.00 71.38 398 MET A O 1
ATOM 3112 N N . VAL A 1 399 ? 27.583 0.121 25.211 1.00 71.06 399 VAL A N 1
ATOM 3113 C CA . VAL A 1 399 ? 27.328 -1.009 24.309 1.00 71.06 399 VAL A CA 1
ATOM 3114 C C . VAL A 1 399 ? 28.029 -2.278 24.824 1.00 71.06 399 VAL A C 1
ATOM 3116 O O . VAL A 1 399 ? 27.415 -3.336 24.928 1.00 71.06 399 VAL A O 1
ATOM 3119 N N . ALA A 1 400 ? 29.279 -2.165 25.285 1.00 70.38 400 ALA A N 1
ATOM 3120 C CA . ALA A 1 400 ? 30.012 -3.276 25.900 1.00 70.38 400 ALA A CA 1
ATOM 3121 C C . ALA A 1 400 ? 29.429 -3.739 27.248 1.00 70.38 400 ALA A C 1
ATOM 3123 O O . ALA A 1 400 ? 29.588 -4.896 27.636 1.00 70.38 400 ALA A O 1
ATOM 3124 N N . ARG A 1 401 ? 28.786 -2.841 27.999 1.00 71.75 401 ARG A N 1
ATOM 3125 C CA . ARG A 1 401 ? 28.104 -3.181 29.251 1.00 71.75 401 ARG A CA 1
ATOM 3126 C C . ARG A 1 401 ? 26.766 -3.872 28.981 1.00 71.75 401 ARG A C 1
ATOM 3128 O O . ARG A 1 401 ? 26.523 -4.902 29.591 1.00 71.75 401 ARG A O 1
ATOM 3135 N N . ILE A 1 402 ? 25.987 -3.370 28.026 1.00 70.00 402 ILE A N 1
ATOM 3136 C CA . ILE A 1 402 ? 24.757 -3.995 27.528 1.00 70.00 402 ILE A CA 1
ATOM 3137 C C . ILE A 1 402 ? 25.042 -5.430 27.075 1.00 70.00 402 ILE A C 1
ATOM 3139 O O . ILE A 1 402 ? 24.360 -6.347 27.510 1.00 70.00 402 ILE A O 1
ATOM 3143 N N . ALA A 1 403 ? 26.109 -5.644 26.295 1.00 67.88 403 ALA A N 1
ATOM 3144 C CA . ALA A 1 403 ? 26.519 -6.983 25.866 1.00 67.88 403 ALA A CA 1
ATOM 3145 C C . ALA A 1 403 ? 26.752 -7.943 27.041 1.00 67.88 403 ALA A C 1
ATOM 3147 O O . ALA A 1 403 ? 26.236 -9.055 27.034 1.00 67.88 403 ALA A O 1
ATOM 3148 N N . ARG A 1 404 ? 27.507 -7.504 28.060 1.00 68.75 404 ARG A N 1
ATOM 3149 C CA . ARG A 1 404 ? 27.787 -8.316 29.255 1.00 68.75 404 ARG A CA 1
ATOM 3150 C C . ARG A 1 404 ? 26.530 -8.602 30.067 1.00 68.75 404 ARG A C 1
ATOM 3152 O O . ARG A 1 404 ? 26.384 -9.699 30.598 1.00 68.75 404 ARG A O 1
ATOM 3159 N N . ASP A 1 405 ? 25.644 -7.624 30.190 1.00 67.31 405 ASP A N 1
ATOM 3160 C CA . ASP A 1 405 ? 24.429 -7.776 30.983 1.00 67.31 405 ASP A CA 1
ATOM 3161 C C . ASP A 1 405 ? 23.406 -8.683 30.266 1.00 67.31 405 ASP A C 1
ATOM 3163 O O . ASP A 1 405 ? 22.720 -9.453 30.934 1.00 67.31 405 ASP A O 1
ATOM 3167 N N . ILE A 1 406 ? 23.378 -8.681 28.925 1.00 65.81 406 ILE A N 1
ATOM 3168 C CA . ILE A 1 406 ? 22.650 -9.672 28.109 1.00 65.81 406 ILE A CA 1
ATOM 3169 C C . ILE A 1 406 ? 23.275 -11.067 28.276 1.00 65.81 406 ILE A C 1
ATOM 3171 O O . ILE A 1 406 ? 22.566 -12.029 28.556 1.00 65.81 406 ILE A O 1
ATOM 3175 N N . GLU A 1 407 ? 24.600 -11.189 28.143 1.00 64.50 407 GLU A N 1
ATOM 3176 C CA . GLU A 1 407 ? 25.327 -12.471 28.214 1.00 64.50 407 GLU A CA 1
ATOM 3177 C C . GLU A 1 407 ? 25.182 -13.160 29.579 1.00 64.50 407 GLU A C 1
ATOM 3179 O O . GLU A 1 407 ? 25.089 -14.382 29.669 1.00 64.50 407 GLU A O 1
ATOM 3184 N N . THR A 1 408 ? 25.135 -12.371 30.651 1.00 60.44 408 THR A N 1
ATOM 3185 C CA . THR A 1 408 ? 24.958 -12.871 32.022 1.00 60.44 408 THR A CA 1
ATOM 3186 C C . THR A 1 408 ? 23.491 -13.035 32.425 1.00 60.44 408 THR A C 1
ATOM 3188 O O . THR A 1 408 ? 23.219 -13.476 33.541 1.00 60.44 408 THR A O 1
ATOM 3191 N N . GLY A 1 409 ? 22.543 -12.673 31.549 1.00 58.47 409 GLY A N 1
ATOM 3192 C CA . GLY A 1 409 ? 21.110 -12.645 31.855 1.00 58.47 409 GLY A CA 1
ATOM 3193 C C . GLY A 1 409 ? 20.729 -11.627 32.939 1.00 58.47 409 GLY A C 1
ATOM 3194 O O . GLY A 1 409 ? 19.637 -11.698 33.497 1.00 58.47 409 GLY A O 1
ATOM 3195 N N . ALA A 1 410 ? 21.628 -10.694 33.267 1.00 53.75 410 ALA A N 1
ATOM 3196 C CA . ALA A 1 410 ? 21.426 -9.652 34.270 1.00 53.75 410 ALA A CA 1
ATOM 3197 C C . ALA A 1 410 ? 20.509 -8.520 33.774 1.00 53.75 410 ALA A C 1
ATOM 3199 O O . ALA A 1 410 ? 20.024 -7.716 34.570 1.00 53.75 410 ALA A O 1
ATOM 3200 N N . THR A 1 411 ? 20.286 -8.427 32.463 1.00 56.03 411 THR A N 1
ATOM 3201 C CA . THR A 1 411 ? 19.334 -7.510 31.830 1.00 56.03 411 THR A CA 1
ATOM 3202 C C . THR A 1 411 ? 18.589 -8.246 30.727 1.00 56.03 411 THR A C 1
ATOM 3204 O O . THR A 1 411 ? 19.203 -8.822 29.833 1.00 56.03 411 THR A O 1
ATOM 3207 N N . LEU A 1 412 ? 17.261 -8.205 30.794 1.00 55.50 412 LEU A N 1
ATOM 3208 C CA . LEU A 1 412 ? 16.370 -8.597 29.711 1.00 55.50 412 LEU A CA 1
ATOM 3209 C C . LEU A 1 412 ? 15.637 -7.325 29.301 1.00 55.50 412 LEU A C 1
ATOM 3211 O O . LEU A 1 412 ? 14.926 -6.743 30.121 1.00 55.50 412 LEU A O 1
ATOM 3215 N N . PHE A 1 413 ? 15.873 -6.864 28.075 1.00 58.09 413 PHE A N 1
ATOM 3216 C CA . PHE A 1 413 ? 15.085 -5.772 27.518 1.00 58.09 413 PHE A CA 1
ATOM 3217 C C . PHE A 1 413 ? 13.652 -6.260 27.312 1.00 58.09 413 PHE A C 1
ATOM 3219 O O . PHE A 1 413 ? 13.431 -7.436 27.016 1.00 58.09 413 PHE A O 1
ATOM 3226 N N . GLU A 1 414 ? 12.681 -5.369 27.492 1.00 53.28 414 GLU A N 1
ATOM 3227 C CA . GLU A 1 414 ? 11.277 -5.702 27.233 1.00 53.28 414 GLU A CA 1
ATOM 3228 C C . GLU A 1 414 ? 11.053 -5.975 25.735 1.00 53.28 414 GLU A C 1
ATOM 3230 O O . GLU A 1 414 ? 10.261 -6.854 25.398 1.00 53.28 414 GLU A O 1
ATOM 3235 N N . ASP A 1 415 ? 11.818 -5.310 24.855 1.00 58.66 415 ASP A N 1
ATOM 3236 C CA . ASP A 1 415 ? 11.821 -5.513 23.402 1.00 58.66 415 ASP A CA 1
ATOM 3237 C C . ASP A 1 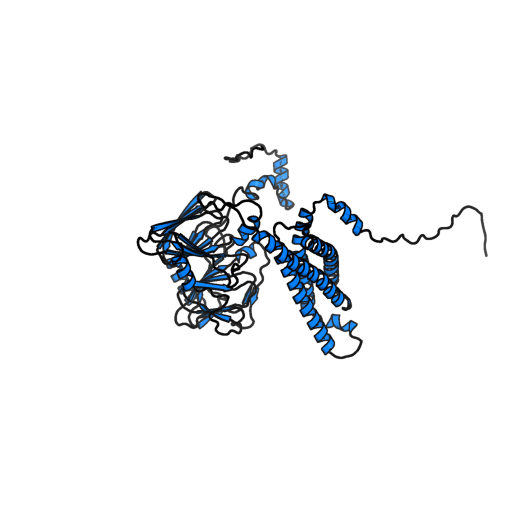415 ? 13.211 -5.933 22.884 1.00 58.66 415 ASP A C 1
ATOM 3239 O O . ASP A 1 415 ? 13.982 -5.164 22.301 1.00 58.66 415 ASP A O 1
ATOM 3243 N N . MET A 1 416 ? 13.554 -7.202 23.114 1.00 62.41 416 MET A N 1
ATOM 3244 C CA . MET A 1 416 ? 14.809 -7.780 22.622 1.00 62.41 416 MET A CA 1
ATOM 3245 C C . MET A 1 416 ? 14.915 -7.768 21.088 1.00 62.41 416 MET A C 1
ATOM 3247 O O . MET A 1 416 ? 16.032 -7.751 20.577 1.00 62.41 416 MET A O 1
ATOM 3251 N N . GLU A 1 417 ? 13.794 -7.759 20.360 1.00 60.16 417 GLU A N 1
ATOM 3252 C CA . GLU A 1 417 ? 13.758 -7.814 18.893 1.00 60.16 417 GLU A CA 1
ATOM 3253 C C . GLU A 1 417 ? 14.088 -6.448 18.271 1.00 60.16 417 GLU A C 1
ATOM 3255 O O . GLU A 1 417 ? 14.878 -6.370 17.328 1.00 60.16 417 GLU A O 1
ATOM 3260 N N . ALA A 1 418 ? 13.582 -5.349 18.842 1.00 58.72 418 ALA A N 1
ATOM 3261 C CA . ALA A 1 418 ? 13.994 -3.999 18.463 1.00 58.72 418 ALA A CA 1
ATOM 3262 C C . ALA A 1 418 ? 15.468 -3.744 18.796 1.00 58.72 418 ALA A C 1
ATOM 3264 O O . ALA A 1 418 ? 16.210 -3.211 17.966 1.00 58.72 418 ALA A O 1
ATOM 3265 N N . VAL A 1 419 ? 15.920 -4.182 19.976 1.00 60.62 419 VAL A N 1
ATOM 3266 C CA . VAL A 1 419 ? 17.332 -4.105 20.369 1.00 60.62 419 VAL A CA 1
ATOM 3267 C C . VAL A 1 419 ? 18.199 -4.906 19.390 1.00 60.62 419 VAL A C 1
ATOM 3269 O O . VAL A 1 419 ? 19.197 -4.382 18.894 1.00 60.62 419 VAL A O 1
ATOM 3272 N N . GLU A 1 420 ? 17.791 -6.121 19.020 1.00 64.75 420 GLU A N 1
ATOM 3273 C CA . GLU A 1 420 ? 18.460 -6.948 18.009 1.00 64.75 420 GLU A CA 1
ATOM 3274 C C . GLU A 1 420 ? 18.488 -6.287 16.626 1.00 64.75 420 GLU A C 1
ATOM 3276 O O . GLU A 1 420 ? 19.550 -6.218 16.008 1.00 64.75 420 GLU A O 1
ATOM 3281 N N . SER A 1 421 ? 17.379 -5.708 16.173 1.00 63.22 421 SER A N 1
ATOM 3282 C CA . SER A 1 421 ? 17.288 -4.986 14.900 1.00 63.22 421 SER A CA 1
ATOM 3283 C C . SER A 1 421 ? 18.193 -3.747 14.855 1.00 63.22 421 SER A C 1
ATOM 3285 O O . SER A 1 421 ? 18.928 -3.541 13.882 1.00 63.22 421 SER A O 1
ATOM 3287 N N . CYS A 1 422 ? 18.228 -2.950 15.929 1.00 64.19 422 CYS A N 1
ATOM 3288 C CA . CYS A 1 422 ? 19.143 -1.815 16.063 1.00 64.19 422 CYS A CA 1
ATOM 3289 C C . CYS A 1 422 ? 20.607 -2.270 16.035 1.00 64.19 422 CYS A C 1
ATOM 3291 O O . CYS A 1 422 ? 21.445 -1.664 15.364 1.00 64.19 422 CYS A O 1
ATOM 3293 N N . ILE A 1 423 ? 20.926 -3.358 16.734 1.00 65.19 423 ILE A N 1
ATOM 3294 C CA . ILE A 1 423 ? 22.280 -3.908 16.791 1.00 65.19 423 ILE A CA 1
ATOM 3295 C C . ILE A 1 423 ? 22.698 -4.461 15.414 1.00 65.19 423 ILE A C 1
ATOM 3297 O O . ILE A 1 423 ? 23.793 -4.148 14.944 1.00 65.19 423 ILE A O 1
ATOM 3301 N N . LEU A 1 424 ? 21.844 -5.225 14.729 1.00 63.81 424 LEU A N 1
ATOM 3302 C CA . LEU A 1 424 ? 22.113 -5.748 13.384 1.00 63.81 424 LEU A CA 1
ATOM 3303 C C . LEU A 1 424 ? 22.277 -4.619 12.358 1.00 63.81 424 LEU A C 1
ATOM 3305 O O . LEU A 1 424 ? 23.199 -4.652 11.543 1.00 63.81 424 LEU A O 1
ATOM 3309 N N . SER A 1 425 ? 21.457 -3.573 12.451 1.00 64.50 425 SER A N 1
ATOM 3310 C CA . SER A 1 425 ? 21.576 -2.382 11.601 1.00 64.50 425 SER A CA 1
ATOM 3311 C C . SER A 1 425 ? 22.914 -1.667 11.819 1.00 64.50 425 SER A C 1
ATOM 3313 O O . SER A 1 425 ? 23.602 -1.325 10.857 1.00 64.50 425 SER A O 1
ATOM 3315 N N . CYS A 1 426 ? 23.350 -1.511 13.073 1.00 65.69 426 CYS A N 1
ATOM 3316 C CA . CYS A 1 426 ? 24.673 -0.968 13.393 1.00 65.69 426 CYS A CA 1
ATOM 3317 C C . CYS A 1 426 ? 25.814 -1.835 12.849 1.00 65.69 426 CYS A C 1
ATOM 3319 O O . CYS A 1 426 ? 26.804 -1.304 12.346 1.00 65.69 426 CYS A O 1
ATOM 3321 N N . GLN A 1 427 ? 25.694 -3.162 12.924 1.00 66.25 427 GLN A N 1
ATOM 3322 C CA . GLN A 1 427 ? 26.685 -4.058 12.330 1.00 66.25 427 GLN A CA 1
ATOM 3323 C C . GLN A 1 427 ? 26.779 -3.914 10.818 1.00 66.25 427 GLN A C 1
ATOM 3325 O O . GLN A 1 427 ? 27.891 -3.907 10.288 1.00 66.25 427 GLN A O 1
ATOM 3330 N N . GLN A 1 428 ? 25.640 -3.792 10.137 1.00 65.75 428 GLN A N 1
ATOM 3331 C CA . GLN A 1 428 ? 25.610 -3.611 8.692 1.00 65.75 428 GLN A CA 1
ATOM 3332 C C . GLN A 1 428 ? 26.307 -2.305 8.300 1.00 65.75 428 GLN A C 1
ATOM 3334 O O . GLN A 1 428 ? 27.214 -2.329 7.472 1.00 65.75 428 GLN A O 1
ATOM 3339 N N . VAL A 1 429 ? 25.989 -1.197 8.981 1.00 67.06 429 VAL A N 1
ATOM 3340 C CA . VAL A 1 429 ? 26.651 0.101 8.759 1.00 67.06 429 VAL A CA 1
ATOM 3341 C C . VAL A 1 429 ? 28.167 -0.000 8.967 1.00 67.06 429 VAL A C 1
ATOM 3343 O O . VAL A 1 429 ? 28.933 0.506 8.150 1.00 67.06 429 VAL A O 1
ATOM 3346 N N . ILE A 1 430 ? 28.624 -0.700 10.011 1.00 65.56 430 ILE A N 1
ATOM 3347 C CA . ILE A 1 430 ? 30.057 -0.927 10.270 1.00 65.56 430 ILE A CA 1
ATOM 3348 C C . ILE A 1 430 ? 30.709 -1.772 9.173 1.00 65.56 430 ILE A C 1
ATOM 3350 O O . ILE A 1 430 ? 31.836 -1.483 8.772 1.00 65.56 430 ILE A O 1
ATOM 3354 N N . SER A 1 431 ? 30.033 -2.824 8.709 1.00 65.56 431 SER A N 1
ATOM 3355 C CA . SER A 1 431 ? 30.536 -3.702 7.651 1.00 65.56 431 SER A CA 1
ATOM 3356 C C . SER A 1 431 ? 30.669 -2.953 6.326 1.00 65.56 431 SER A C 1
ATOM 3358 O O . SER A 1 431 ? 31.708 -3.040 5.667 1.00 65.56 431 SER A O 1
ATOM 3360 N N . ASP A 1 432 ? 29.656 -2.166 5.968 1.00 66.06 432 ASP A N 1
ATOM 3361 C CA . ASP A 1 432 ? 29.643 -1.342 4.759 1.00 66.06 432 ASP A CA 1
ATOM 3362 C C . ASP A 1 432 ? 30.749 -0.282 4.799 1.00 66.06 432 ASP A C 1
ATOM 3364 O O . ASP A 1 432 ? 31.465 -0.080 3.817 1.00 66.06 432 ASP A O 1
ATOM 3368 N N . GLU A 1 433 ? 30.937 0.368 5.951 1.00 66.12 433 GLU A N 1
ATOM 3369 C CA . GLU A 1 433 ? 32.007 1.344 6.159 1.00 66.12 433 GLU A CA 1
ATOM 3370 C C . GLU A 1 433 ? 33.397 0.713 6.104 1.00 66.12 433 GLU A C 1
ATOM 3372 O O . GLU A 1 433 ? 34.296 1.241 5.448 1.00 66.12 433 GLU A O 1
ATOM 3377 N N . ALA A 1 434 ? 33.583 -0.444 6.741 1.00 63.75 434 ALA A N 1
ATOM 3378 C CA . ALA A 1 434 ? 34.859 -1.148 6.727 1.00 63.75 434 ALA A CA 1
ATOM 3379 C C . ALA A 1 434 ? 35.221 -1.618 5.313 1.00 63.75 434 ALA A C 1
ATOM 3381 O O . ALA A 1 434 ? 36.390 -1.573 4.934 1.00 63.75 434 ALA A O 1
ATOM 3382 N N . THR A 1 435 ? 34.227 -2.046 4.533 1.00 65.06 435 THR A N 1
ATOM 3383 C CA . THR A 1 435 ? 34.401 -2.456 3.134 1.00 65.06 435 THR A CA 1
ATOM 3384 C C . THR A 1 435 ? 34.824 -1.259 2.287 1.00 65.06 435 THR A C 1
ATOM 3386 O O . THR A 1 435 ? 35.873 -1.306 1.653 1.00 65.06 435 THR A O 1
ATOM 3389 N N . MET A 1 436 ? 34.104 -0.139 2.394 1.00 64.56 436 MET A N 1
ATOM 3390 C CA . MET A 1 436 ? 34.418 1.093 1.666 1.00 64.56 436 MET A CA 1
ATOM 3391 C C . MET A 1 436 ? 35.810 1.649 2.007 1.00 64.56 436 MET A C 1
ATOM 3393 O O . MET A 1 436 ? 36.550 2.059 1.114 1.00 64.56 436 MET A O 1
ATOM 3397 N N . MET A 1 437 ? 36.205 1.632 3.284 1.00 62.09 437 MET A N 1
ATOM 3398 C CA . MET A 1 437 ? 37.550 2.051 3.686 1.00 62.09 437 MET A CA 1
ATOM 3399 C C . MET A 1 437 ? 38.644 1.093 3.197 1.00 62.09 437 MET A C 1
ATOM 3401 O O . MET A 1 437 ? 39.711 1.553 2.797 1.00 62.09 437 MET A O 1
ATOM 3405 N N . ASN A 1 438 ? 38.407 -0.224 3.205 1.00 63.66 438 ASN A N 1
ATOM 3406 C CA . ASN A 1 438 ? 39.366 -1.183 2.649 1.00 63.66 438 ASN A CA 1
ATOM 3407 C C . ASN A 1 438 ? 39.519 -0.998 1.137 1.00 63.66 438 ASN A C 1
ATOM 3409 O O . ASN A 1 438 ? 40.644 -1.018 0.646 1.00 63.66 438 ASN A O 1
ATOM 3413 N N . ASP A 1 439 ? 38.426 -0.756 0.414 1.00 61.44 439 ASP A N 1
ATOM 3414 C CA . ASP A 1 439 ? 38.461 -0.475 -1.022 1.00 61.44 439 ASP A CA 1
ATOM 3415 C C . ASP A 1 439 ? 39.275 0.790 -1.320 1.00 61.44 439 ASP A C 1
ATOM 3417 O O . ASP A 1 439 ? 40.098 0.800 -2.237 1.00 61.44 439 ASP A O 1
ATOM 3421 N N . LEU A 1 440 ? 39.121 1.837 -0.502 1.00 60.97 440 LEU A N 1
ATOM 3422 C CA . LEU A 1 440 ? 39.929 3.056 -0.582 1.00 60.97 440 LEU A CA 1
ATOM 3423 C C . LEU A 1 440 ? 41.416 2.788 -0.313 1.00 60.97 440 LEU A C 1
ATOM 3425 O O . LEU A 1 440 ? 42.264 3.266 -1.067 1.00 60.97 440 LEU A O 1
ATOM 3429 N N . ILE A 1 441 ? 41.749 2.003 0.716 1.00 60.25 441 ILE A N 1
ATOM 3430 C CA . ILE A 1 441 ? 43.139 1.622 1.024 1.00 60.25 441 ILE A CA 1
ATOM 3431 C C . ILE A 1 441 ? 43.747 0.823 -0.135 1.00 60.25 441 ILE A C 1
ATOM 3433 O O . ILE A 1 441 ? 44.847 1.139 -0.583 1.00 60.25 441 ILE A O 1
ATOM 3437 N N . VAL A 1 442 ? 43.017 -0.154 -0.677 1.00 61.28 442 VAL A N 1
ATOM 3438 C CA . VAL A 1 442 ? 43.457 -0.972 -1.818 1.00 61.28 442 VAL A CA 1
ATOM 3439 C C . VAL A 1 442 ? 43.677 -0.113 -3.063 1.00 61.28 442 VAL A C 1
ATOM 3441 O O . VAL A 1 442 ? 44.679 -0.292 -3.757 1.00 61.28 442 VAL A O 1
ATOM 3444 N N . GLN A 1 443 ? 42.792 0.850 -3.338 1.00 57.84 443 GLN A N 1
ATOM 3445 C CA . GLN A 1 443 ? 42.965 1.804 -4.438 1.00 57.84 443 GLN A CA 1
ATOM 3446 C C . GLN A 1 443 ? 44.211 2.678 -4.241 1.00 57.84 443 GLN A C 1
ATOM 3448 O O . GLN A 1 443 ? 44.988 2.866 -5.178 1.00 57.84 443 GLN A O 1
ATOM 3453 N N . ILE A 1 444 ? 44.452 3.164 -3.022 1.00 55.38 444 ILE A N 1
ATOM 3454 C CA . ILE A 1 444 ? 45.637 3.963 -2.685 1.00 55.38 444 ILE A CA 1
ATOM 3455 C C . ILE A 1 444 ? 46.921 3.129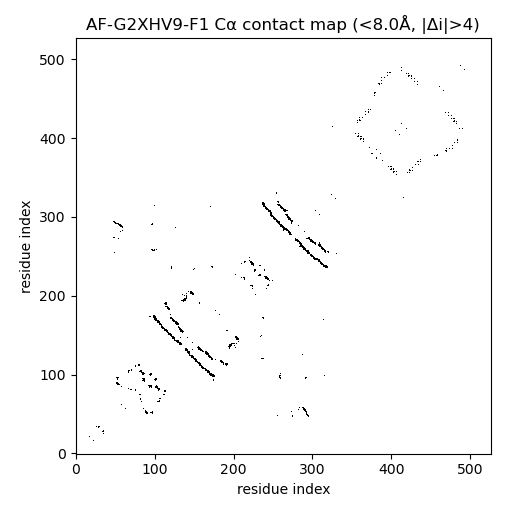 -2.855 1.00 55.38 444 ILE A C 1
ATOM 3457 O O . ILE A 1 444 ? 47.858 3.577 -3.523 1.00 55.38 444 ILE A O 1
ATOM 3461 N N . ASP A 1 445 ? 46.951 1.894 -2.350 1.00 53.50 445 ASP A N 1
ATOM 3462 C CA . ASP A 1 445 ? 48.106 0.987 -2.429 1.00 53.50 445 ASP A CA 1
ATOM 3463 C C . ASP A 1 445 ? 48.398 0.498 -3.857 1.00 53.50 445 ASP A C 1
ATOM 3465 O O . ASP A 1 445 ? 49.563 0.356 -4.257 1.00 53.50 445 ASP A O 1
ATOM 3469 N N . ALA A 1 446 ? 47.357 0.306 -4.674 1.00 56.78 446 ALA A N 1
ATOM 3470 C CA . ALA A 1 446 ? 47.485 -0.023 -6.093 1.00 56.78 446 ALA A CA 1
ATOM 3471 C C . ALA A 1 446 ? 48.191 1.085 -6.900 1.00 56.78 446 ALA A C 1
ATOM 3473 O O . ALA A 1 446 ? 48.762 0.809 -7.957 1.00 56.78 446 ALA A O 1
ATOM 3474 N N . THR A 1 447 ? 48.245 2.317 -6.379 1.00 57.19 447 THR A N 1
ATOM 3475 C CA . THR A 1 447 ? 48.836 3.483 -7.061 1.00 57.19 447 THR A CA 1
ATOM 3476 C C . THR A 1 447 ? 50.374 3.572 -6.938 1.00 57.19 447 THR A C 1
ATOM 3478 O O . THR A 1 447 ? 50.970 4.566 -7.346 1.00 57.19 447 THR A O 1
ATOM 3481 N N . LYS A 1 448 ? 51.049 2.546 -6.384 1.00 50.47 448 LYS A N 1
ATOM 3482 C CA . LYS A 1 448 ? 52.519 2.333 -6.308 1.00 50.47 448 LYS A CA 1
ATOM 3483 C C . LYS A 1 448 ? 53.424 3.526 -6.693 1.00 50.47 448 LYS A C 1
ATOM 3485 O O . LYS A 1 448 ? 54.132 3.490 -7.700 1.00 50.47 448 LYS A O 1
ATOM 3490 N N . ARG A 1 449 ? 53.560 4.516 -5.802 1.00 46.78 449 ARG A N 1
ATOM 3491 C CA . ARG A 1 449 ? 54.819 5.268 -5.634 1.00 46.78 449 ARG A CA 1
ATOM 3492 C C . ARG A 1 449 ? 55.112 5.512 -4.158 1.00 46.78 449 ARG A C 1
ATOM 3494 O O . ARG A 1 449 ? 54.310 6.037 -3.397 1.00 46.78 449 ARG A O 1
ATOM 3501 N N . ALA A 1 450 ? 56.301 5.063 -3.779 1.00 44.09 450 ALA A N 1
ATOM 3502 C CA . ALA A 1 450 ? 56.770 4.862 -2.423 1.00 44.09 450 ALA A CA 1
ATOM 3503 C C . ALA A 1 450 ? 56.695 6.099 -1.505 1.00 44.09 450 ALA A C 1
ATOM 3505 O O . ALA A 1 450 ? 57.119 7.199 -1.855 1.00 44.09 450 ALA A O 1
ATOM 3506 N N . ARG A 1 451 ? 56.277 5.839 -0.260 1.00 45.44 451 ARG A N 1
ATOM 3507 C CA . ARG A 1 451 ? 56.709 6.498 0.992 1.00 45.44 451 ARG A CA 1
ATOM 3508 C C . ARG A 1 451 ? 56.516 8.014 1.168 1.00 45.44 451 ARG A C 1
ATOM 3510 O O . ARG A 1 451 ? 56.936 8.532 2.198 1.00 45.44 451 ARG A O 1
ATOM 3517 N N . ARG A 1 452 ? 55.792 8.713 0.289 1.00 47.19 452 ARG A N 1
ATOM 3518 C CA . ARG A 1 452 ? 55.244 10.067 0.567 1.00 47.19 452 ARG A CA 1
ATOM 3519 C C . ARG A 1 452 ? 53.711 10.087 0.662 1.00 47.19 452 ARG A C 1
ATOM 3521 O O . ARG A 1 452 ? 53.070 11.087 0.376 1.00 47.19 452 ARG A O 1
ATOM 3528 N N . VAL A 1 453 ? 53.126 8.958 1.059 1.00 48.25 453 VAL A N 1
ATOM 3529 C CA . VAL A 1 453 ? 51.684 8.660 0.952 1.00 48.25 453 VAL A CA 1
ATOM 3530 C C . VAL A 1 453 ? 50.806 9.437 1.950 1.00 48.25 453 VAL A C 1
ATOM 3532 O O . VAL A 1 453 ? 49.598 9.507 1.771 1.00 48.25 453 VAL A O 1
ATOM 3535 N N . ARG A 1 454 ? 51.374 10.122 2.951 1.00 46.03 454 ARG A N 1
ATOM 3536 C CA . ARG A 1 454 ? 50.563 10.850 3.945 1.00 46.03 454 ARG A CA 1
ATOM 3537 C C . ARG A 1 454 ? 49.949 12.166 3.455 1.00 46.03 454 ARG A C 1
ATOM 3539 O O . ARG A 1 454 ? 48.970 12.600 4.041 1.00 46.03 454 ARG A O 1
ATOM 3546 N N . ASP A 1 455 ? 50.455 12.770 2.383 1.00 42.31 455 ASP A N 1
ATOM 3547 C CA . ASP A 1 455 ? 49.924 14.053 1.886 1.00 42.31 455 ASP A CA 1
ATOM 3548 C C . ASP A 1 455 ? 48.848 13.886 0.795 1.00 42.31 455 ASP A C 1
ATOM 3550 O O . ASP A 1 455 ? 48.139 14.836 0.476 1.00 42.31 455 ASP A O 1
ATOM 3554 N N . PHE A 1 456 ? 48.690 12.680 0.233 1.00 45.72 456 PHE A N 1
ATOM 3555 C CA . PHE A 1 456 ? 47.822 12.445 -0.930 1.00 45.72 456 PHE A CA 1
ATOM 3556 C C . PHE A 1 456 ? 46.405 11.967 -0.573 1.00 45.72 456 PHE A C 1
ATOM 3558 O O . PHE A 1 456 ? 45.487 12.139 -1.371 1.00 45.72 456 PHE A O 1
ATOM 3565 N N . VAL A 1 457 ? 46.187 11.429 0.634 1.00 47.22 457 VAL A N 1
ATOM 3566 C CA . VAL A 1 457 ? 44.858 10.946 1.071 1.00 47.22 457 VAL A CA 1
ATOM 3567 C C . VAL A 1 457 ? 43.833 12.088 1.113 1.00 47.22 457 VAL A C 1
ATOM 3569 O O . VAL A 1 457 ? 42.685 11.911 0.713 1.00 47.22 457 VAL A O 1
ATOM 3572 N N . ARG A 1 458 ? 44.279 13.303 1.460 1.00 43.19 458 ARG A N 1
ATOM 3573 C CA . ARG A 1 458 ? 43.462 14.524 1.416 1.00 43.19 458 ARG A CA 1
ATOM 3574 C C . ARG A 1 458 ? 43.044 14.935 -0.004 1.00 43.19 458 ARG A C 1
ATOM 3576 O O . ARG A 1 458 ? 42.015 15.575 -0.166 1.00 43.19 458 ARG A O 1
ATOM 3583 N N . VAL A 1 459 ? 43.836 14.593 -1.025 1.00 48.78 459 VAL A N 1
ATOM 3584 C CA . VAL A 1 459 ? 43.585 14.976 -2.430 1.00 48.78 459 VAL A CA 1
ATOM 3585 C C . VAL A 1 459 ? 42.700 13.947 -3.149 1.00 48.78 459 VAL A C 1
ATOM 3587 O O . VAL A 1 459 ? 42.005 14.300 -4.098 1.00 48.78 459 VAL A O 1
ATOM 3590 N N . ALA A 1 460 ? 42.693 12.688 -2.695 1.00 50.25 460 ALA A N 1
ATOM 3591 C CA . ALA A 1 460 ? 41.945 11.597 -3.326 1.00 50.25 460 ALA A CA 1
ATOM 3592 C C . ALA A 1 460 ? 40.523 11.395 -2.769 1.00 50.25 460 ALA A C 1
ATOM 3594 O O . ALA A 1 460 ? 39.646 10.933 -3.502 1.00 50.25 460 ALA A O 1
ATOM 3595 N N . LEU A 1 461 ? 40.264 11.751 -1.504 1.00 59.25 461 LEU A N 1
ATOM 3596 C CA . LEU A 1 461 ? 38.914 11.695 -0.941 1.00 59.25 461 LEU A CA 1
ATOM 3597 C C . LEU A 1 461 ? 38.108 12.895 -1.427 1.00 59.25 461 LEU A C 1
ATOM 3599 O O . LEU A 1 461 ? 38.198 14.003 -0.900 1.00 59.25 461 LEU A O 1
ATOM 3603 N N . LYS A 1 462 ? 37.316 12.661 -2.473 1.00 64.19 462 LYS A N 1
ATOM 3604 C CA . LYS A 1 462 ? 36.355 13.647 -2.954 1.00 64.19 462 LYS A CA 1
ATOM 3605 C C . LYS A 1 462 ? 35.364 13.993 -1.835 1.00 64.19 462 LYS A C 1
ATOM 3607 O O . LYS A 1 462 ? 35.024 13.156 -0.999 1.00 64.19 462 LYS A O 1
ATOM 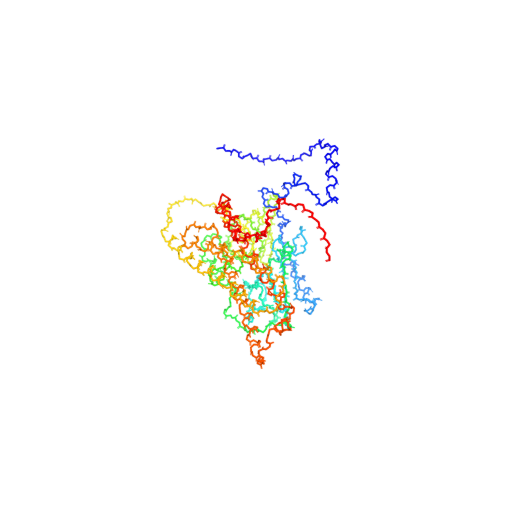3612 N N . ARG A 1 463 ? 34.885 15.237 -1.837 1.00 67.06 463 ARG A N 1
ATOM 3613 C CA . ARG A 1 463 ? 33.957 15.777 -0.832 1.00 67.06 463 ARG A CA 1
ATOM 3614 C C . ARG A 1 463 ? 32.719 14.889 -0.615 1.00 67.06 463 ARG A C 1
ATOM 3616 O O . ARG A 1 463 ? 32.320 14.689 0.523 1.00 67.06 463 ARG A O 1
ATOM 3623 N N . ASP A 1 464 ? 32.188 14.284 -1.674 1.00 66.50 464 ASP A N 1
ATOM 3624 C CA . ASP A 1 464 ? 31.051 13.352 -1.633 1.00 66.50 464 ASP A CA 1
ATOM 3625 C C . ASP A 1 464 ? 31.357 12.035 -0.897 1.00 66.50 464 ASP A C 1
ATOM 3627 O O . ASP A 1 464 ? 30.462 11.384 -0.363 1.00 66.50 464 ASP A O 1
ATOM 3631 N N . VAL A 1 465 ? 32.619 11.602 -0.857 1.00 68.69 465 VAL A N 1
ATOM 3632 C CA . VAL A 1 465 ? 33.041 10.428 -0.078 1.00 68.69 465 VAL A CA 1
ATOM 3633 C C . VAL A 1 465 ? 33.091 10.779 1.410 1.00 68.69 465 VAL A C 1
ATOM 3635 O O . VAL A 1 465 ? 32.562 10.026 2.223 1.00 68.69 465 VAL A O 1
ATOM 3638 N N . LEU A 1 466 ? 33.648 11.943 1.758 1.00 71.38 466 LEU A N 1
ATOM 3639 C CA . LEU A 1 466 ? 33.694 12.434 3.141 1.00 71.38 466 LEU A CA 1
ATOM 3640 C C . LEU A 1 466 ? 32.286 12.657 3.714 1.00 71.38 466 LEU A C 1
ATOM 3642 O O . LEU A 1 466 ? 31.997 12.165 4.800 1.00 71.38 466 LEU A O 1
ATOM 3646 N N . GLU A 1 467 ? 31.395 13.299 2.953 1.00 74.06 467 GLU A N 1
ATOM 3647 C CA . GLU A 1 467 ? 29.995 13.522 3.349 1.00 74.06 467 GLU A CA 1
ATOM 3648 C C . GLU A 1 467 ? 29.232 12.196 3.548 1.00 74.06 467 GLU A C 1
ATOM 3650 O O . GLU A 1 467 ? 28.408 12.074 4.455 1.00 74.06 467 GLU A O 1
ATOM 3655 N N . ARG A 1 468 ? 29.529 11.159 2.748 1.00 74.50 468 ARG A N 1
ATOM 3656 C CA . ARG A 1 468 ? 28.944 9.818 2.934 1.00 74.50 468 ARG A CA 1
ATOM 3657 C C . ARG A 1 468 ? 29.428 9.131 4.210 1.00 74.50 468 ARG A C 1
ATOM 3659 O O . ARG A 1 468 ? 28.607 8.527 4.899 1.00 74.50 468 ARG A O 1
ATOM 3666 N N . HIS A 1 469 ? 30.722 9.215 4.518 1.00 73.06 469 HIS A N 1
ATOM 3667 C CA . HIS A 1 469 ? 31.277 8.678 5.764 1.00 73.06 469 HIS A CA 1
ATOM 3668 C C . HIS A 1 469 ? 30.680 9.384 6.987 1.00 73.06 469 HIS A C 1
ATOM 3670 O O . HIS A 1 469 ? 30.228 8.727 7.922 1.00 73.06 469 HIS A O 1
ATOM 3676 N N . GLU A 1 470 ? 30.620 10.717 6.952 1.00 77.75 470 GLU A N 1
ATOM 3677 C CA . GLU A 1 470 ? 30.025 11.538 8.009 1.00 77.75 470 GLU A CA 1
ATOM 3678 C C . GLU A 1 470 ? 28.570 11.125 8.274 1.00 77.75 470 GLU A C 1
ATOM 3680 O O . GLU A 1 470 ? 28.236 10.713 9.386 1.00 77.75 470 GLU A O 1
ATOM 3685 N N . LYS A 1 471 ? 27.736 11.081 7.226 1.00 79.12 471 LYS A N 1
ATOM 3686 C CA . LYS A 1 471 ? 26.320 10.700 7.333 1.00 79.12 471 LYS A CA 1
ATOM 3687 C C . LYS A 1 471 ? 26.117 9.287 7.887 1.00 79.12 471 LYS A C 1
ATOM 3689 O O . LYS A 1 471 ? 25.175 9.042 8.636 1.00 79.12 471 LYS A O 1
ATOM 3694 N N . LYS A 1 472 ? 26.978 8.329 7.541 1.00 74.31 472 LYS A N 1
ATOM 3695 C CA . LYS A 1 472 ? 26.867 6.955 8.058 1.00 74.31 472 LYS A CA 1
ATOM 3696 C C . LYS A 1 472 ? 27.284 6.842 9.525 1.00 74.31 472 LYS A C 1
ATOM 3698 O O . LYS A 1 472 ? 26.630 6.123 10.280 1.00 74.31 472 LYS A O 1
ATOM 3703 N N . LEU A 1 473 ? 28.320 7.569 9.948 1.00 77.12 473 LEU A N 1
ATOM 3704 C CA . LEU A 1 473 ? 28.697 7.662 11.362 1.00 77.12 473 LEU A CA 1
ATOM 3705 C C . LEU A 1 473 ? 27.591 8.341 12.192 1.00 77.12 473 LEU A C 1
ATOM 3707 O O . LEU A 1 473 ? 27.305 7.897 13.304 1.00 77.12 473 LEU A O 1
ATOM 3711 N N . GLU A 1 474 ? 26.915 9.353 11.640 1.00 77.31 474 GLU A N 1
ATOM 3712 C CA . GLU A 1 474 ? 25.730 9.971 12.252 1.00 77.31 474 GLU A CA 1
ATOM 3713 C C . GLU A 1 474 ? 24.567 8.989 12.401 1.00 77.31 474 GLU A C 1
ATOM 3715 O O . GLU A 1 474 ? 24.009 8.865 13.492 1.00 77.31 474 GLU A O 1
ATOM 3720 N N . VAL A 1 475 ? 24.232 8.251 11.337 1.00 75.44 475 VAL A N 1
ATOM 3721 C CA . VAL A 1 475 ? 23.190 7.212 11.365 1.00 75.44 475 VAL A CA 1
ATOM 3722 C C . VAL A 1 475 ? 23.507 6.159 12.429 1.00 75.44 475 VAL A C 1
ATOM 3724 O O . VAL A 1 475 ? 22.629 5.782 13.200 1.00 75.44 475 VAL A O 1
ATOM 3727 N N . MET A 1 476 ? 24.766 5.733 12.550 1.00 72.62 476 MET A N 1
ATOM 3728 C CA . MET A 1 476 ? 25.173 4.783 13.588 1.00 72.62 476 MET A CA 1
ATOM 3729 C C . MET A 1 476 ? 24.938 5.330 15.004 1.00 72.62 476 MET A C 1
ATOM 3731 O O . MET A 1 476 ? 24.418 4.619 15.861 1.00 72.62 476 MET A O 1
ATOM 3735 N N . ILE A 1 477 ? 25.266 6.600 15.259 1.00 76.31 477 ILE A N 1
ATOM 3736 C CA . ILE A 1 477 ? 24.975 7.247 16.549 1.00 76.31 477 ILE A CA 1
ATOM 3737 C C . ILE A 1 477 ? 23.461 7.309 16.794 1.00 76.31 477 ILE A C 1
ATOM 3739 O O . ILE A 1 477 ? 23.011 7.004 17.898 1.00 76.31 477 ILE A O 1
ATOM 3743 N N . GLN A 1 478 ? 22.671 7.658 15.775 1.00 77.75 478 GLN A N 1
ATOM 3744 C CA . GLN A 1 478 ? 21.210 7.727 15.871 1.00 77.75 478 GLN A CA 1
ATOM 3745 C C . GLN A 1 478 ? 20.571 6.369 16.173 1.00 77.75 478 GLN A C 1
ATOM 3747 O O . GLN A 1 478 ? 19.609 6.326 16.930 1.00 77.75 478 GLN A O 1
ATOM 3752 N N . ILE A 1 479 ? 21.114 5.270 15.645 1.00 70.50 479 ILE A N 1
ATOM 3753 C CA . ILE A 1 479 ? 20.622 3.913 15.925 1.00 70.50 479 ILE A CA 1
ATOM 3754 C C . ILE A 1 479 ? 21.025 3.450 17.338 1.00 70.50 479 ILE A C 1
ATOM 3756 O O . ILE A 1 479 ? 20.254 2.762 18.005 1.00 70.50 479 ILE A O 1
ATOM 3760 N N . LEU A 1 480 ? 22.207 3.839 17.834 1.00 71.31 480 LEU A N 1
ATOM 3761 C CA . LEU A 1 480 ? 22.688 3.444 19.168 1.00 71.31 480 LEU A CA 1
ATOM 3762 C C . LEU A 1 480 ? 22.049 4.241 20.322 1.00 71.31 480 LEU A C 1
ATOM 3764 O O . LEU A 1 480 ? 21.991 3.750 21.451 1.00 71.31 480 LEU A O 1
ATOM 3768 N N . LEU A 1 481 ? 21.573 5.462 20.066 1.00 74.06 481 LEU A N 1
ATOM 3769 C CA . LEU A 1 481 ? 20.987 6.348 21.082 1.00 74.06 481 LEU A CA 1
ATOM 3770 C C . LEU A 1 481 ? 19.681 5.817 21.720 1.00 74.06 481 LEU A C 1
ATOM 3772 O O . LEU A 1 481 ? 19.556 5.905 22.945 1.00 74.06 481 LEU A O 1
ATOM 3776 N N . PRO A 1 482 ? 18.721 5.247 20.969 1.00 68.44 482 PRO A N 1
ATOM 3777 C CA . PRO A 1 482 ? 17.533 4.609 21.535 1.00 68.44 482 PRO A CA 1
ATOM 3778 C C . PRO A 1 482 ? 17.873 3.437 22.459 1.00 68.44 482 PRO A C 1
ATOM 3780 O O . PRO A 1 482 ? 17.404 3.410 23.596 1.00 68.44 482 PRO A O 1
ATOM 3783 N N . VAL A 1 483 ? 18.776 2.548 22.022 1.00 65.56 483 VAL A N 1
ATOM 3784 C CA . VAL A 1 483 ? 19.254 1.396 22.812 1.00 65.56 483 VAL A CA 1
ATOM 3785 C C . VAL A 1 483 ? 19.887 1.865 24.127 1.00 65.56 483 VAL A C 1
ATOM 3787 O O . VAL A 1 483 ? 19.665 1.290 25.193 1.00 65.56 483 VAL A O 1
ATOM 3790 N N . HIS A 1 484 ? 20.641 2.966 24.075 1.00 66.31 484 HIS A N 1
ATOM 3791 C CA . HIS A 1 484 ? 21.180 3.627 25.259 1.00 66.31 484 HIS A CA 1
ATOM 3792 C C . HIS A 1 484 ? 20.075 4.153 26.192 1.00 66.31 484 HIS A C 1
ATOM 3794 O O . HIS A 1 484 ? 20.123 3.898 27.396 1.00 66.31 484 HIS A O 1
ATOM 3800 N N . SER A 1 485 ? 19.083 4.872 25.657 1.00 66.44 485 SER A N 1
ATOM 3801 C CA . SER A 1 485 ? 17.984 5.446 26.445 1.00 66.44 485 SER A CA 1
ATOM 3802 C C . SER A 1 485 ? 17.175 4.368 27.168 1.00 66.44 485 SER A C 1
ATOM 3804 O O . SER A 1 485 ? 16.844 4.520 28.345 1.00 66.44 485 SER A O 1
ATOM 3806 N N . GLU A 1 486 ? 16.909 3.256 26.487 1.00 63.84 486 GLU A N 1
ATOM 3807 C CA . GLU A 1 486 ? 16.177 2.114 27.024 1.00 63.84 486 GLU A CA 1
ATOM 3808 C C . GLU A 1 486 ? 16.959 1.402 28.137 1.00 63.84 486 GLU A C 1
ATOM 3810 O O . GLU A 1 486 ? 16.448 1.223 29.244 1.00 63.84 486 GLU A O 1
ATOM 3815 N N . TYR A 1 487 ? 18.243 1.111 27.907 1.00 64.69 487 TYR A N 1
ATOM 3816 C CA . TYR A 1 487 ? 19.115 0.523 28.926 1.00 64.69 487 TYR A CA 1
ATOM 3817 C C . TYR A 1 487 ? 19.246 1.418 30.171 1.00 64.69 487 TYR A C 1
ATOM 3819 O O . TYR A 1 487 ? 19.176 0.945 31.308 1.00 64.69 487 TYR A O 1
ATOM 3827 N N . SER A 1 488 ? 19.386 2.733 29.984 1.00 64.94 488 SER A N 1
ATOM 3828 C CA . SER A 1 488 ? 19.454 3.695 31.090 1.00 64.94 488 SER A CA 1
ATOM 3829 C C . SER A 1 488 ? 18.156 3.782 31.898 1.00 64.94 488 SER A C 1
ATOM 3831 O O . SER A 1 488 ? 18.219 4.000 33.110 1.00 64.94 488 SER A O 1
ATOM 3833 N N . ARG A 1 489 ? 16.991 3.586 31.265 1.00 63.44 489 ARG A N 1
ATOM 3834 C CA . ARG A 1 489 ? 15.701 3.476 31.966 1.00 63.44 489 ARG A CA 1
ATOM 3835 C C . ARG A 1 489 ? 15.620 2.187 32.785 1.00 63.44 489 ARG A C 1
ATOM 3837 O O . ARG A 1 489 ? 15.214 2.252 33.942 1.00 63.44 489 ARG A O 1
ATOM 3844 N N . PHE A 1 490 ? 16.071 1.062 32.227 1.00 59.00 490 PHE A N 1
ATOM 3845 C CA . PHE A 1 490 ? 16.049 -0.251 32.881 1.00 59.00 490 PHE A CA 1
ATOM 3846 C C . PHE A 1 490 ? 16.935 -0.321 34.138 1.00 59.00 490 PHE A C 1
ATOM 3848 O O . PHE A 1 490 ? 16.499 -0.781 35.191 1.00 59.00 490 PHE A O 1
ATOM 3855 N N . VAL A 1 491 ? 18.171 0.185 34.075 1.00 58.69 491 VAL A N 1
ATOM 3856 C CA . VAL A 1 491 ? 19.132 0.101 35.199 1.00 58.69 491 VAL A CA 1
ATOM 3857 C C . VAL A 1 491 ? 18.810 1.084 36.344 1.00 58.69 491 VAL A C 1
ATOM 3859 O O . VAL A 1 491 ? 19.381 0.988 37.438 1.00 58.69 491 VAL A O 1
ATOM 3862 N N . GLY A 1 492 ? 17.871 2.011 36.117 1.00 48.75 492 GLY A N 1
ATOM 3863 C CA . GLY A 1 492 ? 17.414 3.012 37.075 1.00 48.75 492 GLY A CA 1
ATOM 3864 C C . GLY A 1 492 ? 18.430 4.134 37.344 1.00 48.75 492 GLY A C 1
ATOM 3865 O O . GLY A 1 492 ? 19.628 3.916 37.550 1.00 48.75 492 GLY A O 1
ATOM 3866 N N . TYR A 1 493 ? 17.930 5.368 37.466 1.00 43.25 493 TYR A N 1
ATOM 3867 C CA . TYR A 1 493 ? 18.711 6.551 37.860 1.00 43.25 493 TYR A CA 1
ATOM 3868 C C . TYR A 1 493 ? 19.518 6.452 39.184 1.00 43.25 493 TYR A C 1
ATOM 3870 O O . TYR A 1 493 ? 20.504 7.186 39.299 1.00 43.25 493 TYR A O 1
ATOM 3878 N N . PRO A 1 494 ? 19.230 5.580 40.182 1.00 42.88 494 PRO A N 1
ATOM 3879 C CA . PRO A 1 494 ? 20.063 5.499 41.389 1.00 42.88 494 PRO A CA 1
ATOM 3880 C C . PRO A 1 494 ? 21.500 5.025 41.118 1.00 42.88 494 PRO A C 1
ATOM 3882 O O . PRO A 1 494 ? 22.414 5.369 41.868 1.00 42.88 494 PRO A O 1
ATOM 3885 N N . ASN A 1 495 ? 21.730 4.300 40.017 1.00 42.84 495 ASN A N 1
ATOM 3886 C CA . ASN A 1 495 ? 23.061 3.840 39.619 1.00 42.84 495 ASN A CA 1
ATOM 3887 C C . ASN A 1 495 ? 23.862 4.897 38.832 1.00 42.84 495 ASN A C 1
ATOM 3889 O O . ASN A 1 495 ? 25.071 4.724 38.651 1.00 42.84 495 ASN A O 1
ATOM 3893 N N . LEU A 1 496 ? 23.249 6.024 38.426 1.00 42.22 496 LEU A N 1
ATOM 3894 C CA . LEU A 1 496 ? 23.930 7.102 37.691 1.00 42.22 496 LEU A CA 1
ATOM 3895 C C . LEU A 1 496 ? 25.001 7.841 38.517 1.00 42.22 496 LEU A C 1
ATOM 3897 O O . LEU A 1 496 ? 25.926 8.411 37.941 1.00 42.22 496 LEU A O 1
ATOM 3901 N N . ARG A 1 497 ? 24.968 7.774 39.858 1.00 38.16 497 ARG A N 1
ATOM 3902 C CA . ARG A 1 497 ? 26.015 8.385 40.710 1.00 38.16 497 ARG A CA 1
ATOM 3903 C C . ARG A 1 497 ? 27.410 7.779 40.508 1.00 38.16 497 ARG A C 1
ATOM 3905 O O . ARG A 1 497 ? 28.396 8.433 40.829 1.00 38.16 497 ARG A O 1
ATOM 3912 N N . ARG A 1 498 ? 27.514 6.574 39.935 1.00 42.28 498 ARG A N 1
ATOM 3913 C CA . ARG A 1 498 ? 28.800 5.964 39.546 1.00 42.28 498 ARG A CA 1
ATOM 3914 C C . ARG A 1 498 ? 29.351 6.481 38.213 1.00 42.28 498 ARG A C 1
ATOM 3916 O O . ARG A 1 498 ? 30.537 6.308 37.957 1.00 42.28 498 ARG A O 1
ATOM 3923 N N . TRP A 1 499 ? 28.528 7.114 37.377 1.00 40.50 499 TRP A N 1
ATOM 3924 C CA . TRP A 1 499 ? 28.904 7.490 36.009 1.00 40.50 499 TRP A CA 1
ATOM 3925 C C . TRP A 1 499 ? 29.688 8.801 35.937 1.00 40.50 499 TRP A C 1
ATOM 3927 O O . TRP A 1 499 ? 30.599 8.919 35.124 1.00 40.50 499 TRP A O 1
ATOM 3937 N N . VAL A 1 500 ? 29.444 9.739 36.857 1.00 36.81 500 VAL A N 1
ATOM 3938 C CA . VAL A 1 500 ? 30.252 10.970 36.964 1.00 36.81 500 VAL A CA 1
ATOM 3939 C C . VAL A 1 500 ? 31.671 10.680 37.483 1.00 36.81 500 VAL A C 1
ATOM 3941 O O . VAL A 1 500 ? 32.588 11.445 37.215 1.00 36.81 500 VAL A O 1
ATOM 3944 N N . GLN A 1 501 ? 31.903 9.543 38.148 1.00 34.06 501 GLN A N 1
ATOM 3945 C CA . GLN A 1 501 ? 33.227 9.193 38.682 1.00 34.06 501 GLN A CA 1
ATOM 3946 C C . GLN A 1 501 ? 34.172 8.518 37.676 1.00 34.06 501 GLN A C 1
ATOM 3948 O O . GLN A 1 501 ? 35.363 8.430 37.951 1.00 34.06 501 GLN A O 1
ATOM 3953 N N . VAL A 1 502 ? 33.690 8.056 36.515 1.00 34.94 502 VAL A N 1
ATOM 3954 C CA . VAL A 1 502 ? 34.552 7.409 35.498 1.00 34.94 502 VAL A CA 1
ATOM 3955 C C . VAL A 1 502 ? 35.018 8.396 34.418 1.00 34.94 502 VAL A C 1
ATOM 3957 O O . VAL A 1 502 ? 36.014 8.142 33.748 1.00 34.94 502 VAL A O 1
ATOM 3960 N N . ALA A 1 503 ? 34.378 9.566 34.309 1.00 30.08 503 ALA A N 1
ATOM 3961 C CA . ALA A 1 503 ? 34.901 10.696 33.534 1.00 30.08 503 ALA A CA 1
ATOM 3962 C C . ALA A 1 503 ? 36.037 11.448 34.260 1.00 30.08 503 ALA A C 1
ATOM 3964 O O . ALA A 1 503 ? 36.693 12.294 33.657 1.00 30.08 503 ALA A O 1
ATOM 3965 N N . ASP A 1 504 ? 36.307 11.112 35.526 1.00 31.81 504 ASP A N 1
ATOM 3966 C CA . ASP A 1 504 ? 37.398 11.683 36.313 1.00 31.81 504 ASP A CA 1
ATOM 3967 C C . ASP A 1 504 ? 38.576 10.699 36.400 1.00 31.81 504 ASP A C 1
ATOM 3969 O O . ASP A 1 504 ? 38.910 10.127 37.437 1.00 31.81 504 ASP A O 1
ATOM 3973 N N . VAL A 1 505 ? 39.210 10.459 35.250 1.00 30.20 505 VAL A N 1
ATOM 3974 C CA . VAL A 1 505 ? 40.558 9.890 35.195 1.00 30.20 505 VAL A CA 1
ATOM 3975 C C . VAL A 1 505 ? 41.471 10.914 34.530 1.00 30.20 505 VAL A C 1
ATOM 3977 O O . VAL A 1 505 ? 41.649 10.937 33.317 1.00 30.20 505 VAL A O 1
ATOM 3980 N N . ARG A 1 506 ? 42.124 11.680 35.414 1.00 32.34 506 ARG A N 1
ATOM 3981 C CA . ARG A 1 506 ? 43.399 12.399 35.243 1.00 32.34 506 ARG A CA 1
ATOM 3982 C C . ARG A 1 506 ? 43.336 13.790 34.606 1.00 32.34 506 ARG A C 1
ATOM 3984 O O . ARG A 1 506 ? 44.066 14.073 33.659 1.00 32.34 506 ARG A O 1
ATOM 3991 N N . SER A 1 507 ? 42.720 14.742 35.305 1.00 29.95 507 SER A N 1
ATOM 3992 C CA . SER A 1 507 ? 43.469 15.976 35.576 1.00 29.95 507 SER A CA 1
ATOM 3993 C C . SER A 1 507 ? 44.608 15.626 36.539 1.00 29.95 507 SER A C 1
ATOM 3995 O O . SER A 1 507 ? 44.428 15.554 37.756 1.00 29.95 507 SER A O 1
ATOM 3997 N N . GLY A 1 508 ? 45.783 15.313 35.986 1.00 27.89 508 GLY A N 1
ATOM 3998 C CA . GLY A 1 508 ? 47.006 15.250 36.780 1.00 27.89 508 GLY A CA 1
ATOM 3999 C C . GLY A 1 508 ? 47.210 16.581 37.517 1.00 27.89 508 GLY A C 1
ATOM 4000 O O . GLY A 1 508 ? 46.823 17.629 36.993 1.00 27.89 508 GLY A O 1
ATOM 4001 N N . PRO A 1 509 ? 47.784 16.577 38.732 1.00 29.55 509 PRO A N 1
ATOM 4002 C CA . PRO A 1 509 ? 48.028 17.815 39.450 1.00 29.55 509 PRO A CA 1
ATOM 4003 C C . PRO A 1 509 ? 48.957 18.690 38.606 1.00 29.55 509 PRO A C 1
ATOM 4005 O O . PRO A 1 509 ? 50.006 18.230 38.151 1.00 29.55 509 PRO A O 1
ATOM 4008 N N . ALA A 1 510 ? 48.566 19.949 38.399 1.00 29.12 510 ALA A N 1
ATOM 4009 C CA . ALA A 1 510 ? 49.431 20.953 37.797 1.00 29.12 510 ALA A CA 1
ATOM 4010 C C . ALA A 1 510 ? 50.806 20.926 38.496 1.00 29.12 510 ALA A C 1
ATOM 4012 O O . ALA A 1 510 ? 50.854 20.818 39.730 1.00 29.12 510 ALA A O 1
ATOM 4013 N N . PRO A 1 511 ? 51.928 21.006 37.758 1.00 28.47 511 PRO A N 1
ATOM 4014 C CA . PRO A 1 511 ? 53.239 21.031 38.381 1.00 28.47 511 PRO A CA 1
ATOM 4015 C C . PRO A 1 511 ? 53.302 22.219 39.343 1.00 28.47 511 PRO A C 1
ATOM 4017 O O . PRO A 1 511 ? 53.134 23.376 38.953 1.00 28.47 511 PRO A O 1
ATOM 4020 N N . ARG A 1 512 ? 53.523 21.921 40.629 1.00 26.97 512 ARG A N 1
ATOM 4021 C CA . ARG A 1 512 ? 53.802 22.929 41.651 1.00 26.97 512 ARG A CA 1
ATOM 4022 C C . ARG A 1 512 ? 55.085 23.647 41.249 1.00 26.97 512 ARG A C 1
ATOM 4024 O O . ARG A 1 512 ? 56.179 23.128 41.451 1.00 26.97 512 ARG A O 1
ATOM 4031 N N . LEU A 1 513 ? 54.950 24.856 40.713 1.00 27.95 513 LEU A N 1
ATOM 4032 C CA . LEU A 1 513 ? 56.033 25.828 40.702 1.00 27.95 513 LEU A CA 1
ATOM 4033 C C . LEU A 1 513 ? 56.457 26.049 42.157 1.00 27.95 513 LEU A C 1
ATOM 4035 O O . LEU A 1 513 ? 55.693 26.573 42.969 1.00 27.95 513 LEU A O 1
ATOM 4039 N N . SER A 1 514 ? 57.667 25.609 42.496 1.00 29.28 514 SER A N 1
ATOM 4040 C CA . SER A 1 514 ? 58.280 25.844 43.796 1.00 29.28 514 SER A CA 1
ATOM 4041 C C . SER A 1 514 ? 58.492 27.346 43.990 1.00 29.28 514 SER A C 1
ATOM 4043 O O . SER A 1 514 ? 59.507 27.905 43.572 1.00 29.28 514 SER A O 1
ATOM 4045 N N . ARG A 1 515 ? 57.543 28.023 44.635 1.00 27.64 515 ARG A N 1
ATOM 4046 C CA . ARG A 1 515 ? 57.804 29.334 45.226 1.00 27.64 515 ARG A CA 1
ATOM 4047 C C . ARG A 1 515 ? 58.436 29.097 46.592 1.00 27.64 515 ARG A C 1
ATOM 4049 O O . ARG A 1 515 ? 57.757 28.723 47.544 1.00 27.64 515 ARG A O 1
ATOM 4056 N N . ARG A 1 516 ? 59.761 29.262 46.653 1.00 30.75 516 ARG A N 1
ATOM 4057 C CA . ARG A 1 516 ? 60.490 29.440 47.916 1.00 30.75 516 ARG A CA 1
ATOM 4058 C C . ARG A 1 516 ? 59.855 30.605 48.694 1.00 30.75 516 ARG A C 1
ATOM 4060 O O . ARG A 1 516 ? 59.463 31.588 48.061 1.00 30.75 516 ARG A O 1
ATOM 4067 N N . PRO A 1 517 ? 59.753 30.521 50.027 1.00 28.92 517 PRO A N 1
ATOM 4068 C CA . PRO A 1 517 ? 59.193 31.599 50.823 1.00 28.92 517 PRO A CA 1
ATOM 4069 C C . PRO A 1 517 ? 60.184 32.765 50.893 1.00 28.92 517 PRO A C 1
ATOM 4071 O O . PRO A 1 517 ? 61.374 32.573 51.138 1.00 28.92 517 PRO A O 1
ATOM 4074 N N . LEU A 1 518 ? 59.678 33.976 50.675 1.00 27.50 518 LEU A N 1
ATOM 4075 C CA . LEU A 1 518 ? 60.374 35.212 51.007 1.00 27.50 518 LEU A CA 1
ATOM 4076 C C . LEU A 1 518 ? 59.969 35.620 52.423 1.00 27.50 518 LEU A C 1
ATOM 4078 O O . LEU A 1 518 ? 58.830 36.019 52.652 1.00 27.50 518 LEU A O 1
ATOM 4082 N N . SER A 1 519 ? 60.923 35.579 53.349 1.00 29.58 519 SER A N 1
ATOM 4083 C CA . SER A 1 519 ? 60.929 36.481 54.497 1.00 29.58 519 SER A CA 1
ATOM 4084 C C . SER A 1 519 ? 62.356 36.939 54.796 1.00 29.58 519 SER A C 1
ATOM 4086 O O . SER A 1 519 ? 63.236 36.120 55.043 1.00 29.58 519 SER A O 1
ATOM 4088 N N . SER A 1 520 ? 62.494 38.268 54.769 1.00 29.38 520 SER A N 1
ATOM 4089 C CA . SER A 1 520 ? 63.566 39.142 55.263 1.00 29.38 520 SER A CA 1
ATOM 4090 C C . SER A 1 520 ? 64.972 38.988 54.674 1.00 29.38 520 SER A C 1
ATOM 4092 O O . SER A 1 520 ? 65.681 38.041 54.991 1.00 29.38 520 SER A O 1
ATOM 4094 N N . ILE A 1 521 ? 65.428 40.011 53.941 1.00 31.62 521 ILE A N 1
ATOM 4095 C CA . ILE A 1 521 ? 66.397 41.015 54.432 1.00 31.62 521 ILE A CA 1
ATOM 4096 C C . ILE A 1 521 ? 66.596 42.117 53.364 1.00 31.62 521 ILE A C 1
ATOM 4098 O O . ILE A 1 521 ? 66.481 41.888 52.165 1.00 31.62 521 ILE A O 1
ATOM 4102 N N . CYS A 1 522 ? 66.805 43.329 53.875 1.00 29.80 522 CYS A N 1
ATOM 4103 C CA . CYS A 1 522 ? 67.005 44.642 53.264 1.00 29.80 522 CYS A CA 1
ATOM 4104 C C . CYS A 1 522 ? 67.998 44.749 52.083 1.00 29.80 522 CYS A C 1
ATOM 4106 O O . CYS A 1 522 ? 68.994 44.042 52.082 1.00 29.80 522 CYS A O 1
ATOM 4108 N N . GLN A 1 523 ? 67.711 45.718 51.184 1.00 28.83 523 GLN A N 1
ATOM 4109 C CA . GLN A 1 523 ? 68.557 46.762 50.530 1.00 28.83 523 GLN A CA 1
ATOM 4110 C C . GLN A 1 523 ? 70.064 46.507 50.197 1.00 28.83 523 GLN A C 1
ATOM 4112 O O . GLN A 1 523 ? 70.719 45.724 50.865 1.00 28.83 523 GLN A O 1
ATOM 4117 N N . PRO A 1 524 ? 70.744 47.389 49.420 1.00 39.94 524 PRO A N 1
ATOM 4118 C CA . PRO A 1 524 ? 70.507 47.904 48.061 1.00 39.94 524 PRO A CA 1
ATOM 4119 C C . PRO A 1 524 ? 71.811 47.854 47.195 1.00 39.94 524 PRO A C 1
ATOM 4121 O O . PRO A 1 524 ? 72.845 47.395 47.667 1.00 39.94 524 PRO A O 1
ATOM 4124 N N . ARG A 1 525 ? 71.763 48.474 45.999 1.00 30.69 525 ARG A N 1
ATOM 4125 C CA . ARG A 1 525 ? 72.866 49.076 45.196 1.00 30.69 525 ARG A CA 1
ATOM 4126 C C . ARG A 1 525 ? 73.574 48.254 44.107 1.00 30.69 525 ARG A C 1
ATOM 4128 O O . ARG A 1 525 ? 74.249 47.270 44.374 1.00 30.69 525 ARG A O 1
ATOM 4135 N N . ASP A 1 526 ? 73.425 48.792 42.893 1.00 37.50 526 ASP A N 1
ATOM 4136 C CA . ASP A 1 526 ? 74.466 49.281 41.974 1.00 37.50 526 ASP A CA 1
ATOM 4137 C C . ASP A 1 526 ? 75.747 48.453 41.791 1.00 37.50 526 ASP A C 1
ATOM 4139 O O . ASP A 1 526 ? 76.610 48.419 42.669 1.00 37.50 526 ASP A O 1
ATOM 4143 N N . MET A 1 527 ? 75.944 47.941 40.572 1.00 37.19 527 MET A N 1
ATOM 4144 C CA . MET A 1 527 ? 76.870 48.529 39.587 1.00 37.19 527 MET A CA 1
ATOM 4145 C C . MET A 1 527 ? 76.636 47.951 38.192 1.00 37.19 527 MET A C 1
ATOM 4147 O O . MET A 1 527 ? 76.404 46.724 38.098 1.00 37.19 527 MET A O 1
#

Mean predicted aligned error: 17.83 Å

Foldseek 3Di:
DDDDDDDDDPPPDPPPDDDPVNVVVQVCQVVVVHHDVVVCVCVVPPPADDWLADWDWDAPVVVVVVLVVLVVPQDQVRCLWSWDWCDGPSDDPQCQTLFKTKIKTKAFAPHKNFKKAKQKKKKKAWQDDKWWKDWQQEIEIRDHGKIFIHHHGIIMMIHHNDHGMTIIMMMIRVSVCVVVVPMDMGGDPGRDDNHDYDPPDQRMGDRPVVVVVQVPDDDQKDKDKDATPVRHAPDLFKTKMKMKGHAFGKDKFFAQKKKKKFWQAAWWKKWKQDPVRDIDIDTDHHGMIIIHYGRIIMMITGNGRHDMTMMMMMIRVSVVCVCVLPDDDPGPPPDDDDDDDDDPPVVVVLLVVLLVQLVLLVVLLVLLVVLVVLQVLAPPQDPLLVVLSVLVVVLSVVSNVVSVCSNVVVDDFSCVPLVSVLSVLSSVLSVVSVVVSVVVVVVLVVVDDDDPSRVCSVVPCDPVNSVVSSVSSVVNSVSSVVVVVRVDVRVDPVVCVVVVVVVPDDPDPDPPPDDDDDDDDDDDDDD

InterPro domains:
  IPR011051 RmlC-like cupin domain superfamily [SSF51182] (18-317)
  IPR013096 Cupin 2, conserved barrel [PF07883] (104-171)
  IPR014710 RmlC-like jelly roll fold [G3DSA:2.60.120.10] (17-200)
  IPR014710 RmlC-like jelly roll fold [G3DSA:2.60.120.10] (201-332)
  IPR047183 Gentisate 1,2-dioxygenase-like [PTHR41517] (16-322)

Radius of gyration: 30.88 Å; Cα contacts (8 Å, |Δi|>4): 851; chains: 1; bounding box: 104×75×82 Å

Secondary structure (DSSP, 8-state):
---PPP---------TT--HHHHHHHHHGGGGT---GGGTHHHHS-SS---SPPPEEE-HHHHHHHHHHHHHHS-GGG-SS-EEE---TTS-TT-SSSS-EEEEEEE-TT-EEEEEEESS-EEEEEEES-EEEEETTEEEEE-TT-EEEE-TT--EEEE--SSS-EEEEEEE-TTHHHHS----EEE-SSSS---EE-SS-TTEE-HHHHHHHHHHS-SSEEEEE-B-TTS-BS-SS-EEEEEEE-TT-EEEEE-SS-EEEEEEESEEEEEEE-TT--EEEEEEETT-EEEE-TT-EEEEEE--SS--EEEEEEE-HHHHSTTTTSS----------------THHHHHHHHHHHHHHHHHHHHHHHHHHHHHHHHTSTT--HHHHHHHHHHHHHHHHHHHHHHHHHTTS---TTHHHHHHHHHHHHHHHHHHHHHHHHHHHHHHHT---S-GGGTHHHHS-HHHHHHHHHHHHHHHHHHHHHHHHHHHHT-GGGGGGTTTTS-S--PPPP----------------